Protein AF-A0A4W5P6G2-F1 (afdb_monomer_lite)

Organism: NCBI:txid62062

Radius of gyration: 70.34 Å; chains: 1; bounding box: 152×61×238 Å

InterPro domains:
  IPR056871 E3 ubiquitin-protein ligase TTC3, winged helix turn helix domain [PF24812] (25-99)
  IPR056872 TTC3/DZIP3-like, helical domain [PF24525] (220-409)

Foldseek 3Di:
DDDPDDPVVVPDPDPCPPDPDDVLVVVQVVCVVVPWAAPPDCSNCVCLVVDDPVVVVQQVVLVHDVSSNVVDQQWDDAPRTIHGPVCVVVSVVVVVPPPDDDPDPPDDDDDDDDDPPDDDDDDDPPPPDDDDDDDDPPDPDPDDDDDDDDDDDDDDDDDDDDDDDDDDDDDDDDDCPPPPPPDDPPPDDDDDPPPDPDDPDDDDDDDDDDPPQDAPVVPGPDGCPVVVVVVVVVVVVVVVVVVVVVVVVVVVVVVVVVVVVVVVVVVVVVVVVVVVVVVVVVVVVVVVVVVVVVVVVVVVVVVVVVVVVVVVVVVVVVVVVVVVVVVVVVVVVVVVVVVVVVVVVVVVVVVVVVVVVVVVVVVVVVVVVVVVVVVVVVVVVVVVVVVVVVVVVVVVVVVVVVVVVVVVVD

Secondary structure (DSSP, 8-state):
------GGGGS---S-TTSS--HHHHHHHHHHHH-SEETT-HHHHTTGGGS-HHHHHHHHHTTSHHHHHHTSTTEEEETTEEEEGGGHHHHHHTTS----S--------S-----TT----PPPGGG-------------------------------------------S------------------PPP---------------------S--TTT-SSTTHHHHHHHHHHHHHHHHHHHHHHHHHHHHHHHHHHHHHHHHHHHHHHHHHHHHHHHHHHHHHHHHHHHHHHHHHHHHHHHHHHHHHHHHHHHHHHHHHHHHHHHHHHHHHHHHHHHHHHHHHHHHHHHHHHHHHHHHHHHHHHHHHHHHHHHHHHHHHHHHHHHHHHHHHHHHHHHHHHHHHHHHT-

Sequence (410 aa):
MLIHICPVCMASGSSNLHVCIFPPSYFAQILEEYGPLKAQDPQLVGELDNFPPDAQQKIQEAGGLKPFLLESLRFVMTDNLLGLVKHAVLLQDVNTHRMDDLYFIGDIPNRLSLNPSAMAFLPNPQDFRTRDYDEELIAIIPVRPNTVQFCGYLQAIGTPLDKSYDKHYLDNLEDLDLYISDVDEKGVEAPGKTAAEVQVSTCVTLSEVAVNTETCDPFERNNGDMAKKEKSNAEFEQQIQQIKQDYDTVKQRRLKEISALEGELEKINHSIQISHKELDLFQQKLEEEVKKDQQKKKENQETVKALKTEIKELAESQESISKSICEKNKDYETHLNNVLELSNQSAVEKMNLEDEIKRCRDLCAKATRRSEGAELSILENRRGTDLRCLYRSLSEARAILAKLKEVASR

Structure (mmCIF, N/CA/C/O backbone):
data_AF-A0A4W5P6G2-F1
#
_entry.id   AF-A0A4W5P6G2-F1
#
loop_
_atom_site.group_PDB
_atom_site.id
_atom_site.type_symbol
_atom_site.label_atom_id
_atom_site.label_alt_id
_atom_site.label_comp_id
_atom_site.label_asym_id
_atom_site.label_entity_id
_atom_site.label_seq_id
_atom_site.pdbx_PDB_ins_code
_atom_site.Cartn_x
_atom_site.Cartn_y
_atom_site.Cartn_z
_atom_site.occupancy
_atom_site.B_iso_or_equiv
_atom_site.auth_seq_id
_atom_site.auth_comp_id
_atom_site.auth_asym_id
_atom_site.auth_atom_id
_atom_site.pdbx_PDB_model_num
ATOM 1 N N . MET A 1 1 ? -35.308 1.613 6.329 1.00 31.84 1 MET A N 1
ATOM 2 C CA . MET A 1 1 ? -34.066 2.287 5.909 1.00 31.84 1 MET A CA 1
ATOM 3 C C . MET A 1 1 ? -34.151 3.681 6.501 1.00 31.84 1 MET A C 1
ATOM 5 O O . MET A 1 1 ? -35.011 4.445 6.087 1.00 31.84 1 MET A O 1
ATOM 9 N N . LEU A 1 2 ? -33.472 3.902 7.630 1.00 27.28 2 LEU A N 1
ATOM 10 C CA . LEU A 1 2 ? -33.622 5.124 8.420 1.00 27.28 2 LEU A CA 1
ATOM 11 C C . LEU A 1 2 ? -32.927 6.280 7.703 1.00 27.28 2 LEU A C 1
ATOM 13 O O . LEU A 1 2 ? -31.738 6.198 7.412 1.00 27.28 2 LEU A O 1
ATOM 17 N N . ILE A 1 3 ? -33.678 7.353 7.476 1.00 32.41 3 ILE A N 1
ATOM 18 C CA . ILE A 1 3 ? -33.152 8.657 7.088 1.00 32.41 3 ILE A CA 1
ATOM 19 C C . ILE A 1 3 ? -32.229 9.105 8.227 1.00 32.41 3 ILE A C 1
ATOM 21 O O . ILE A 1 3 ? -32.692 9.452 9.316 1.00 32.41 3 ILE A O 1
ATOM 25 N N . HIS A 1 4 ? -30.916 9.033 8.008 1.00 31.83 4 HIS A N 1
ATOM 26 C CA . HIS A 1 4 ? -29.920 9.542 8.943 1.00 31.83 4 HIS A CA 1
ATOM 27 C C . HIS A 1 4 ? -29.964 11.073 8.907 1.00 31.83 4 HIS A C 1
ATOM 29 O O . HIS A 1 4 ? -29.251 11.734 8.155 1.00 31.83 4 HIS A O 1
ATOM 35 N N . ILE A 1 5 ? -30.848 11.645 9.722 1.00 38.38 5 ILE A N 1
ATOM 36 C CA . ILE A 1 5 ? -30.847 13.073 10.023 1.00 38.38 5 ILE A CA 1
ATOM 37 C C . ILE A 1 5 ? -29.563 13.373 10.807 1.00 38.38 5 ILE A C 1
ATOM 39 O O . ILE A 1 5 ? -29.243 12.708 11.794 1.00 38.38 5 ILE A O 1
ATOM 43 N N . CYS A 1 6 ? -28.810 14.359 10.322 1.00 29.48 6 CYS A N 1
ATOM 44 C CA . CYS A 1 6 ? -27.533 14.804 10.869 1.00 29.48 6 CYS A CA 1
ATOM 45 C C . CYS A 1 6 ? -27.614 15.055 12.398 1.00 29.48 6 CYS A C 1
ATOM 47 O O . CYS A 1 6 ? -28.485 15.816 12.834 1.00 29.48 6 CYS A O 1
ATOM 49 N N . PRO A 1 7 ? -26.699 14.503 13.226 1.00 34.97 7 PRO A N 1
ATOM 50 C CA . PRO A 1 7 ? -26.748 14.634 14.691 1.00 34.97 7 PRO A CA 1
ATOM 51 C C . PRO A 1 7 ? -26.587 16.074 15.200 1.00 34.97 7 PRO A C 1
ATOM 53 O O . PRO A 1 7 ? -26.897 16.369 16.351 1.00 34.97 7 PRO A O 1
ATOM 56 N N . VAL A 1 8 ? -26.115 16.988 14.349 1.00 37.91 8 VAL A N 1
ATOM 57 C CA . VAL A 1 8 ? -25.850 18.388 14.709 1.00 37.91 8 VAL A CA 1
ATOM 58 C C . VAL A 1 8 ? -27.147 19.179 14.939 1.00 37.91 8 VAL A C 1
ATOM 60 O O . VAL A 1 8 ? -27.150 20.142 15.699 1.00 37.91 8 VAL A O 1
ATOM 63 N N . CYS A 1 9 ? -28.278 18.752 14.368 1.00 36.59 9 CYS A N 1
ATOM 64 C CA . CYS A 1 9 ? -29.557 19.458 14.511 1.00 36.59 9 CYS A CA 1
ATOM 65 C C . CYS A 1 9 ? -30.329 19.111 15.798 1.00 36.59 9 CYS A C 1
ATOM 67 O O . CYS A 1 9 ? -31.259 19.827 16.153 1.00 36.59 9 CYS A O 1
ATOM 69 N N . MET A 1 10 ? -29.949 18.045 16.511 1.00 36.91 10 MET A N 1
ATOM 70 C CA . MET A 1 10 ? -30.621 17.619 17.750 1.00 36.91 10 MET A CA 1
ATOM 71 C C . MET A 1 10 ? -30.147 18.390 18.996 1.00 36.91 10 MET A C 1
ATOM 73 O O . MET A 1 10 ? -30.823 18.361 20.020 1.00 36.91 10 MET A O 1
ATOM 77 N N . ALA A 1 11 ? -28.998 19.077 18.939 1.00 34.94 11 ALA A N 1
ATOM 78 C CA . ALA A 1 11 ? -28.348 19.643 20.128 1.00 34.94 11 ALA A CA 1
ATOM 79 C C . ALA A 1 11 ? -28.726 21.102 20.453 1.00 34.94 11 ALA A C 1
ATOM 81 O O . ALA A 1 11 ? -28.437 21.577 21.548 1.00 34.94 11 ALA A O 1
ATOM 82 N N . SER A 1 12 ? -29.380 21.828 19.545 1.00 34.00 12 SER A N 1
ATOM 83 C CA . SER A 1 12 ? -29.770 23.225 19.767 1.00 34.00 12 SER A CA 1
ATOM 84 C C . SER A 1 12 ? -31.288 23.360 19.750 1.00 34.00 12 SER A C 1
ATOM 86 O O . SER A 1 12 ? -31.896 23.478 18.687 1.00 34.00 12 SER A O 1
ATOM 88 N N . GLY A 1 13 ? -31.899 23.353 20.937 1.00 38.44 13 GLY A N 1
ATOM 89 C CA . GLY A 1 13 ? -33.303 23.710 21.155 1.00 38.44 13 GLY A CA 1
ATOM 90 C C . GLY A 1 13 ? -33.554 25.182 20.830 1.00 38.44 13 GLY A C 1
ATOM 91 O O . GLY A 1 13 ? -33.688 26.019 21.716 1.00 38.44 13 GLY A O 1
ATOM 92 N N . SER A 1 14 ? -33.557 25.519 19.545 1.00 30.64 14 SER A N 1
ATOM 93 C CA . SER A 1 14 ? -33.766 26.869 19.039 1.00 30.64 14 SER A CA 1
ATOM 94 C C . SER A 1 14 ? -34.851 26.822 17.974 1.00 30.64 14 SER A C 1
ATOM 96 O O . SER A 1 14 ? -34.726 26.149 16.955 1.00 30.64 14 SER A O 1
ATOM 98 N N . SER A 1 15 ? -35.932 27.546 18.237 1.00 34.38 15 SER A N 1
ATOM 99 C CA . SER A 1 15 ? -37.164 27.687 17.458 1.00 34.38 15 SER A CA 1
ATOM 100 C C . SER A 1 15 ? -36.987 28.428 16.122 1.00 34.38 15 SER A C 1
ATOM 102 O O . SER A 1 15 ? -37.823 29.237 15.738 1.00 34.38 15 SER A O 1
ATOM 104 N N . ASN A 1 16 ? -35.919 28.135 15.382 1.00 31.34 16 ASN A N 1
ATOM 105 C CA . ASN A 1 16 ? -35.693 28.625 14.025 1.00 31.34 16 ASN A CA 1
ATOM 106 C C . ASN A 1 16 ? -35.531 27.437 13.078 1.00 31.34 16 ASN A C 1
ATOM 108 O O . ASN A 1 16 ? -34.446 27.129 12.588 1.00 31.34 16 ASN A O 1
ATOM 112 N N . LEU A 1 17 ? -36.656 26.779 12.802 1.00 37.78 17 LEU A N 1
ATOM 113 C CA . LEU A 1 17 ? -36.778 25.643 11.887 1.00 37.78 17 LEU A CA 1
ATOM 114 C C . LEU A 1 17 ? -36.687 26.050 10.399 1.00 37.78 17 LEU A C 1
ATOM 116 O O . LEU A 1 17 ? -37.284 25.406 9.546 1.00 37.78 17 LEU A O 1
ATOM 120 N N . HIS A 1 18 ? -35.989 27.143 10.075 1.00 37.06 18 HIS A N 1
ATOM 121 C CA . HIS A 1 18 ? -36.029 27.755 8.742 1.00 37.06 18 HIS A CA 1
ATOM 122 C C . HIS A 1 18 ? -34.690 27.710 7.981 1.00 37.06 18 HIS A C 1
ATOM 124 O O . HIS A 1 18 ? -34.564 28.344 6.934 1.00 37.06 18 HIS A O 1
ATOM 130 N N . VAL A 1 19 ? -33.666 26.996 8.479 1.00 40.94 19 VAL A N 1
ATOM 131 C CA . VAL A 1 19 ? -32.300 27.106 7.908 1.00 40.94 19 VAL A CA 1
ATOM 132 C C . VAL A 1 19 ? -31.586 25.779 7.594 1.00 40.94 19 VAL A C 1
ATOM 134 O O . VAL A 1 19 ? -30.575 25.792 6.898 1.00 40.94 19 VAL A O 1
ATOM 137 N N . CYS A 1 20 ? -32.101 24.609 7.967 1.00 37.66 20 CYS A N 1
ATOM 138 C CA . CYS A 1 20 ? -31.388 23.344 7.726 1.00 37.66 20 CYS A CA 1
ATOM 139 C C . CYS A 1 20 ? -32.348 22.362 7.049 1.00 37.66 20 CYS A C 1
ATOM 141 O O . CYS A 1 20 ? -33.146 21.733 7.725 1.00 37.66 20 CYS A O 1
ATOM 143 N N . ILE A 1 21 ? -32.434 22.283 5.723 1.00 45.56 21 ILE A N 1
ATOM 144 C CA . ILE A 1 21 ? -31.502 21.563 4.848 1.00 45.56 21 ILE A CA 1
ATOM 145 C C . ILE A 1 21 ? -31.552 22.257 3.481 1.00 45.56 21 ILE A C 1
ATOM 147 O O . ILE A 1 21 ? -32.576 22.223 2.804 1.00 45.56 21 ILE A O 1
ATOM 151 N N . PHE A 1 22 ? -30.460 22.896 3.056 1.00 54.22 22 PHE A N 1
ATOM 152 C CA . PHE A 1 22 ? -30.323 23.310 1.659 1.00 54.22 22 PHE A CA 1
ATOM 153 C C . PHE A 1 22 ? -30.266 22.036 0.799 1.00 54.22 22 PHE A C 1
ATOM 155 O O . PHE A 1 22 ? -29.280 21.298 0.917 1.00 54.22 22 PHE A O 1
ATOM 162 N N . PRO A 1 23 ? -31.247 21.779 -0.092 1.00 62.44 23 PRO A N 1
ATOM 163 C CA . PRO A 1 23 ? -31.239 20.591 -0.942 1.00 62.44 23 PRO A CA 1
ATOM 164 C C . PRO A 1 23 ? -29.920 20.406 -1.720 1.00 62.44 23 PRO A C 1
ATOM 166 O O . PRO A 1 23 ? -29.410 19.287 -1.740 1.00 62.44 23 PRO A O 1
ATOM 169 N N . PRO A 1 24 ? -29.254 21.460 -2.252 1.00 61.09 24 PRO A N 1
ATOM 170 C CA . PRO A 1 24 ? -28.008 21.261 -2.990 1.00 61.09 24 PRO A CA 1
ATOM 171 C C . PRO A 1 24 ? -26.816 20.810 -2.127 1.00 61.09 24 PRO A C 1
ATOM 173 O O . PRO A 1 24 ? -25.792 20.436 -2.678 1.00 61.09 24 PRO A O 1
ATOM 176 N N . SER A 1 25 ? -26.880 20.835 -0.792 1.00 65.75 25 SER A N 1
ATOM 177 C CA . SER A 1 25 ? -25.803 20.256 0.036 1.00 65.75 25 SER A CA 1
ATOM 178 C C . SER A 1 25 ? -25.955 18.743 0.205 1.00 65.75 25 SER A C 1
ATOM 180 O O . SER A 1 25 ? -24.955 18.036 0.240 1.00 65.75 25 SER A O 1
ATOM 182 N N . TYR A 1 26 ? -27.191 18.245 0.231 1.00 72.81 26 TYR A N 1
ATOM 183 C CA . TYR A 1 26 ? -27.486 16.813 0.280 1.00 72.81 26 TYR A CA 1
ATOM 184 C C . TYR A 1 26 ? -27.050 16.108 -1.017 1.00 72.81 26 TYR A C 1
ATOM 186 O O . TYR A 1 26 ? -26.323 15.119 -0.978 1.00 72.81 26 TYR A O 1
ATOM 194 N N . PHE A 1 27 ? -27.371 16.683 -2.181 1.00 71.56 27 PHE A N 1
ATOM 195 C CA . PHE A 1 27 ? -26.945 16.120 -3.470 1.00 71.56 27 PHE A CA 1
ATOM 196 C C . PHE A 1 27 ? -25.427 16.174 -3.679 1.00 71.56 27 PHE A C 1
ATOM 198 O O . PHE A 1 27 ? -24.863 15.316 -4.354 1.00 71.56 27 PHE A O 1
ATOM 205 N N . ALA A 1 28 ? -24.748 17.153 -3.074 1.00 71.94 28 ALA A N 1
ATOM 206 C CA . ALA A 1 28 ? -23.292 17.209 -3.098 1.00 71.94 28 ALA A CA 1
ATOM 207 C C . ALA A 1 28 ? -22.673 16.022 -2.348 1.00 71.94 28 ALA A C 1
ATOM 209 O O . ALA A 1 28 ? -21.695 15.455 -2.819 1.00 71.94 28 ALA A O 1
ATOM 210 N N . GLN A 1 29 ? -23.274 15.612 -1.231 1.00 70.06 29 GLN A N 1
ATOM 211 C CA . GLN A 1 29 ? -22.798 14.480 -0.442 1.00 70.06 29 GLN A CA 1
ATOM 212 C C . GLN A 1 29 ? -22.949 13.153 -1.198 1.00 70.06 29 GLN A C 1
ATOM 214 O O . GLN A 1 29 ? -22.009 12.365 -1.234 1.00 70.06 29 GLN A O 1
ATOM 219 N N . ILE A 1 30 ? -24.076 12.953 -1.889 1.00 70.25 30 ILE A N 1
ATOM 220 C CA . ILE A 1 30 ? -24.285 11.773 -2.744 1.00 70.25 30 ILE A CA 1
ATOM 221 C C . ILE A 1 30 ? -23.240 11.725 -3.865 1.00 70.25 30 ILE A C 1
ATOM 223 O O . ILE A 1 30 ? -22.600 10.700 -4.079 1.00 70.25 30 ILE A O 1
ATOM 227 N N . LEU A 1 31 ? -23.020 12.838 -4.570 1.00 71.94 31 LEU A N 1
ATOM 228 C CA . LEU A 1 31 ? -22.039 12.874 -5.659 1.00 71.94 31 LEU A CA 1
ATOM 229 C C . LEU A 1 31 ? -20.589 12.769 -5.166 1.00 71.94 31 LEU A C 1
ATOM 231 O O . LEU A 1 31 ? -19.723 12.360 -5.932 1.00 71.94 31 LEU A O 1
ATOM 235 N N . GLU A 1 32 ? -20.298 13.148 -3.922 1.00 76.25 32 GLU A N 1
ATOM 236 C CA . GLU A 1 32 ? -18.986 12.965 -3.291 1.00 76.25 32 GLU A CA 1
ATOM 237 C C . GLU A 1 32 ? -18.713 11.504 -2.917 1.00 76.25 32 GLU A C 1
ATOM 239 O O . GLU A 1 32 ? -17.568 11.069 -2.996 1.00 76.25 32 GLU A O 1
ATOM 244 N N . GLU A 1 33 ? -19.752 10.743 -2.575 1.00 72.62 33 GLU A N 1
ATOM 245 C CA . GLU A 1 33 ? -19.643 9.322 -2.237 1.00 72.62 33 GLU A CA 1
ATOM 246 C C . GLU A 1 33 ? -19.639 8.413 -3.479 1.00 72.62 33 GLU A C 1
ATOM 248 O O . GLU A 1 33 ? -18.841 7.480 -3.558 1.00 72.62 33 GLU A O 1
ATOM 253 N N . TYR A 1 34 ? -20.489 8.701 -4.470 1.00 66.69 34 TYR A N 1
ATOM 254 C CA . TYR A 1 34 ? -20.701 7.834 -5.640 1.00 66.69 34 TYR A CA 1
ATOM 255 C C . TYR A 1 34 ? -20.041 8.339 -6.935 1.00 66.69 34 TYR A C 1
ATOM 257 O O . TYR A 1 34 ? -19.986 7.606 -7.923 1.00 66.69 34 TYR A O 1
ATOM 265 N N . GLY A 1 35 ? -19.510 9.564 -6.952 1.00 68.88 35 GLY A N 1
ATOM 266 C CA . GLY A 1 35 ? -18.957 10.188 -8.157 1.00 68.88 35 GLY A CA 1
ATOM 267 C C . GLY A 1 35 ? -20.037 10.751 -9.099 1.00 68.88 35 GLY A C 1
ATOM 268 O O . GLY A 1 35 ? -21.182 10.943 -8.689 1.00 68.88 35 GLY A O 1
ATOM 269 N N . PRO A 1 36 ? -19.695 11.099 -10.357 1.00 76.06 36 PRO A N 1
ATOM 270 C CA . PRO A 1 36 ? -20.651 11.656 -11.316 1.00 76.06 36 PRO A CA 1
ATOM 271 C C . PRO A 1 36 ? -21.740 10.643 -11.694 1.00 76.06 36 PRO A C 1
ATOM 273 O O . PRO A 1 36 ? -21.441 9.576 -12.228 1.00 76.06 36 PRO A O 1
ATOM 276 N N . LEU A 1 37 ? -23.007 10.990 -11.468 1.00 73.50 37 LEU A N 1
ATOM 277 C CA . LEU A 1 37 ? -24.152 10.098 -11.683 1.00 73.50 37 LEU A CA 1
ATOM 278 C C . LEU A 1 37 ? -25.114 10.658 -12.729 1.00 73.50 37 LEU A C 1
ATOM 280 O O . LEU A 1 37 ? -25.219 11.868 -12.929 1.00 73.50 37 LEU A O 1
ATOM 284 N N . LYS A 1 38 ? -25.861 9.782 -13.408 1.00 71.69 38 LYS A N 1
ATOM 285 C CA . LYS A 1 38 ? -26.885 10.226 -14.364 1.00 71.69 38 LYS A CA 1
ATOM 286 C C . LYS A 1 38 ? -27.981 10.971 -13.618 1.00 71.69 38 LYS A C 1
ATOM 288 O O . LYS A 1 38 ? -28.469 10.531 -12.587 1.00 71.69 38 LYS A O 1
ATOM 293 N N . ALA A 1 39 ? -28.473 12.056 -14.197 1.00 62.00 39 ALA A N 1
ATOM 294 C CA . ALA A 1 39 ? -29.494 12.878 -13.553 1.00 62.00 39 ALA A CA 1
ATOM 295 C C . ALA A 1 39 ? -30.893 12.208 -13.429 1.00 62.00 39 ALA A C 1
ATOM 297 O O . ALA A 1 39 ? -31.843 12.861 -13.006 1.00 62.00 39 ALA A O 1
ATOM 298 N N . GLN A 1 40 ? -31.047 10.952 -13.871 1.00 63.22 40 GLN A N 1
ATOM 299 C CA . GLN A 1 40 ? -32.237 10.083 -13.734 1.00 63.22 40 GLN A CA 1
ATOM 300 C C . GLN A 1 40 ? -31.959 8.886 -12.812 1.00 63.22 40 GLN A C 1
ATOM 302 O O . GLN A 1 40 ? -32.810 8.009 -12.694 1.00 63.22 40 GLN A O 1
ATOM 307 N N . ASP A 1 41 ? -30.757 8.790 -12.243 1.00 69.06 41 ASP A N 1
ATOM 308 C CA . ASP A 1 41 ? -30.356 7.620 -11.476 1.00 69.06 41 ASP A CA 1
ATOM 309 C C . ASP A 1 41 ? -31.313 7.421 -10.285 1.00 69.06 41 ASP A C 1
ATOM 311 O O . ASP A 1 41 ? -31.590 8.392 -9.566 1.00 69.06 41 ASP A O 1
ATOM 315 N N . PRO A 1 42 ? -31.836 6.200 -10.065 1.00 65.50 42 PRO A N 1
ATOM 316 C CA . PRO A 1 42 ? -32.650 5.879 -8.899 1.00 65.50 42 PRO A CA 1
ATOM 317 C C . PRO A 1 42 ? -32.032 6.315 -7.564 1.00 65.50 42 PRO A C 1
ATOM 319 O O . PRO A 1 42 ? -32.778 6.602 -6.636 1.00 65.50 42 PRO A O 1
ATOM 322 N N . GLN A 1 43 ? -30.703 6.431 -7.463 1.00 62.22 43 GLN A N 1
ATOM 323 C CA . GLN A 1 43 ? -30.029 6.932 -6.256 1.00 62.22 43 GLN A CA 1
ATOM 324 C C . GLN A 1 43 ? -30.194 8.444 -6.022 1.00 62.22 43 GLN A C 1
ATOM 326 O O . GLN A 1 43 ? -30.130 8.903 -4.888 1.00 62.22 43 GLN A O 1
ATOM 331 N N . LEU A 1 44 ? -30.420 9.224 -7.082 1.00 64.88 44 LEU A N 1
ATOM 332 C CA . LEU A 1 44 ? -30.625 10.677 -7.020 1.00 64.88 44 LEU A CA 1
ATOM 333 C C . LEU A 1 44 ? -32.109 11.051 -6.953 1.00 64.88 44 LEU A C 1
ATOM 335 O O . LEU A 1 44 ? -32.477 12.031 -6.311 1.00 64.88 44 LEU A O 1
ATOM 339 N N . VAL A 1 45 ? -32.958 10.291 -7.648 1.00 61.28 45 VAL A N 1
ATOM 340 C CA . VAL A 1 45 ? -34.389 10.596 -7.800 1.00 61.28 45 VAL A CA 1
ATOM 341 C C . VAL A 1 45 ? -35.255 9.782 -6.830 1.00 61.28 45 VAL A C 1
ATOM 343 O O . VAL A 1 45 ? -36.333 10.233 -6.462 1.00 61.28 45 VAL A O 1
ATOM 346 N N . GLY A 1 46 ? -34.788 8.618 -6.368 1.00 59.06 46 GLY A N 1
ATOM 347 C CA . GLY A 1 46 ? -35.576 7.691 -5.546 1.00 59.06 46 GLY A CA 1
ATOM 348 C C . GLY A 1 46 ? -35.886 8.179 -4.130 1.00 59.06 46 GLY A C 1
ATOM 349 O O . GLY A 1 46 ? -36.845 7.705 -3.529 1.00 59.06 46 GLY A O 1
ATOM 350 N N . GLU A 1 47 ? -35.126 9.143 -3.601 1.00 65.19 47 GLU A N 1
ATOM 351 C CA . GLU A 1 47 ? -35.416 9.759 -2.297 1.00 65.19 47 GLU A CA 1
ATOM 352 C C . GLU A 1 47 ? -36.179 11.087 -2.408 1.00 65.19 47 GLU A C 1
ATOM 354 O O . GLU A 1 47 ? -36.572 11.642 -1.385 1.00 65.19 47 GLU A O 1
ATOM 359 N N . LEU A 1 48 ? -36.445 11.585 -3.622 1.00 64.19 48 LEU A N 1
ATOM 360 C CA . LEU A 1 48 ? -37.060 12.898 -3.850 1.00 64.19 48 LEU A CA 1
ATOM 361 C C . LEU A 1 48 ? -38.496 12.993 -3.296 1.00 64.19 48 LEU A C 1
ATOM 363 O O . LEU A 1 48 ? -38.905 14.042 -2.789 1.00 64.19 48 LEU A O 1
ATOM 367 N N . ASP A 1 49 ? -39.228 11.878 -3.312 1.00 61.94 49 ASP A N 1
ATOM 368 C CA . ASP A 1 49 ? -40.593 11.777 -2.782 1.00 61.94 49 ASP A CA 1
ATOM 369 C C . ASP A 1 49 ? -40.648 11.875 -1.243 1.00 61.94 49 ASP A C 1
ATOM 371 O O . ASP A 1 49 ? -41.697 12.186 -0.684 1.00 61.94 49 ASP A O 1
ATOM 375 N N . ASN A 1 50 ? -39.513 11.684 -0.554 1.00 63.06 50 ASN A N 1
ATOM 376 C CA . ASN A 1 50 ? -39.401 11.757 0.909 1.00 63.06 50 ASN A CA 1
ATOM 377 C C . ASN A 1 50 ? -39.014 13.156 1.430 1.00 63.06 50 ASN A C 1
ATOM 379 O O . ASN A 1 50 ? -38.858 13.342 2.640 1.00 63.06 50 ASN A O 1
ATOM 383 N N . PHE A 1 51 ? -38.826 14.141 0.545 1.00 68.06 51 PHE A N 1
ATOM 384 C CA . PHE A 1 51 ? -38.464 15.508 0.933 1.00 68.06 51 PHE A CA 1
ATOM 385 C C . PHE A 1 51 ? -39.656 16.289 1.510 1.00 68.06 51 PHE A C 1
ATOM 387 O O . PHE A 1 51 ? -40.800 16.054 1.121 1.00 68.06 51 PHE A O 1
ATOM 394 N N . PRO A 1 52 ? -39.410 17.266 2.406 1.00 72.19 52 PRO A N 1
ATOM 395 C CA . PRO A 1 52 ? -40.461 18.158 2.878 1.00 72.19 52 PRO A CA 1
ATOM 396 C C . PRO A 1 52 ? -41.101 18.924 1.703 1.00 72.19 52 PRO A C 1
ATOM 398 O O . PRO A 1 52 ? -40.400 19.272 0.745 1.00 72.19 52 PRO A O 1
ATOM 401 N N . PRO A 1 53 ? -42.410 19.228 1.779 1.00 66.62 53 PRO A N 1
ATOM 402 C CA . PRO A 1 53 ? -43.177 19.801 0.668 1.00 66.62 53 PRO A CA 1
ATOM 403 C C . PRO A 1 53 ? -42.588 21.122 0.148 1.00 66.62 53 PRO A C 1
ATOM 405 O O . PRO A 1 53 ? -42.541 21.337 -1.061 1.00 66.62 53 PRO A O 1
ATOM 408 N N . ASP A 1 54 ? -42.019 21.946 1.032 1.00 66.25 54 ASP A N 1
ATOM 409 C CA . ASP A 1 54 ? -41.345 23.202 0.676 1.00 66.25 54 ASP A CA 1
ATOM 410 C C . ASP A 1 54 ? -40.139 23.001 -0.264 1.00 66.25 54 ASP A C 1
ATOM 412 O O . ASP A 1 54 ? -39.825 23.860 -1.090 1.00 66.25 54 ASP A O 1
ATOM 416 N N . ALA A 1 55 ? -39.436 21.868 -0.150 1.00 64.88 55 ALA A N 1
ATOM 417 C CA . ALA A 1 55 ? -38.305 21.535 -1.015 1.00 64.88 55 ALA A CA 1
ATOM 418 C C . ALA A 1 55 ? -38.774 20.959 -2.358 1.00 64.88 55 ALA A C 1
ATOM 420 O O . ALA A 1 55 ? -38.205 21.292 -3.397 1.00 64.88 55 ALA A O 1
ATOM 421 N N . GLN A 1 56 ? -39.837 20.151 -2.352 1.00 69.31 56 GLN A N 1
ATOM 422 C CA . GLN A 1 56 ? -40.446 19.627 -3.576 1.00 69.31 56 GLN A CA 1
ATOM 423 C C . GLN A 1 56 ? -41.029 20.755 -4.432 1.00 69.31 56 GLN A C 1
ATOM 425 O O . GLN A 1 56 ? -40.832 20.763 -5.646 1.00 69.31 56 GLN A O 1
ATOM 430 N N . GLN A 1 57 ? -41.659 21.748 -3.798 1.00 72.75 57 GLN A N 1
ATOM 431 C CA . GLN A 1 57 ? -42.186 22.924 -4.479 1.00 72.75 57 GLN A CA 1
ATOM 432 C C . GLN A 1 57 ? -41.075 23.711 -5.191 1.00 72.75 57 GLN A C 1
ATOM 434 O O . GLN A 1 57 ? -41.201 23.996 -6.377 1.00 72.75 57 GLN A O 1
ATOM 439 N N . LYS A 1 58 ? -39.941 23.973 -4.528 1.00 70.06 58 LYS A N 1
ATOM 440 C CA . LYS A 1 58 ? -38.799 24.675 -5.150 1.00 70.06 58 LYS A CA 1
ATOM 441 C C . LYS A 1 58 ? -38.188 23.918 -6.331 1.00 70.06 58 LYS A C 1
ATOM 443 O O . LYS A 1 58 ? -37.738 24.527 -7.296 1.00 70.06 58 LYS A O 1
ATOM 448 N N . ILE A 1 59 ? -38.182 22.589 -6.267 1.00 72.50 59 ILE A N 1
ATOM 449 C CA . ILE A 1 59 ? -37.682 21.736 -7.352 1.00 72.50 59 ILE A CA 1
ATOM 450 C C . ILE A 1 59 ? -38.663 21.724 -8.533 1.00 72.50 59 ILE A C 1
ATOM 452 O O . ILE A 1 59 ? -38.238 21.727 -9.687 1.00 72.50 59 ILE A O 1
ATOM 456 N N . GLN A 1 60 ? -39.971 21.755 -8.267 1.00 73.38 60 GLN A N 1
ATOM 457 C CA . GLN A 1 60 ? -40.999 21.877 -9.304 1.00 73.38 60 GLN A CA 1
ATOM 458 C C . GLN A 1 60 ? -41.001 23.267 -9.957 1.00 73.38 60 GLN A C 1
ATOM 460 O O . GLN A 1 60 ? -41.097 23.356 -11.179 1.00 73.38 60 GLN A O 1
ATOM 465 N N . GLU A 1 61 ? -40.828 24.336 -9.175 1.00 75.44 61 GLU A N 1
ATOM 466 C CA . GLU A 1 61 ? -40.738 25.723 -9.658 1.00 75.44 61 GLU A CA 1
ATOM 467 C C . GLU A 1 61 ? -39.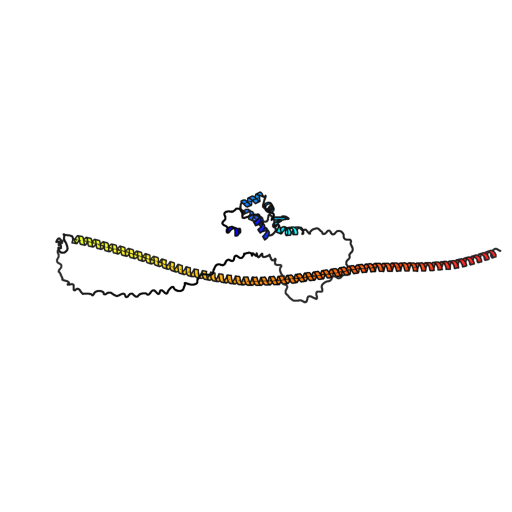533 25.941 -10.586 1.00 75.44 61 GLU A C 1
ATOM 469 O O . GLU A 1 61 ? -39.648 26.640 -11.590 1.00 75.44 61 GLU A O 1
ATOM 474 N N . ALA A 1 62 ? -38.409 25.273 -10.314 1.00 69.25 62 ALA A N 1
ATOM 475 C CA . ALA A 1 62 ? -37.229 25.276 -11.177 1.00 69.25 62 ALA A CA 1
ATOM 476 C C . ALA A 1 62 ? -37.374 24.388 -12.435 1.00 69.25 62 ALA A C 1
ATOM 478 O O . ALA A 1 62 ? -36.457 24.304 -13.247 1.00 69.25 62 ALA A O 1
ATOM 479 N N . GLY A 1 63 ? -38.504 23.699 -12.632 1.00 71.06 63 GLY A N 1
ATOM 480 C CA . GLY A 1 63 ? -38.718 22.818 -13.786 1.00 71.06 63 GLY A CA 1
ATOM 481 C C . GLY A 1 63 ? -38.074 21.431 -13.653 1.00 71.06 63 GLY A C 1
ATOM 482 O O . GLY A 1 63 ? -37.851 20.752 -14.658 1.00 71.06 63 GLY A O 1
ATOM 483 N N . GLY A 1 64 ? -37.775 20.994 -12.426 1.00 73.94 64 GLY A N 1
ATOM 484 C CA . GLY A 1 64 ? -37.292 19.654 -12.092 1.00 73.94 64 GLY A CA 1
ATOM 485 C C . GLY A 1 64 ? -35.992 19.648 -11.284 1.00 73.94 64 GLY A C 1
ATOM 486 O O . GLY A 1 64 ? -35.399 20.680 -10.981 1.00 73.94 64 GLY A O 1
ATOM 487 N N . LEU A 1 65 ? -35.506 18.448 -10.950 1.00 73.00 65 LEU A N 1
ATOM 488 C CA . LEU A 1 65 ? -34.281 18.287 -10.156 1.00 73.00 65 LEU A CA 1
ATOM 489 C C . LEU A 1 65 ? -33.026 18.769 -10.903 1.00 73.00 65 LEU A C 1
ATOM 491 O O . LEU A 1 65 ? -32.122 19.332 -10.292 1.00 73.00 65 LEU A O 1
ATOM 495 N N . LYS A 1 66 ? -32.965 18.585 -12.230 1.00 71.62 66 LYS A N 1
ATOM 496 C CA . LYS A 1 66 ? -31.777 18.972 -13.011 1.00 71.62 66 LYS A CA 1
ATOM 497 C C . LYS A 1 66 ? -31.549 20.481 -13.049 1.00 71.62 66 LYS A C 1
ATOM 499 O O . LYS A 1 66 ? -30.441 20.893 -12.718 1.00 71.62 66 LYS A O 1
ATOM 504 N N . PRO A 1 67 ? -32.535 21.304 -13.456 1.00 71.38 67 PRO A N 1
ATOM 505 C CA . PRO A 1 67 ? -32.312 22.741 -13.542 1.00 71.38 67 PRO A CA 1
ATOM 506 C C . PRO A 1 67 ? -32.074 23.335 -12.152 1.00 71.38 67 PRO A C 1
ATOM 508 O O . PRO A 1 67 ? -31.160 24.132 -11.991 1.00 71.38 67 PRO A O 1
ATOM 511 N N . PHE A 1 68 ? -32.786 22.839 -11.133 1.00 75.69 68 PHE A N 1
ATOM 512 C CA . PHE A 1 68 ? -32.592 23.234 -9.739 1.00 75.69 68 PHE A CA 1
ATOM 513 C C . PHE A 1 68 ? -31.153 23.010 -9.235 1.00 75.69 68 PHE A C 1
ATOM 515 O O . PHE A 1 68 ? -30.587 23.853 -8.542 1.00 75.69 68 PHE A O 1
ATOM 522 N N . LEU A 1 69 ? -30.527 21.876 -9.576 1.00 75.06 69 LEU A N 1
ATOM 523 C CA . LEU A 1 69 ? -29.140 21.612 -9.176 1.00 75.06 69 LEU A CA 1
ATOM 524 C C . LEU A 1 69 ? -28.137 22.454 -9.964 1.00 75.06 69 LEU A C 1
ATOM 526 O O . LEU A 1 69 ? -27.140 22.885 -9.390 1.00 75.06 69 LEU A O 1
ATOM 530 N N . LEU A 1 70 ? -28.424 22.738 -11.235 1.00 70.50 70 LEU A N 1
ATOM 531 C CA . LEU A 1 70 ? -27.585 23.586 -12.086 1.00 70.50 70 LEU A CA 1
ATOM 532 C C . LEU A 1 70 ? -27.696 25.082 -11.764 1.00 70.50 70 LEU A C 1
ATOM 534 O O . LEU A 1 70 ? -26.775 25.829 -12.080 1.00 70.50 70 LEU A O 1
ATOM 538 N N . GLU A 1 71 ? -28.756 25.527 -11.083 1.00 71.81 71 GLU A N 1
ATOM 539 C CA . GLU A 1 71 ? -28.806 26.872 -10.491 1.00 71.81 71 GLU A CA 1
ATOM 540 C C . GLU A 1 71 ? -27.757 27.058 -9.383 1.00 71.81 71 GLU A C 1
ATOM 542 O O . GLU A 1 71 ? -27.328 28.178 -9.094 1.00 71.81 71 GLU A O 1
ATOM 547 N N . SER A 1 72 ? -27.295 25.967 -8.763 1.00 71.94 72 SER A N 1
ATOM 548 C CA . SER A 1 72 ? -26.220 26.017 -7.780 1.00 71.94 72 SER A CA 1
ATOM 549 C C . SER A 1 72 ? -24.860 25.835 -8.456 1.00 71.94 72 SER A C 1
ATOM 551 O O . SER A 1 72 ? -24.551 24.77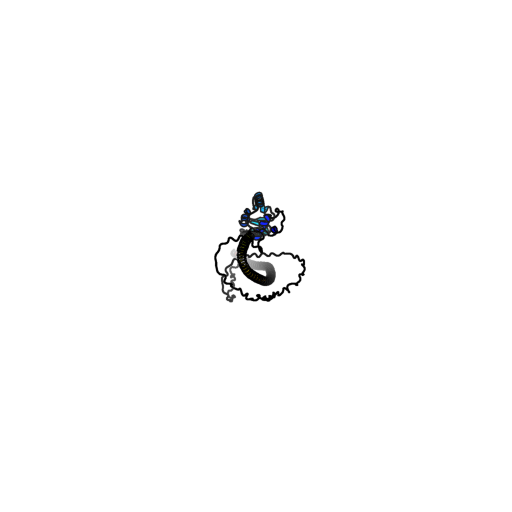4 -8.989 1.00 71.94 72 SER A O 1
ATOM 553 N N . LEU A 1 73 ? -23.978 26.832 -8.303 1.00 63.97 73 LEU A N 1
ATOM 554 C CA . LEU A 1 73 ? -22.589 26.853 -8.810 1.00 63.97 73 LEU A CA 1
ATOM 555 C C . LEU A 1 73 ? -21.699 25.679 -8.350 1.00 63.97 73 LEU A C 1
ATOM 557 O O . LEU A 1 73 ? -20.531 25.606 -8.716 1.00 63.97 73 LEU A O 1
ATOM 561 N N . ARG A 1 74 ? -22.211 24.786 -7.498 1.00 70.12 74 ARG A N 1
ATOM 562 C CA . ARG A 1 74 ? -21.503 23.600 -7.005 1.00 70.12 74 ARG A CA 1
ATOM 563 C C . ARG A 1 74 ? -21.614 22.403 -7.946 1.00 70.12 74 ARG A C 1
ATOM 565 O O . ARG A 1 74 ? -20.798 21.487 -7.825 1.00 70.12 74 ARG A O 1
ATOM 572 N N . PHE A 1 75 ? -22.576 22.413 -8.865 1.00 75.56 75 PHE A N 1
ATOM 573 C CA . PHE A 1 75 ? -22.851 21.303 -9.770 1.00 75.56 75 PHE A CA 1
ATOM 574 C C . PHE A 1 75 ? -22.520 21.671 -11.212 1.00 75.56 75 PHE A C 1
ATOM 576 O O . PHE A 1 75 ? -22.724 22.798 -11.654 1.00 75.56 75 PHE A O 1
ATOM 583 N N . VAL A 1 76 ? -22.014 20.688 -11.947 1.00 74.25 76 VAL A N 1
ATOM 584 C CA . VAL A 1 76 ? -21.728 20.766 -13.377 1.00 74.25 76 VAL A CA 1
ATOM 585 C C . VAL A 1 76 ? -22.325 19.539 -14.054 1.00 74.25 76 VAL A C 1
ATOM 587 O O . VAL A 1 76 ? -22.363 18.452 -13.474 1.00 74.25 76 VAL A O 1
ATOM 590 N N . MET A 1 77 ? -22.817 19.708 -15.275 1.00 72.25 77 MET A N 1
ATOM 591 C CA . MET A 1 77 ? -23.336 18.609 -16.080 1.00 72.25 77 MET A CA 1
ATOM 592 C C . MET A 1 77 ? -22.529 18.510 -17.369 1.00 72.25 77 MET A C 1
ATOM 594 O O . MET A 1 77 ? -22.480 19.467 -18.139 1.00 72.25 77 MET A O 1
ATOM 598 N N . THR A 1 78 ? -21.936 17.342 -17.600 1.00 65.75 78 THR A N 1
ATOM 599 C CA . THR A 1 78 ? -21.179 17.017 -18.815 1.00 65.75 78 THR A CA 1
ATOM 600 C C . THR A 1 78 ? -21.681 15.665 -19.316 1.00 65.75 78 THR A C 1
ATOM 602 O O . THR A 1 78 ? -21.783 14.726 -18.530 1.00 65.75 78 THR A O 1
ATOM 605 N N . ASP A 1 79 ? -22.074 15.572 -20.588 1.00 61.16 79 ASP A N 1
ATOM 606 C CA . ASP A 1 79 ? -22.512 14.326 -21.244 1.00 61.16 79 ASP A CA 1
ATOM 607 C C . ASP A 1 79 ? -23.555 13.498 -20.455 1.00 61.16 79 ASP A C 1
ATOM 609 O O . ASP A 1 79 ? -23.429 12.288 -20.277 1.00 61.16 79 ASP A O 1
ATOM 613 N N . ASN A 1 80 ? -24.626 14.155 -19.9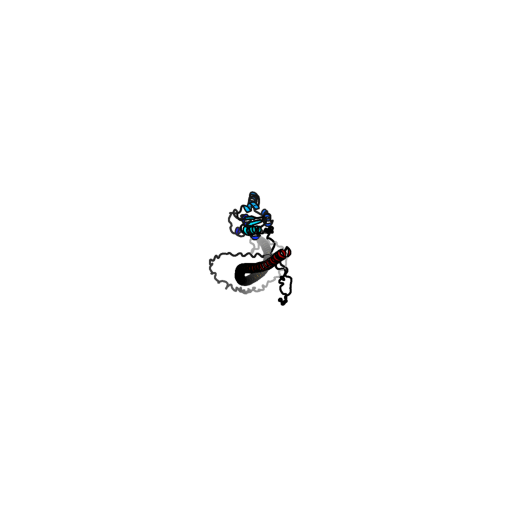82 1.00 68.62 80 ASN A N 1
ATOM 614 C CA . ASN A 1 80 ? -25.718 13.566 -19.178 1.00 68.62 80 ASN A CA 1
ATOM 615 C C . ASN A 1 80 ? -25.328 13.033 -17.782 1.00 68.62 80 ASN A C 1
ATOM 617 O O . ASN A 1 80 ? -26.175 12.442 -17.099 1.00 68.62 80 ASN A O 1
ATOM 621 N N . LEU A 1 81 ? -24.101 13.282 -17.326 1.00 71.31 81 LEU A N 1
ATOM 622 C CA . LEU A 1 81 ? -23.640 12.981 -15.975 1.00 71.31 81 LEU A CA 1
ATOM 623 C C . LEU A 1 81 ? -23.590 14.267 -15.148 1.00 71.31 81 LEU A C 1
ATOM 625 O O . LEU A 1 81 ? -22.988 15.265 -15.544 1.00 71.31 81 LEU A O 1
ATOM 629 N N . LEU A 1 82 ? -24.261 14.241 -14.001 1.00 76.06 82 LEU A N 1
ATOM 630 C CA . LEU A 1 82 ? -24.258 15.305 -13.014 1.00 76.06 82 LEU A CA 1
ATOM 631 C C . LEU A 1 82 ? -23.110 15.052 -12.035 1.00 76.06 82 LEU A C 1
ATOM 633 O O . LEU A 1 82 ? -23.055 14.011 -11.384 1.00 76.06 82 LEU A O 1
ATOM 637 N N . GLY A 1 83 ? -22.193 16.008 -11.934 1.00 73.44 83 GLY A N 1
ATOM 638 C CA . GLY A 1 83 ? -21.041 15.954 -11.043 1.00 73.44 83 GLY A CA 1
ATOM 639 C C . GLY A 1 83 ? -20.896 17.237 -10.233 1.00 73.44 83 GLY A C 1
ATOM 640 O O . GLY A 1 83 ? -21.489 18.270 -10.538 1.00 73.44 83 GLY A O 1
ATOM 641 N N . LEU A 1 84 ? -20.077 17.183 -9.187 1.00 77.94 84 LEU A N 1
ATOM 642 C CA . LEU A 1 84 ? -19.605 18.393 -8.519 1.00 77.94 84 LEU A CA 1
ATOM 643 C C . LEU A 1 84 ? -18.544 19.083 -9.380 1.00 77.94 84 LEU A C 1
ATOM 645 O O . LEU A 1 84 ? -17.837 18.421 -10.134 1.00 77.94 84 LEU A O 1
ATOM 649 N N . VAL A 1 85 ? -18.356 20.393 -9.216 1.00 70.94 85 VAL A N 1
ATOM 650 C CA . VAL A 1 85 ? -17.311 21.147 -9.944 1.00 70.94 85 VAL A CA 1
ATOM 651 C C . VAL A 1 85 ? -15.907 20.557 -9.734 1.00 70.94 85 VAL A C 1
ATOM 653 O O . VAL A 1 85 ? -15.101 20.547 -10.658 1.00 70.94 85 VAL A O 1
ATOM 656 N N . LYS A 1 86 ? -15.621 19.958 -8.569 1.00 69.56 86 LYS A N 1
ATOM 657 C CA . LYS A 1 86 ? -14.359 19.232 -8.320 1.00 69.56 86 LYS A CA 1
ATOM 658 C C . LYS A 1 86 ? -14.173 17.984 -9.204 1.00 69.56 86 LYS A C 1
ATOM 660 O O . LYS A 1 86 ? -13.050 17.553 -9.423 1.00 69.56 86 LYS A O 1
ATOM 665 N N . HIS A 1 87 ? -15.260 17.433 -9.743 1.00 60.88 87 HIS A N 1
ATOM 666 C CA . HIS A 1 87 ? -15.255 16.325 -10.702 1.00 60.88 87 HIS A CA 1
ATOM 667 C C . HIS A 1 87 ? -15.228 16.809 -12.162 1.00 60.88 87 HIS A C 1
ATOM 669 O O . HIS A 1 87 ? -15.170 15.980 -13.065 1.00 60.88 87 HIS A O 1
ATOM 675 N N . ALA A 1 88 ? -15.230 18.126 -12.419 1.00 59.69 88 ALA A N 1
ATOM 676 C CA . ALA A 1 88 ? -15.194 18.676 -13.775 1.00 59.69 88 ALA A CA 1
ATOM 677 C C . ALA A 1 88 ? -13.926 18.270 -14.544 1.00 59.69 88 ALA A C 1
ATOM 679 O O . ALA A 1 88 ? -14.007 18.024 -15.741 1.00 59.69 88 ALA A O 1
ATOM 680 N N . VAL A 1 89 ? -12.781 18.142 -13.860 1.00 55.41 89 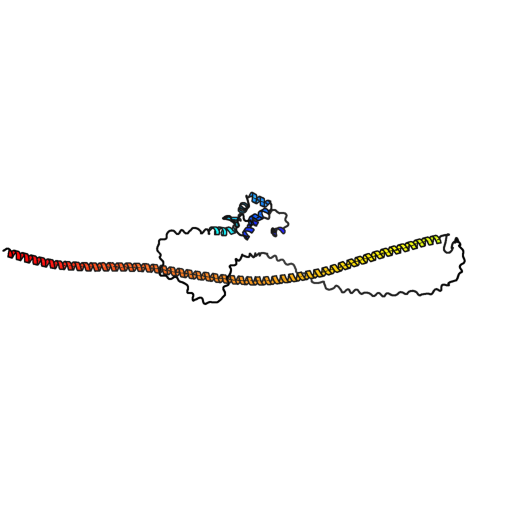VAL A N 1
ATOM 681 C CA . VAL A 1 89 ? -11.512 17.696 -14.468 1.00 55.41 89 VAL A CA 1
ATOM 682 C C . VAL A 1 89 ? -11.589 16.221 -14.886 1.00 55.41 89 VAL A C 1
ATOM 684 O O . VAL A 1 89 ? -11.213 15.884 -16.002 1.00 55.41 89 VAL A O 1
ATOM 687 N N . LEU A 1 90 ? -12.184 15.358 -14.052 1.00 58.97 90 LEU A N 1
ATOM 688 C CA . LEU A 1 90 ? -12.411 13.940 -14.376 1.00 58.97 90 LEU A CA 1
ATOM 689 C C . LEU A 1 90 ? -13.430 13.758 -15.512 1.00 58.97 90 LEU A C 1
ATOM 691 O O . LEU A 1 90 ? -13.307 12.837 -16.310 1.00 58.97 90 LEU A O 1
ATOM 695 N N . LEU A 1 91 ? -14.428 14.641 -15.602 1.00 55.41 91 LEU A N 1
ATOM 696 C CA . LEU A 1 91 ? -15.423 14.645 -16.680 1.00 55.41 91 LEU A CA 1
ATOM 697 C C . LEU A 1 91 ? -14.886 15.254 -17.990 1.00 55.41 91 LEU A C 1
ATOM 699 O O . LEU A 1 91 ? -15.397 14.930 -19.058 1.00 55.41 91 LEU A O 1
ATOM 703 N N . GLN A 1 92 ? -13.859 16.108 -17.931 1.00 53.25 92 GLN A N 1
ATOM 704 C CA . GLN A 1 92 ? -13.131 16.591 -19.111 1.00 53.25 92 GLN A CA 1
ATOM 705 C C . GLN A 1 92 ? -12.185 15.525 -19.680 1.00 53.25 92 GLN A C 1
ATOM 707 O O . GLN A 1 92 ? -12.062 15.440 -20.899 1.00 53.25 92 GLN A O 1
ATOM 712 N N . ASP A 1 93 ? -11.604 14.665 -18.838 1.00 45.75 93 ASP A N 1
ATOM 713 C CA . ASP A 1 93 ? -10.746 13.550 -19.277 1.00 45.75 93 ASP A CA 1
ATOM 714 C C . ASP A 1 93 ? -11.512 12.436 -20.012 1.00 45.75 93 ASP A C 1
ATOM 716 O O . ASP A 1 93 ? -10.957 11.733 -20.855 1.00 45.75 93 ASP A O 1
ATOM 720 N N . VAL A 1 94 ? -12.824 12.305 -19.784 1.00 45.78 94 VAL A N 1
ATOM 721 C CA . VAL A 1 94 ? -13.668 11.431 -20.621 1.00 45.78 94 VAL A CA 1
ATOM 722 C C . VAL A 1 94 ? -13.833 12.017 -22.035 1.00 45.78 94 VAL A C 1
ATOM 724 O O . VAL A 1 94 ? -14.030 11.272 -22.994 1.00 45.78 94 VAL A O 1
ATOM 727 N N . ASN A 1 95 ? -13.661 13.336 -22.201 1.00 43.03 95 ASN A N 1
ATOM 728 C CA . ASN A 1 95 ? -13.703 14.018 -23.498 1.00 43.03 95 ASN A CA 1
ATOM 729 C C . ASN A 1 95 ? -12.357 14.062 -24.247 1.00 43.03 95 ASN A C 1
ATOM 731 O O . ASN A 1 95 ? -12.334 14.473 -25.406 1.00 43.03 95 ASN A O 1
ATOM 735 N N . THR A 1 96 ? -11.256 13.575 -23.671 1.00 43.84 96 THR A N 1
ATOM 736 C CA . THR A 1 96 ? -9.998 13.317 -24.406 1.00 43.84 96 THR A CA 1
ATOM 737 C C . THR A 1 96 ? -9.818 11.850 -24.798 1.00 43.84 96 THR A C 1
ATOM 739 O O . THR A 1 96 ? -8.878 11.524 -25.519 1.00 43.84 96 THR A O 1
ATOM 742 N N . HIS A 1 97 ? -10.764 10.975 -24.439 1.00 39.19 97 HIS A N 1
ATOM 743 C CA . HIS A 1 97 ? -10.757 9.564 -24.829 1.00 39.19 97 HIS A CA 1
ATOM 744 C C . HIS A 1 97 ? -11.832 9.181 -25.860 1.00 39.19 97 HIS A C 1
ATOM 746 O O . HIS A 1 97 ? -12.241 8.026 -25.944 1.00 39.19 97 HIS A O 1
ATOM 752 N N . ARG A 1 98 ? -12.214 10.116 -26.743 1.00 40.75 98 ARG A N 1
ATOM 753 C CA . ARG A 1 98 ? -12.635 9.764 -28.114 1.00 40.75 98 ARG A CA 1
ATOM 754 C C . ARG A 1 98 ? -11.394 9.686 -29.005 1.00 40.75 98 ARG A C 1
ATOM 756 O O . ARG A 1 98 ? -11.157 10.555 -29.832 1.00 40.75 98 ARG A O 1
ATOM 763 N N . MET A 1 99 ? -10.595 8.643 -28.792 1.00 38.22 99 MET A N 1
ATOM 764 C CA . MET A 1 99 ? -9.514 8.222 -29.692 1.00 38.22 9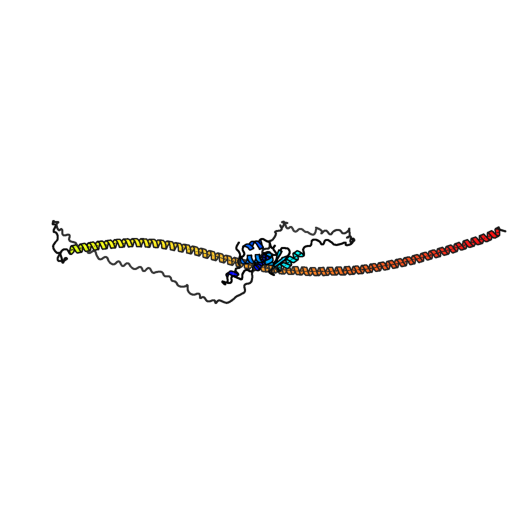9 MET A CA 1
ATOM 765 C C . MET A 1 99 ? -10.017 7.112 -30.625 1.00 38.22 99 MET A C 1
ATOM 767 O O . MET A 1 99 ? -9.376 6.080 -30.776 1.00 38.22 99 MET A O 1
ATOM 771 N N . ASP A 1 100 ? -11.176 7.340 -31.238 1.00 42.84 100 ASP A N 1
ATOM 772 C CA . ASP A 1 100 ? -11.579 6.653 -32.461 1.00 42.84 100 ASP A CA 1
ATOM 773 C C . ASP A 1 100 ? -11.534 7.722 -33.567 1.00 42.84 100 ASP A C 1
ATOM 775 O O . ASP A 1 100 ? -12.128 8.787 -33.405 1.00 42.84 100 ASP A O 1
ATOM 779 N N . ASP A 1 101 ? -10.804 7.442 -34.652 1.00 42.25 101 ASP A N 1
ATOM 780 C CA . ASP A 1 101 ? -10.684 8.226 -35.902 1.00 42.25 101 ASP A CA 1
ATOM 781 C C . ASP A 1 101 ? -9.535 9.239 -36.081 1.00 42.25 101 ASP A C 1
ATOM 783 O O . ASP A 1 101 ? -9.737 10.319 -36.628 1.00 42.25 101 ASP A O 1
ATOM 787 N N . LEU A 1 102 ? -8.283 8.846 -35.812 1.00 42.41 102 LEU A N 1
ATOM 788 C CA . LEU A 1 102 ? -7.138 9.367 -36.588 1.00 42.41 102 LEU A CA 1
ATOM 789 C C . LEU A 1 102 ? -6.147 8.257 -36.979 1.00 42.41 102 LEU A C 1
ATOM 791 O O . LEU A 1 102 ? -4.950 8.327 -36.716 1.00 42.41 102 LEU A O 1
ATOM 795 N N . TYR A 1 103 ? -6.648 7.248 -37.698 1.00 40.84 103 TYR A N 1
ATOM 796 C CA . TYR A 1 103 ? -5.841 6.476 -38.650 1.00 40.84 103 TYR A CA 1
ATOM 797 C C . TYR A 1 103 ? -6.007 7.094 -40.049 1.00 40.84 103 TYR A C 1
ATOM 799 O O . TYR A 1 103 ? -6.594 6.512 -40.955 1.00 40.84 103 TYR A O 1
ATOM 807 N N . PHE A 1 104 ? -5.518 8.323 -40.217 1.00 46.16 104 PHE A N 1
ATOM 808 C CA . PHE A 1 104 ? -5.301 8.919 -41.536 1.00 46.16 104 PHE A CA 1
ATOM 809 C C . PHE A 1 104 ? -3.923 9.578 -41.553 1.00 46.16 104 PHE A C 1
ATOM 811 O O . PHE A 1 104 ? -3.776 10.798 -41.554 1.00 46.16 104 PHE A O 1
ATOM 818 N N . ILE A 1 105 ? -2.887 8.738 -41.526 1.00 37.62 105 ILE A N 1
ATOM 819 C CA . ILE A 1 105 ? -1.573 9.145 -42.014 1.00 37.62 105 ILE A CA 1
ATOM 820 C C . ILE A 1 105 ? -1.676 9.097 -43.535 1.00 37.62 105 ILE A C 1
ATOM 822 O O . ILE A 1 105 ? -1.666 8.026 -44.140 1.00 37.62 105 ILE A O 1
ATOM 826 N N . GLY A 1 106 ? -1.843 10.278 -44.127 1.00 37.50 106 GLY A N 1
ATOM 827 C CA . GLY A 1 106 ? -1.655 10.476 -45.553 1.00 37.50 106 GLY A CA 1
ATOM 828 C C . GLY A 1 106 ? -0.253 10.038 -45.979 1.00 37.50 106 GLY A C 1
ATOM 829 O O . GLY A 1 106 ? 0.728 10.288 -45.280 1.00 37.50 106 GLY A O 1
ATOM 830 N N . ASP A 1 107 ? -0.215 9.351 -47.117 1.00 44.38 107 ASP A N 1
ATOM 831 C CA . ASP A 1 107 ? 0.904 9.125 -48.031 1.00 44.38 107 ASP A CA 1
ATOM 832 C C . ASP A 1 107 ? 2.297 9.567 -47.546 1.00 44.38 107 ASP A C 1
ATOM 834 O O . ASP A 1 107 ? 2.749 10.687 -47.797 1.00 44.38 107 ASP A O 1
ATOM 838 N N . ILE A 1 108 ? 3.039 8.629 -46.949 1.00 39.91 108 ILE A N 1
ATOM 839 C CA . ILE A 1 108 ? 4.504 8.683 -46.925 1.00 39.91 108 ILE A CA 1
ATOM 840 C C . ILE A 1 108 ? 5.007 7.798 -48.076 1.00 39.91 108 ILE A C 1
ATOM 842 O O . ILE A 1 108 ? 4.654 6.617 -48.139 1.00 39.91 108 ILE A O 1
ATOM 846 N N . PRO A 1 109 ? 5.817 8.330 -49.009 1.00 40.66 109 PRO A N 1
ATOM 847 C CA . PRO A 1 109 ? 6.240 7.595 -50.188 1.00 40.66 109 PRO A CA 1
ATOM 848 C C . PRO A 1 109 ? 7.100 6.384 -49.814 1.00 40.66 109 PRO A C 1
ATOM 850 O O . PRO A 1 109 ? 8.113 6.488 -49.124 1.00 40.66 109 PRO A O 1
ATOM 853 N N . ASN A 1 110 ? 6.688 5.234 -50.345 1.00 49.53 110 ASN A N 1
ATOM 854 C CA . ASN A 1 110 ? 7.456 4.003 -50.499 1.00 49.53 110 ASN A CA 1
ATOM 855 C C . ASN A 1 110 ? 8.966 4.246 -50.684 1.00 49.53 110 ASN A C 1
ATOM 857 O O . ASN A 1 110 ? 9.391 4.603 -51.782 1.00 49.53 110 ASN A O 1
ATOM 861 N N . ARG A 1 111 ? 9.770 3.958 -49.649 1.00 45.25 111 ARG A N 1
ATOM 862 C CA . ARG A 1 111 ? 11.018 3.160 -49.710 1.00 45.25 111 ARG A CA 1
ATOM 863 C C . ARG A 1 111 ? 11.826 3.285 -48.414 1.00 45.25 111 ARG A C 1
ATOM 865 O O . ARG A 1 111 ? 12.795 4.028 -48.349 1.00 45.25 111 ARG A O 1
ATOM 872 N N . LEU A 1 112 ? 11.518 2.449 -47.430 1.00 42.66 112 LEU A N 1
ATOM 873 C CA . LEU A 1 112 ? 12.525 1.957 -46.487 1.00 42.66 112 LEU A CA 1
ATOM 874 C C . LEU A 1 112 ? 12.284 0.456 -46.311 1.00 42.66 112 LEU A C 1
ATOM 876 O O . LEU A 1 112 ? 11.619 0.024 -45.376 1.00 42.66 112 LEU A O 1
ATOM 880 N N . SER A 1 113 ? 12.759 -0.350 -47.267 1.00 45.66 113 SER A N 1
ATOM 881 C CA . SER A 1 113 ? 12.764 -1.802 -47.082 1.00 45.66 113 SER A CA 1
ATOM 882 C C . SER A 1 113 ? 13.774 -2.133 -45.986 1.00 45.66 113 SER A C 1
ATOM 884 O O . SER A 1 113 ? 14.978 -1.943 -46.177 1.00 45.66 113 SER A O 1
ATOM 886 N N . LEU A 1 114 ? 13.288 -2.616 -44.846 1.00 53.97 114 LEU A N 1
ATOM 887 C CA . LEU A 1 114 ? 14.135 -3.242 -43.838 1.00 53.97 114 LEU A CA 1
ATOM 888 C C . LEU A 1 114 ? 14.852 -4.454 -44.459 1.00 53.97 114 LEU A C 1
ATOM 890 O O . LEU A 1 114 ? 14.318 -5.127 -45.340 1.00 53.97 114 LEU A O 1
ATOM 894 N N . ASN A 1 115 ? 16.093 -4.682 -44.029 1.00 54.34 115 ASN A N 1
ATOM 895 C CA . ASN A 1 115 ? 16.983 -5.719 -44.545 1.00 54.34 115 ASN A CA 1
ATOM 896 C C . ASN A 1 115 ? 16.326 -7.119 -44.450 1.00 54.34 115 ASN A C 1
ATOM 898 O O . ASN A 1 115 ? 16.070 -7.574 -43.335 1.00 54.34 115 ASN A O 1
ATOM 902 N N . PRO A 1 116 ? 16.096 -7.831 -45.571 1.00 59.84 116 PRO A N 1
ATOM 903 C CA . PRO A 1 116 ? 15.445 -9.145 -45.573 1.00 59.84 116 PRO A CA 1
ATOM 904 C C . PRO A 1 116 ? 16.314 -10.276 -44.995 1.00 59.84 116 PRO A C 1
ATOM 906 O O . PRO A 1 116 ? 15.832 -11.395 -44.851 1.00 59.84 116 PRO A O 1
ATOM 909 N N . SER A 1 117 ? 17.576 -10.002 -44.649 1.00 54.38 117 SER A N 1
ATOM 910 C CA . SER A 1 117 ? 18.509 -10.982 -44.077 1.00 54.38 117 SER A CA 1
ATOM 911 C C . SER A 1 117 ? 18.651 -10.897 -42.549 1.00 54.38 117 SER A C 1
ATOM 913 O O . SER A 1 117 ? 19.491 -11.593 -41.981 1.00 54.38 117 SER A O 1
ATOM 915 N N . ALA A 1 118 ? 17.881 -10.045 -41.863 1.00 53.22 118 ALA A N 1
ATOM 916 C CA . ALA A 1 118 ? 17.923 -9.956 -40.404 1.00 53.22 118 ALA A CA 1
ATOM 917 C C . ALA A 1 118 ? 17.112 -11.101 -39.766 1.00 53.22 118 ALA A C 1
ATOM 919 O O . ALA A 1 118 ? 15.886 -11.129 -39.851 1.00 53.22 118 ALA A O 1
ATOM 920 N N . MET A 1 119 ? 17.796 -12.045 -39.113 1.00 55.12 119 MET A N 1
ATOM 921 C CA . MET A 1 119 ? 17.148 -13.052 -38.266 1.00 55.12 119 MET A CA 1
ATOM 922 C C . MET A 1 119 ? 16.550 -12.363 -37.035 1.00 55.12 119 MET A C 1
ATOM 924 O O . MET A 1 119 ? 17.240 -11.607 -36.349 1.00 55.12 119 MET A O 1
ATOM 928 N N . ALA A 1 120 ? 15.268 -12.614 -36.764 1.00 50.94 120 ALA A N 1
ATOM 929 C CA . ALA A 1 120 ? 14.601 -12.137 -35.561 1.00 50.94 120 ALA A CA 1
ATOM 930 C C . ALA A 1 120 ? 15.339 -12.660 -34.319 1.00 50.94 120 ALA A C 1
ATOM 932 O O . ALA A 1 120 ? 15.593 -13.860 -34.200 1.00 50.94 120 ALA A O 1
ATOM 933 N N . PHE A 1 121 ? 15.691 -11.763 -33.398 1.00 46.84 121 PHE A N 1
ATOM 934 C CA . PHE A 1 121 ? 16.235 -12.148 -32.101 1.00 46.84 121 PHE A CA 1
ATOM 935 C C . PHE A 1 121 ? 15.147 -12.881 -31.310 1.00 46.84 121 PHE A C 1
ATOM 937 O O . PHE A 1 121 ? 14.216 -12.263 -30.798 1.00 46.84 121 PHE A O 1
ATOM 944 N N . LEU A 1 122 ? 15.266 -14.204 -31.224 1.00 53.97 122 LEU A N 1
ATOM 945 C CA . LEU A 1 122 ? 14.531 -15.013 -30.260 1.00 53.97 122 LEU A CA 1
ATOM 946 C C . LEU A 1 122 ? 15.396 -15.158 -28.998 1.00 53.97 122 LEU A C 1
ATOM 948 O O . LEU A 1 122 ? 16.577 -15.497 -29.124 1.00 53.97 122 LEU A O 1
ATOM 952 N N . PRO A 1 123 ? 14.857 -14.910 -27.790 1.00 42.78 123 PRO A N 1
ATOM 953 C CA . PRO A 1 123 ? 15.585 -15.159 -26.551 1.00 42.78 123 PRO A CA 1
ATOM 954 C C . PRO A 1 123 ? 15.933 -16.650 -26.438 1.00 42.78 123 PRO A C 1
ATOM 956 O O . PRO A 1 123 ? 15.086 -17.511 -26.678 1.00 42.78 123 PRO A O 1
ATOM 959 N N . ASN A 1 124 ? 17.181 -16.960 -26.086 1.00 45.88 124 ASN A N 1
ATOM 960 C CA . ASN A 1 124 ? 17.655 -18.333 -25.922 1.00 45.88 124 ASN A CA 1
ATOM 961 C C . ASN A 1 124 ? 17.011 -18.972 -24.664 1.00 45.88 124 ASN A C 1
ATOM 963 O O . ASN A 1 124 ? 17.181 -18.419 -23.578 1.00 45.88 124 ASN A O 1
ATOM 967 N N . PRO A 1 125 ? 16.314 -20.125 -24.745 1.00 51.16 125 PRO A N 1
ATOM 968 C CA . PRO A 1 125 ? 15.602 -20.713 -23.600 1.00 51.16 125 PRO A CA 1
ATOM 969 C C . PRO A 1 125 ? 16.497 -21.326 -22.509 1.00 51.16 125 PRO A C 1
ATOM 971 O O . PRO A 1 125 ? 15.983 -21.865 -21.534 1.00 51.16 125 PRO A O 1
ATOM 974 N N . GLN A 1 126 ? 17.825 -21.307 -22.663 1.00 43.09 126 GLN A N 1
ATOM 975 C CA . GLN A 1 126 ? 18.737 -22.033 -21.769 1.00 43.09 126 GLN A CA 1
ATOM 976 C C . GLN A 1 126 ? 19.113 -21.302 -20.468 1.00 43.09 126 GLN A C 1
ATOM 978 O O . GLN A 1 126 ? 19.730 -21.928 -19.609 1.00 43.09 126 GLN A O 1
ATOM 983 N N . ASP A 1 127 ? 18.692 -20.048 -20.266 1.00 42.19 127 ASP A N 1
ATOM 984 C CA . ASP A 1 127 ? 18.996 -19.304 -19.027 1.00 42.19 127 ASP A CA 1
ATOM 985 C C . ASP A 1 127 ? 17.924 -19.413 -17.929 1.00 42.19 127 ASP A C 1
ATOM 987 O O . ASP A 1 127 ? 18.122 -18.930 -16.814 1.00 42.19 127 ASP A O 1
ATOM 991 N N . PHE A 1 128 ? 16.827 -20.138 -18.165 1.00 40.97 128 PHE A N 1
ATOM 992 C CA . PHE A 1 128 ? 15.871 -20.468 -17.107 1.00 40.97 128 PHE A CA 1
ATOM 993 C C . PHE A 1 128 ? 16.243 -21.802 -16.456 1.00 40.97 128 PHE A C 1
ATOM 995 O O . PHE A 1 128 ? 15.669 -22.854 -16.733 1.00 40.97 128 PHE A O 1
ATOM 1002 N N . ARG A 1 129 ? 17.229 -21.766 -15.552 1.00 36.97 129 ARG A N 1
ATOM 1003 C CA . ARG A 1 129 ? 17.359 -22.809 -14.529 1.00 36.97 129 ARG A CA 1
ATOM 1004 C C . ARG A 1 129 ? 16.119 -22.746 -13.633 1.00 36.97 129 ARG A C 1
ATOM 1006 O O . ARG A 1 129 ? 15.968 -21.836 -12.825 1.00 36.97 129 ARG A O 1
ATOM 1013 N N . THR A 1 130 ? 15.262 -23.740 -13.814 1.00 45.44 130 THR A N 1
ATOM 1014 C CA . THR A 1 130 ? 14.186 -24.198 -12.930 1.00 45.44 130 THR A CA 1
ATOM 1015 C C . THR A 1 130 ? 14.487 -23.973 -11.444 1.00 45.44 130 THR A C 1
ATOM 1017 O O . THR A 1 130 ? 15.365 -24.625 -10.873 1.00 45.44 130 THR A O 1
ATOM 1020 N N . ARG A 1 131 ? 13.713 -23.091 -10.807 1.00 35.06 131 ARG A N 1
ATOM 1021 C CA . ARG A 1 131 ? 13.314 -23.252 -9.406 1.00 35.06 131 ARG A CA 1
ATOM 1022 C C . ARG A 1 131 ? 11.847 -23.658 -9.431 1.00 35.06 131 ARG A C 1
ATOM 1024 O O . ARG A 1 131 ? 11.019 -22.857 -9.852 1.00 35.06 131 ARG A O 1
ATOM 1031 N N . ASP A 1 132 ? 11.581 -24.895 -9.029 1.00 44.72 132 ASP A N 1
ATOM 1032 C CA . ASP A 1 132 ? 10.238 -25.406 -8.766 1.00 44.72 132 ASP A CA 1
ATOM 1033 C C . ASP A 1 132 ? 9.523 -24.490 -7.771 1.00 44.72 132 ASP A C 1
ATOM 1035 O O . ASP A 1 132 ? 9.968 -24.353 -6.631 1.00 44.72 132 ASP A O 1
ATOM 1039 N N . TYR A 1 133 ? 8.423 -23.887 -8.207 1.00 37.22 133 TYR A N 1
ATOM 1040 C CA . TYR A 1 133 ? 7.291 -23.548 -7.355 1.00 37.22 133 TYR A CA 1
ATOM 1041 C C . TYR A 1 133 ? 6.031 -23.817 -8.171 1.00 37.22 133 TYR A C 1
ATOM 1043 O O . TYR A 1 133 ? 5.926 -23.380 -9.317 1.00 37.22 133 TYR A O 1
ATOM 1051 N N . ASP A 1 134 ? 5.132 -24.595 -7.581 1.00 37.12 134 ASP A N 1
ATOM 1052 C CA . ASP A 1 134 ? 3.884 -25.061 -8.168 1.00 37.12 134 ASP A CA 1
ATOM 1053 C C . ASP A 1 134 ? 3.037 -23.905 -8.732 1.00 37.12 134 ASP A C 1
ATOM 1055 O O . ASP A 1 134 ? 2.760 -22.915 -8.051 1.00 37.12 134 ASP A O 1
ATOM 1059 N N . GLU A 1 135 ? 2.603 -24.045 -9.987 1.00 41.50 135 GLU A N 1
ATOM 1060 C CA . GLU A 1 135 ? 1.566 -23.207 -10.589 1.00 41.50 135 GLU A CA 1
ATOM 1061 C C . GLU A 1 135 ? 0.195 -23.600 -10.018 1.00 41.50 135 GLU A C 1
ATOM 1063 O O . GLU A 1 135 ? -0.470 -24.507 -10.519 1.00 41.50 135 GLU A O 1
ATOM 1068 N N . GLU A 1 136 ? -0.277 -22.872 -9.007 1.00 40.34 136 GLU A N 1
ATOM 1069 C CA . GLU A 1 136 ? -1.715 -22.650 -8.861 1.00 40.34 136 GLU A CA 1
ATOM 1070 C C . GLU A 1 136 ? -2.106 -21.404 -9.662 1.00 40.34 136 GLU A C 1
ATOM 1072 O O . GLU A 1 136 ? -1.593 -20.302 -9.457 1.00 40.34 136 GLU A O 1
ATOM 1077 N N . LEU A 1 137 ? -3.033 -21.597 -10.604 1.00 41.22 137 LEU A N 1
ATOM 1078 C CA . LEU A 1 137 ? -3.716 -20.545 -11.350 1.00 41.22 137 LEU A CA 1
ATOM 1079 C C . LEU A 1 137 ? -4.310 -19.518 -10.375 1.00 41.22 137 LEU A C 1
ATOM 1081 O O . LEU A 1 137 ? -5.358 -19.753 -9.772 1.00 41.22 137 LEU A O 1
ATOM 1085 N N . ILE A 1 138 ? -3.665 -18.357 -10.253 1.00 34.88 138 ILE A N 1
ATOM 1086 C CA . ILE A 1 138 ? -4.226 -17.208 -9.542 1.00 34.88 138 ILE A CA 1
ATOM 1087 C C . ILE A 1 138 ? -5.431 -16.720 -10.347 1.00 34.88 138 ILE A C 1
ATOM 1089 O O . ILE A 1 138 ? -5.309 -16.013 -11.349 1.00 34.88 138 ILE A O 1
ATOM 1093 N N . ALA A 1 139 ? -6.618 -17.123 -9.902 1.00 36.91 139 ALA A N 1
ATOM 1094 C CA . ALA A 1 139 ? -7.863 -16.506 -10.308 1.00 36.91 139 ALA A CA 1
ATOM 1095 C C . ALA A 1 139 ? -7.793 -15.006 -9.990 1.00 36.91 139 ALA A C 1
ATOM 1097 O O . ALA A 1 139 ? -7.505 -14.602 -8.862 1.00 36.91 139 ALA A O 1
ATOM 1098 N N . ILE A 1 140 ? -8.069 -14.178 -10.994 1.00 39.62 140 ILE A N 1
ATOM 1099 C CA . ILE A 1 140 ? -8.243 -12.736 -10.832 1.00 39.62 140 ILE A CA 1
ATOM 1100 C C . ILE A 1 140 ? -9.475 -12.529 -9.942 1.00 39.62 140 ILE A C 1
ATOM 1102 O O . ILE A 1 140 ? -10.611 -12.634 -10.402 1.00 39.62 140 ILE A O 1
ATOM 1106 N N . ILE A 1 141 ? -9.253 -12.264 -8.654 1.00 36.62 141 ILE A N 1
ATOM 1107 C CA . ILE A 1 141 ? -10.299 -11.814 -7.735 1.00 36.62 141 ILE A CA 1
ATOM 1108 C C . ILE A 1 141 ? -10.480 -10.307 -7.963 1.00 36.62 141 ILE A C 1
ATOM 1110 O O . ILE A 1 141 ? -9.522 -9.551 -7.779 1.00 36.62 141 ILE A O 1
ATOM 1114 N N . PRO A 1 142 ? -11.679 -9.827 -8.333 1.00 35.38 142 PRO A N 1
ATOM 1115 C CA . PRO A 1 142 ? -11.941 -8.399 -8.393 1.00 35.38 142 PRO A CA 1
ATOM 1116 C C . PRO A 1 142 ? -12.029 -7.860 -6.960 1.00 35.38 142 PRO A C 1
ATOM 1118 O O . PRO A 1 142 ? -13.029 -8.042 -6.265 1.00 35.38 142 PRO A O 1
ATOM 1121 N N . VAL A 1 143 ? -10.961 -7.207 -6.499 1.00 34.00 143 VAL A N 1
ATOM 1122 C CA . VAL A 1 143 ? -10.949 -6.500 -5.215 1.00 34.00 143 VAL A CA 1
ATOM 1123 C C . VAL A 1 143 ? -11.759 -5.214 -5.364 1.00 34.00 143 VAL A C 1
ATOM 1125 O O . VAL A 1 143 ? -11.411 -4.314 -6.126 1.00 34.00 143 VAL A O 1
ATOM 1128 N N . ARG A 1 144 ? -12.867 -5.139 -4.628 1.00 39.25 144 ARG A N 1
ATOM 1129 C CA . ARG A 1 144 ? -13.689 -3.936 -4.472 1.00 39.25 144 ARG A CA 1
ATOM 1130 C C . ARG A 1 144 ? -13.007 -2.998 -3.458 1.00 39.25 144 ARG A C 1
ATOM 1132 O O . ARG A 1 144 ? -12.519 -3.505 -2.446 1.00 39.25 144 ARG A O 1
ATOM 1139 N N . PRO A 1 145 ? -12.967 -1.668 -3.664 1.00 36.06 145 PRO A N 1
ATOM 1140 C CA . PRO A 1 145 ? -12.340 -0.760 -2.707 1.00 36.06 145 PRO A CA 1
ATOM 1141 C C . PRO A 1 145 ? -13.144 -0.733 -1.404 1.00 36.06 145 PRO A C 1
ATOM 1143 O O . PRO A 1 145 ? -14.358 -0.537 -1.427 1.00 36.06 145 PRO A O 1
ATOM 1146 N N . ASN A 1 146 ? -12.466 -0.940 -0.276 1.00 35.81 146 ASN A N 1
ATOM 1147 C CA . ASN A 1 146 ? -13.042 -0.814 1.057 1.00 35.81 146 ASN A CA 1
ATOM 1148 C C . ASN A 1 146 ? -12.769 0.609 1.566 1.00 35.81 146 ASN A C 1
ATOM 1150 O O . ASN A 1 146 ? -11.614 0.986 1.772 1.00 35.81 146 ASN A O 1
ATOM 1154 N N . THR A 1 147 ? -13.814 1.418 1.717 1.00 35.72 147 THR A N 1
ATOM 1155 C CA . THR A 1 147 ? -13.701 2.823 2.122 1.00 35.72 147 THR A CA 1
ATOM 1156 C C . THR A 1 147 ? -13.643 2.905 3.647 1.00 35.72 147 THR A C 1
ATOM 1158 O O . THR A 1 147 ? -14.665 2.814 4.323 1.00 35.72 147 THR A O 1
ATOM 1161 N N . VAL A 1 148 ? -12.445 3.068 4.214 1.00 35.62 148 VAL A N 1
ATOM 1162 C CA . VAL A 1 148 ? -12.283 3.353 5.648 1.00 35.62 148 VAL A CA 1
ATOM 1163 C C . VAL A 1 148 ? -12.287 4.868 5.839 1.00 35.62 148 VAL A C 1
ATOM 1165 O O . VAL A 1 148 ? -11.376 5.574 5.413 1.00 35.62 148 VAL A O 1
ATOM 1168 N N . GLN A 1 149 ? -13.351 5.368 6.461 1.00 35.59 149 GLN A N 1
ATOM 1169 C CA . GLN A 1 149 ? -13.586 6.784 6.710 1.00 35.59 149 GLN A CA 1
ATOM 1170 C C . GLN A 1 149 ? -12.723 7.258 7.892 1.00 35.59 149 GLN A C 1
ATOM 1172 O O . GLN A 1 149 ? -12.966 6.918 9.049 1.00 35.59 149 GLN A O 1
ATOM 1177 N N . PHE A 1 150 ? -11.684 8.037 7.594 1.00 30.06 150 PHE A N 1
ATOM 1178 C CA . PHE A 1 150 ? -10.843 8.704 8.584 1.00 30.06 150 PHE A CA 1
ATOM 1179 C C . PHE A 1 150 ? -11.559 9.976 9.068 1.00 30.06 150 PHE A C 1
ATOM 1181 O O . PHE A 1 150 ? -11.657 10.954 8.331 1.00 30.06 150 PHE A O 1
ATOM 1188 N N . CYS A 1 151 ? -12.078 9.974 10.298 1.00 31.72 151 CYS A N 1
ATOM 1189 C CA . CYS A 1 151 ? -12.622 11.170 10.943 1.00 31.72 151 CYS A CA 1
ATOM 1190 C C . CYS A 1 151 ? -11.694 11.576 12.090 1.00 31.72 151 CYS A C 1
ATOM 1192 O O . CYS A 1 151 ? -11.598 10.883 13.101 1.00 31.72 151 CYS A O 1
ATOM 1194 N N . GLY A 1 152 ? -10.990 12.693 11.929 1.00 29.36 152 GLY A N 1
ATOM 1195 C CA . GLY A 1 152 ? -10.122 13.228 12.966 1.00 29.36 152 GLY A CA 1
ATOM 1196 C C . GLY A 1 152 ? -10.115 14.741 12.939 1.00 29.36 152 GLY A C 1
ATOM 1197 O O . GLY A 1 152 ? -9.305 15.302 12.225 1.00 29.36 152 GLY A O 1
ATOM 1198 N N . TYR A 1 153 ? -10.974 15.365 13.746 1.00 33.72 153 TYR A N 1
ATOM 1199 C CA . TYR A 1 153 ? -10.702 16.636 14.422 1.00 33.72 153 TYR A CA 1
ATOM 1200 C C . TYR A 1 153 ? -11.607 16.730 15.655 1.00 33.72 153 TYR A C 1
ATOM 1202 O O . TYR A 1 153 ? -12.794 17.016 15.538 1.00 33.72 153 TYR A O 1
ATOM 1210 N N . LEU A 1 154 ? -11.041 16.520 16.846 1.00 33.28 154 LEU A N 1
ATOM 1211 C CA . LEU A 1 154 ? -11.565 17.137 18.059 1.00 33.28 154 LEU A CA 1
ATOM 1212 C C . LEU A 1 154 ? -10.429 17.852 18.779 1.00 33.28 154 LEU A C 1
ATOM 1214 O O . LEU A 1 154 ? -9.395 17.287 19.133 1.00 33.28 154 LEU A O 1
ATOM 1218 N N . GLN A 1 155 ? -10.661 19.148 18.888 1.00 33.91 155 GLN A N 1
ATOM 1219 C CA . GLN A 1 155 ? -9.823 20.179 19.447 1.00 33.91 155 GLN A CA 1
ATOM 1220 C C . GLN A 1 155 ? -9.812 20.050 20.971 1.00 33.91 155 GLN A C 1
ATOM 1222 O O . GLN A 1 155 ? -10.841 19.817 21.604 1.00 33.91 155 GLN A O 1
ATOM 1227 N N . ALA A 1 156 ? -8.622 20.189 21.546 1.00 33.97 156 ALA A N 1
ATOM 1228 C CA . ALA A 1 156 ? -8.404 20.201 22.979 1.00 33.97 156 ALA A CA 1
ATOM 1229 C C . ALA A 1 156 ? -9.177 21.352 23.643 1.00 33.97 156 ALA A C 1
ATOM 1231 O O . ALA A 1 156 ? -8.951 22.519 23.326 1.00 33.97 156 ALA A O 1
ATOM 1232 N N . ILE A 1 157 ? -10.032 21.018 24.610 1.00 32.09 157 ILE A N 1
ATOM 1233 C CA . ILE A 1 157 ? -10.467 21.938 25.662 1.00 32.09 157 ILE A CA 1
ATOM 1234 C C . ILE A 1 157 ? -10.059 21.283 26.977 1.00 32.09 157 ILE A C 1
ATOM 1236 O O . ILE A 1 157 ? -10.731 20.394 27.490 1.00 32.09 157 ILE A O 1
ATOM 1240 N N . GLY A 1 158 ? -8.889 21.678 27.468 1.00 30.20 158 GLY A N 1
ATOM 1241 C CA . GLY A 1 158 ? -8.460 21.387 28.823 1.00 30.20 158 GLY A CA 1
ATOM 1242 C C . GLY A 1 158 ? -8.859 22.546 29.722 1.00 30.20 158 GLY A C 1
ATOM 1243 O O . GLY A 1 158 ? -8.352 23.651 29.555 1.00 30.20 158 GLY A O 1
ATOM 1244 N N . THR A 1 159 ? -9.716 22.279 30.700 1.00 32.97 159 THR A N 1
ATOM 1245 C CA . THR A 1 159 ? -9.690 22.994 31.976 1.00 32.97 159 THR A CA 1
ATOM 1246 C C . THR A 1 159 ? -9.727 21.978 33.118 1.00 32.97 159 THR A C 1
ATOM 1248 O O . THR A 1 159 ? -10.314 20.903 32.969 1.00 32.97 159 THR A O 1
ATOM 1251 N N . PRO A 1 160 ? -9.026 22.253 34.230 1.00 37.47 160 PRO A N 1
ATOM 1252 C CA . PRO A 1 160 ? -8.726 21.262 35.249 1.00 37.47 160 PRO A CA 1
ATOM 1253 C C . PRO A 1 160 ? -9.818 21.273 36.316 1.00 37.47 160 PRO A C 1
ATOM 1255 O O . PRO A 1 160 ? -9.984 22.277 37.006 1.00 37.47 160 PRO A O 1
ATOM 1258 N N . LEU A 1 161 ? -10.534 20.158 36.480 1.00 32.34 161 LEU A N 1
ATOM 1259 C CA . LEU A 1 161 ? -11.335 19.950 37.682 1.00 32.34 161 LEU A CA 1
ATOM 1260 C C . LEU A 1 161 ? -10.504 19.188 38.718 1.00 32.34 161 LEU A C 1
ATOM 1262 O O . LEU A 1 161 ? -10.213 18.000 38.586 1.00 32.34 161 LEU A O 1
ATOM 1266 N N . ASP A 1 162 ? -10.050 19.990 39.670 1.00 29.73 162 ASP A N 1
ATOM 1267 C CA . ASP A 1 162 ? -9.759 19.731 41.073 1.00 29.73 162 ASP A CA 1
ATOM 1268 C C . ASP A 1 162 ? -9.933 18.284 41.578 1.00 29.73 162 ASP A C 1
ATOM 1270 O O . ASP A 1 162 ? -11.016 17.696 41.556 1.00 29.73 162 ASP A O 1
ATOM 1274 N N . LYS A 1 163 ? -8.828 17.725 42.079 1.00 38.97 163 LYS A N 1
ATOM 1275 C CA . LYS A 1 163 ? -8.786 16.463 42.816 1.00 38.97 163 LYS A CA 1
ATOM 1276 C C . LYS A 1 163 ? -8.930 16.781 44.297 1.00 38.97 163 LYS A C 1
ATOM 1278 O O . LYS A 1 163 ? -7.935 17.049 44.962 1.00 38.97 163 LYS A O 1
ATOM 1283 N N . SER A 1 164 ? -10.141 16.677 44.819 1.00 38.19 164 SER A N 1
ATOM 1284 C CA . SER A 1 164 ? -10.356 16.576 46.258 1.00 38.19 164 SER A CA 1
ATOM 1285 C C . SER A 1 164 ? -11.717 15.952 46.522 1.00 38.19 164 SER A C 1
ATOM 1287 O O . SER A 1 164 ? -12.718 16.652 46.511 1.00 38.19 164 SER A O 1
ATOM 1289 N N . TYR A 1 165 ? -11.755 14.636 46.733 1.00 35.41 165 TYR A N 1
ATOM 1290 C CA . TYR A 1 165 ? -12.739 14.039 47.631 1.00 35.41 165 TYR A CA 1
ATOM 1291 C C . TYR A 1 165 ? -12.076 12.908 48.411 1.00 35.41 165 TYR A C 1
ATOM 1293 O O . TYR A 1 165 ? -11.798 11.814 47.922 1.00 35.41 165 TYR A O 1
ATOM 1301 N N . ASP A 1 166 ? -11.718 13.342 49.608 1.00 33.12 166 ASP A N 1
ATOM 1302 C CA . ASP A 1 166 ? -11.555 12.673 50.881 1.00 33.12 166 ASP A CA 1
ATOM 1303 C C . ASP A 1 166 ? -12.021 11.211 50.979 1.00 33.12 166 ASP A C 1
ATOM 1305 O O . ASP A 1 166 ? -13.143 10.845 50.627 1.00 33.12 166 ASP A O 1
ATOM 1309 N N . LYS A 1 167 ? -11.122 10.388 51.519 1.00 37.31 167 LYS A N 1
ATOM 1310 C CA . LYS A 1 167 ? -11.284 8.961 51.785 1.00 37.31 167 LYS A CA 1
ATOM 1311 C C . LYS A 1 167 ? -11.323 8.777 53.299 1.00 37.31 167 LYS A C 1
ATOM 1313 O O . LYS A 1 167 ? -10.366 8.284 53.883 1.00 37.31 167 LYS A O 1
ATOM 1318 N N . HIS A 1 168 ? -12.425 9.173 53.922 1.00 42.75 168 HIS A N 1
ATOM 1319 C CA . HIS A 1 168 ? -12.730 8.862 55.316 1.00 42.75 168 HIS A CA 1
ATOM 1320 C C . HIS A 1 168 ? -14.231 8.576 55.448 1.00 42.75 168 HIS A C 1
ATOM 1322 O O . HIS A 1 168 ? -15.032 9.232 54.791 1.00 42.75 168 HIS A O 1
ATOM 1328 N N . TYR A 1 169 ? -14.573 7.605 56.301 1.00 40.50 169 TYR A N 1
ATOM 1329 C CA . TYR A 1 169 ? -15.898 7.015 56.568 1.00 40.50 169 TYR A CA 1
ATOM 1330 C C . TYR A 1 169 ? -16.307 5.812 55.712 1.00 40.50 169 TYR A C 1
ATOM 1332 O O . TYR A 1 169 ? -17.168 5.905 54.844 1.00 40.50 169 TYR A O 1
ATOM 1340 N N . LEU A 1 170 ? -15.728 4.654 56.040 1.00 39.50 170 LEU A N 1
ATOM 1341 C CA . LEU A 1 170 ? -16.474 3.394 56.190 1.00 39.50 170 LEU A CA 1
ATOM 1342 C C . LEU A 1 170 ? -15.619 2.375 56.964 1.00 39.50 170 LEU A C 1
ATOM 1344 O O . LEU A 1 170 ? -15.400 1.256 56.529 1.00 39.50 170 LEU A O 1
ATOM 1348 N N . ASP A 1 171 ? -15.122 2.813 58.120 1.00 38.72 171 ASP A N 1
ATOM 1349 C CA . ASP A 1 171 ? -14.767 1.936 59.233 1.00 38.72 171 ASP A CA 1
ATOM 1350 C C . ASP A 1 171 ? -15.644 2.402 60.401 1.00 38.72 171 ASP A C 1
ATOM 1352 O O . ASP A 1 171 ? -15.697 3.604 60.674 1.00 38.72 171 ASP A O 1
ATOM 1356 N N . ASN A 1 172 ? -16.320 1.454 61.055 1.00 40.44 172 ASN A N 1
ATOM 1357 C CA . ASN A 1 172 ? -17.269 1.593 62.175 1.00 40.44 172 ASN A CA 1
ATOM 1358 C C . ASN A 1 172 ? -18.757 1.687 61.792 1.00 40.44 172 ASN A C 1
ATOM 1360 O O . ASN A 1 172 ? -19.349 2.761 61.755 1.00 40.44 172 ASN A O 1
ATOM 1364 N N . LEU A 1 173 ? -19.352 0.513 61.586 1.00 43.53 173 LEU A N 1
ATOM 1365 C CA . LEU A 1 173 ? -20.634 0.117 62.183 1.00 43.53 173 LEU A CA 1
ATOM 1366 C C . LEU A 1 173 ? -20.446 -1.376 62.534 1.00 43.53 173 LEU A C 1
ATOM 1368 O O . LEU A 1 173 ? -20.462 -2.220 61.643 1.00 43.53 173 LEU A O 1
ATOM 1372 N N . GLU A 1 174 ? -19.860 -1.682 63.699 1.00 39.69 174 GLU A N 1
ATOM 1373 C CA . GLU A 1 174 ? -20.611 -2.142 64.888 1.00 39.69 174 GLU A CA 1
ATOM 1374 C C . GLU A 1 174 ? -21.575 -3.269 64.481 1.00 39.69 174 GLU A C 1
ATOM 1376 O O . GLU A 1 174 ? -22.626 -3.030 63.898 1.00 39.69 174 GLU A O 1
ATOM 1381 N N . ASP A 1 175 ? -21.206 -4.542 64.629 1.00 44.72 175 ASP A N 1
ATOM 1382 C CA . ASP A 1 175 ? -20.984 -5.193 65.930 1.00 44.72 175 ASP A CA 1
ATOM 1383 C C . ASP A 1 175 ? -22.009 -4.697 66.958 1.00 44.72 175 ASP A C 1
ATOM 1385 O O . ASP A 1 175 ? -21.708 -4.002 67.924 1.00 44.72 175 ASP A O 1
ATOM 1389 N N . LEU A 1 176 ? -23.273 -5.000 66.660 1.00 40.00 176 LEU A N 1
ATOM 1390 C CA . LEU A 1 176 ? -24.382 -4.889 67.590 1.00 40.00 176 LEU A CA 1
ATOM 1391 C C . LEU A 1 176 ? -24.951 -6.292 67.806 1.00 40.00 176 LEU A C 1
ATOM 1393 O O . LEU A 1 176 ? -26.062 -6.614 67.385 1.00 40.00 176 LEU A O 1
ATOM 1397 N N . ASP A 1 177 ? -24.144 -7.133 68.457 1.00 35.09 177 ASP A N 1
ATOM 1398 C CA . ASP A 1 177 ? -24.628 -8.307 69.175 1.00 35.09 177 ASP A CA 1
ATOM 1399 C C . ASP A 1 177 ? -25.612 -7.810 70.237 1.00 35.09 177 ASP A C 1
ATOM 1401 O O . ASP A 1 177 ? -25.246 -7.279 71.292 1.00 35.09 177 ASP A O 1
ATOM 1405 N N . LEU A 1 178 ? -26.901 -7.917 69.917 1.00 37.38 178 LEU A N 1
ATOM 1406 C CA . LEU A 1 178 ? -27.965 -7.603 70.849 1.00 37.38 178 LEU A CA 1
ATOM 1407 C C . LEU A 1 178 ? -27.961 -8.684 71.932 1.00 37.38 178 LEU A C 1
ATOM 1409 O O . LEU A 1 178 ? -28.481 -9.784 71.759 1.00 37.38 178 LEU A O 1
ATOM 1413 N N . TYR A 1 179 ? -27.332 -8.329 73.046 1.00 35.81 179 TYR A N 1
ATOM 1414 C CA . TYR A 1 179 ? -27.406 -8.976 74.344 1.00 35.81 179 TYR A CA 1
ATOM 1415 C C . TYR A 1 179 ? -28.859 -9.387 74.638 1.00 35.81 179 TYR A C 1
ATOM 1417 O O . TYR A 1 179 ? -29.701 -8.559 74.998 1.00 35.81 179 TYR A O 1
ATOM 1425 N N . ILE A 1 180 ? -29.164 -10.675 74.461 1.00 37.44 180 ILE A N 1
ATOM 1426 C CA . ILE A 1 180 ? -30.359 -11.284 75.037 1.00 37.44 180 ILE A CA 1
ATOM 1427 C C . ILE A 1 180 ? -30.099 -11.301 76.540 1.00 37.44 180 ILE A C 1
ATOM 1429 O O . ILE A 1 180 ? -29.405 -12.165 77.066 1.00 37.44 180 ILE A O 1
ATOM 1433 N N . SER A 1 181 ? -30.604 -10.277 77.221 1.00 35.84 181 SER A N 1
ATOM 1434 C CA . SER A 1 181 ? -30.784 -10.320 78.662 1.00 35.84 181 SER A CA 1
ATOM 1435 C C . SER A 1 181 ? -31.764 -11.451 78.956 1.00 35.84 181 SER A C 1
ATOM 1437 O O . SER A 1 181 ? -32.969 -11.285 78.761 1.00 35.84 181 SER A O 1
ATOM 1439 N N . ASP A 1 182 ? -31.246 -12.586 79.420 1.00 36.97 182 ASP A N 1
ATOM 1440 C CA . ASP A 1 182 ? -32.014 -13.549 80.200 1.00 36.97 182 ASP A CA 1
ATOM 1441 C C . ASP A 1 182 ? -32.547 -12.805 81.428 1.00 36.97 182 ASP A C 1
ATOM 1443 O O . ASP A 1 182 ? -31.856 -12.596 82.427 1.00 36.97 182 ASP A O 1
ATOM 1447 N N . VAL A 1 183 ? -33.776 -12.306 81.317 1.00 34.88 183 VAL A N 1
ATOM 1448 C CA . VAL A 1 183 ? -34.518 -11.830 82.474 1.00 34.88 183 VAL A CA 1
ATOM 1449 C C . VAL A 1 183 ? -35.067 -13.074 83.143 1.00 34.88 183 VAL A C 1
ATOM 1451 O O . VAL A 1 183 ? -36.005 -13.693 82.646 1.00 34.88 183 VAL A O 1
ATOM 1454 N N . ASP A 1 184 ? -34.437 -13.415 84.265 1.00 35.00 184 ASP A N 1
ATOM 1455 C CA . ASP A 1 184 ? -34.940 -14.327 85.281 1.00 35.00 184 ASP A CA 1
ATOM 1456 C C . ASP A 1 184 ? -36.463 -14.209 85.405 1.00 35.00 184 ASP A C 1
ATOM 1458 O O . ASP A 1 184 ? -37.002 -13.223 85.925 1.00 35.00 184 ASP A O 1
ATOM 1462 N N . GLU A 1 185 ? -37.164 -15.256 84.980 1.00 37.34 185 GLU A N 1
ATOM 1463 C CA . GLU A 1 185 ? -38.533 -15.504 85.392 1.00 37.34 185 GLU A CA 1
ATOM 1464 C C . GLU A 1 185 ? -38.470 -15.889 86.877 1.00 37.34 185 GLU A C 1
ATOM 1466 O O . GLU A 1 185 ? -38.404 -17.055 87.270 1.00 37.34 185 GLU A O 1
ATOM 1471 N N . LYS A 1 186 ? -38.413 -14.867 87.739 1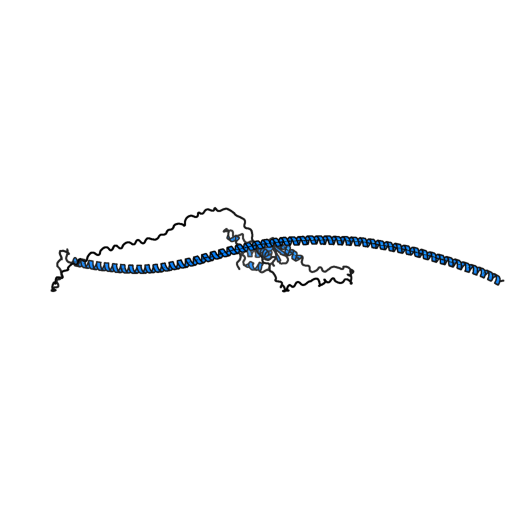.00 34.12 186 LYS A N 1
ATOM 1472 C CA . LYS A 1 186 ? -38.697 -15.020 89.160 1.00 34.12 186 LYS A CA 1
ATOM 1473 C C . LYS A 1 186 ? -40.113 -15.563 89.278 1.00 34.12 186 LYS A C 1
ATOM 1475 O O . LYS A 1 186 ? -41.085 -14.813 89.223 1.00 34.12 186 LYS A O 1
ATOM 1480 N N . GLY A 1 187 ? -40.202 -16.875 89.478 1.00 35.25 187 GLY A N 1
ATOM 1481 C CA . GLY A 1 187 ? -41.367 -17.534 90.036 1.00 35.25 187 GLY A CA 1
ATOM 1482 C C . GLY A 1 187 ? -41.723 -16.862 91.357 1.00 35.25 187 GLY A C 1
ATOM 1483 O O . GLY A 1 187 ? -41.094 -17.101 92.386 1.00 35.25 187 GLY A O 1
ATOM 1484 N N . VAL A 1 188 ? -42.717 -15.980 91.306 1.00 33.50 188 VAL A N 1
ATOM 1485 C CA . VAL A 1 188 ? -43.393 -15.466 92.488 1.00 33.50 188 VAL A CA 1
ATOM 1486 C C . VAL A 1 188 ? -44.386 -16.535 92.923 1.00 33.50 188 VAL A C 1
ATOM 1488 O O . VAL A 1 188 ? -45.349 -16.843 92.225 1.00 33.50 188 VAL A O 1
ATOM 1491 N N . GLU A 1 189 ? -44.046 -17.132 94.061 1.00 30.20 189 GLU A N 1
ATOM 1492 C CA . GLU A 1 189 ? -44.878 -17.854 95.019 1.00 30.20 189 GLU A CA 1
ATOM 1493 C C . GLU A 1 189 ? -46.377 -17.929 94.694 1.00 30.20 189 GLU A C 1
ATOM 1495 O O . GLU A 1 189 ? -47.131 -16.964 94.823 1.00 30.20 189 GLU A O 1
ATOM 1500 N N . ALA A 1 190 ? -46.836 -19.150 94.410 1.00 33.47 190 ALA A N 1
ATOM 1501 C CA . ALA A 1 190 ? -48.198 -19.534 94.738 1.00 33.47 190 ALA A CA 1
ATOM 1502 C C . ALA A 1 190 ? -48.363 -19.478 96.273 1.00 33.47 190 ALA A C 1
ATOM 1504 O O . ALA A 1 190 ? -47.592 -20.133 96.983 1.00 33.47 190 ALA A O 1
ATOM 1505 N N . PRO A 1 191 ? -49.349 -18.741 96.812 1.00 36.66 191 PRO A N 1
ATOM 1506 C CA . PRO A 1 191 ? -49.619 -18.749 98.238 1.00 36.66 191 PRO A CA 1
ATOM 1507 C C . PRO A 1 191 ? -50.168 -20.118 98.653 1.00 36.66 191 PRO A C 1
ATOM 1509 O O . PRO A 1 191 ? -50.886 -20.790 97.909 1.00 36.66 191 PRO A O 1
ATOM 1512 N N . GLY A 1 192 ? -49.762 -20.533 99.852 1.00 34.09 192 GLY A N 1
ATOM 1513 C CA . GLY A 1 192 ? -49.978 -21.856 100.411 1.00 34.09 192 GLY A CA 1
ATOM 1514 C C . GLY A 1 192 ? -51.413 -22.370 100.315 1.00 34.09 192 GLY A C 1
ATOM 1515 O O . GLY A 1 192 ? -52.392 -21.655 100.511 1.00 34.09 192 GLY A O 1
ATOM 1516 N N . LYS A 1 193 ? -51.515 -23.681 100.088 1.00 40.56 193 LYS A N 1
ATOM 1517 C CA . LYS A 1 193 ? -52.708 -24.463 100.397 1.00 40.56 193 LYS A CA 1
ATOM 1518 C C . LYS A 1 193 ? -52.917 -24.444 101.915 1.00 40.56 193 LYS A C 1
ATOM 1520 O O . LYS A 1 193 ? -52.426 -25.321 102.618 1.00 40.56 193 LYS A O 1
ATOM 1525 N N . THR A 1 194 ? -53.645 -23.462 102.429 1.00 36.38 194 THR A N 1
ATOM 1526 C CA . THR A 1 194 ? -54.360 -23.611 103.696 1.00 36.38 194 THR A CA 1
ATOM 1527 C C . THR A 1 194 ? -55.575 -24.485 103.422 1.00 36.38 194 THR A C 1
ATOM 1529 O O . THR A 1 194 ? -56.521 -24.085 102.747 1.00 36.38 194 THR A O 1
ATOM 1532 N N . ALA A 1 195 ? -55.525 -25.719 103.917 1.00 35.78 195 ALA A N 1
ATOM 1533 C CA . ALA A 1 195 ? -56.705 -26.548 104.068 1.00 35.78 195 ALA A CA 1
ATOM 1534 C C . ALA A 1 195 ? -57.667 -25.824 105.022 1.00 35.78 195 ALA A C 1
ATOM 1536 O O . ALA A 1 195 ? -57.445 -25.788 106.229 1.00 35.78 195 ALA A O 1
ATOM 1537 N N . ALA A 1 196 ? -58.700 -25.193 104.467 1.00 32.94 196 ALA A N 1
ATOM 1538 C CA . ALA A 1 196 ? -59.864 -24.786 105.230 1.00 32.94 196 ALA A CA 1
ATOM 1539 C C . ALA A 1 196 ? -60.749 -26.024 105.391 1.00 32.94 196 ALA A C 1
ATOM 1541 O O . ALA A 1 196 ? -61.330 -26.533 104.432 1.00 32.94 196 ALA A O 1
ATOM 1542 N N . GLU A 1 197 ? -60.785 -26.531 106.615 1.00 36.19 197 GLU A N 1
ATOM 1543 C CA . GLU A 1 197 ? -61.701 -27.558 107.083 1.00 36.19 197 GLU A CA 1
ATOM 1544 C C . GLU A 1 197 ? -63.129 -26.991 107.012 1.00 36.19 197 GLU A C 1
ATOM 1546 O O . GLU A 1 197 ? -63.581 -26.256 107.888 1.00 36.19 197 GLU A O 1
ATOM 1551 N N . VAL A 1 198 ? -63.827 -27.262 105.908 1.00 35.38 198 VAL A N 1
ATOM 1552 C CA . VAL A 1 198 ? -65.252 -26.951 105.774 1.00 35.38 198 VAL A CA 1
ATOM 1553 C C . VAL A 1 198 ? -66.027 -28.080 106.439 1.00 35.38 198 VAL A C 1
ATOM 1555 O O . VAL A 1 198 ? -66.108 -29.197 105.927 1.00 35.38 198 VAL A O 1
ATOM 1558 N N . GLN A 1 199 ? -66.587 -27.766 107.604 1.00 39.44 199 GLN A N 1
ATOM 1559 C CA . GLN A 1 199 ? -67.599 -28.568 108.274 1.00 39.44 199 GLN A CA 1
ATOM 1560 C C . GLN A 1 199 ? -68.774 -28.815 107.320 1.00 39.44 199 GLN A C 1
ATOM 1562 O O . GLN A 1 199 ? -69.551 -27.909 107.022 1.00 39.44 199 GLN A O 1
ATOM 1567 N N . VAL A 1 200 ? -68.942 -30.060 106.874 1.00 34.03 200 VAL A N 1
ATOM 1568 C CA . VAL A 1 200 ? -70.221 -30.525 106.334 1.00 34.03 200 VAL A CA 1
ATOM 1569 C C . VAL A 1 200 ? -71.104 -30.850 107.534 1.00 34.03 200 VAL A C 1
ATOM 1571 O O . VAL A 1 200 ? -71.067 -31.948 108.084 1.00 34.03 200 VAL A O 1
ATOM 1574 N N . SER A 1 201 ? -71.864 -29.850 107.981 1.00 43.09 201 SER A N 1
ATOM 1575 C CA . SER A 1 201 ? -73.014 -30.073 108.851 1.00 43.09 201 SER A CA 1
ATOM 1576 C C . SER A 1 201 ? -74.117 -30.706 108.010 1.00 43.09 201 SER A C 1
ATOM 1578 O O . SER A 1 201 ? -74.676 -30.076 107.111 1.00 43.09 201 SER A O 1
ATOM 1580 N N . THR A 1 202 ? -74.404 -31.975 108.279 1.00 38.53 202 THR A N 1
ATOM 1581 C CA . THR A 1 202 ? -75.591 -32.666 107.780 1.00 38.53 202 THR A CA 1
ATOM 1582 C C . THR A 1 202 ? -76.827 -31.975 108.355 1.00 38.53 202 THR A C 1
ATOM 1584 O O . THR A 1 202 ? -77.235 -32.268 109.476 1.00 38.53 202 THR A O 1
ATOM 1587 N N . CYS A 1 203 ? -77.429 -31.057 107.597 1.00 39.66 203 CYS A N 1
ATOM 1588 C CA . CYS A 1 203 ? -78.775 -30.573 107.877 1.00 39.66 203 CYS A CA 1
ATOM 1589 C C . CYS A 1 203 ? -79.761 -31.283 106.949 1.00 39.66 203 CYS A C 1
ATOM 1591 O O . CYS A 1 203 ? -79.623 -31.294 105.727 1.00 39.66 203 CYS A O 1
ATOM 1593 N N . VAL A 1 204 ? -80.714 -31.941 107.591 1.00 39.09 204 VAL A N 1
ATOM 1594 C CA . VAL A 1 204 ? -81.754 -32.790 107.026 1.00 39.09 204 VAL A CA 1
ATOM 1595 C C . VAL A 1 204 ? -82.650 -31.976 106.093 1.00 39.09 204 VAL A C 1
ATOM 1597 O O . VAL A 1 204 ? -83.116 -30.895 106.441 1.00 39.09 204 VAL A O 1
ATOM 1600 N N . THR A 1 205 ? -82.931 -32.524 104.914 1.00 43.19 205 THR A N 1
ATOM 1601 C CA . THR A 1 205 ? -83.959 -32.030 104.001 1.00 43.19 205 THR A CA 1
ATOM 1602 C C . THR A 1 205 ? -85.346 -32.223 104.612 1.00 43.19 205 THR A C 1
ATOM 1604 O O . THR A 1 205 ? -85.896 -33.322 104.595 1.00 43.19 205 THR A O 1
ATOM 1607 N N . LEU A 1 206 ? -85.947 -31.137 105.099 1.00 41.69 206 LEU A N 1
ATOM 1608 C CA . LEU A 1 206 ? -87.396 -31.017 105.224 1.00 41.69 206 LEU A CA 1
ATOM 1609 C C . LEU A 1 206 ? -87.852 -29.734 104.524 1.00 41.69 206 LEU A C 1
ATOM 1611 O O . LEU A 1 206 ? -87.547 -28.627 104.945 1.00 41.69 206 LEU A O 1
ATOM 1615 N N . SER A 1 207 ? -88.521 -29.962 103.393 1.00 41.91 207 SER A N 1
ATOM 1616 C CA . SER A 1 207 ? -89.656 -29.216 102.846 1.00 41.91 207 SER A CA 1
ATOM 1617 C C . SER A 1 207 ? -90.104 -27.979 103.632 1.00 41.91 207 SER A C 1
ATOM 1619 O O . SER A 1 207 ? -90.611 -28.133 104.734 1.00 41.91 207 SER A O 1
ATOM 1621 N N . GLU A 1 208 ? -90.096 -26.809 102.991 1.00 37.88 208 GLU A N 1
ATOM 1622 C CA . GLU A 1 208 ? -91.328 -26.060 102.706 1.00 37.88 208 GLU A CA 1
ATOM 1623 C C . GLU A 1 208 ? -91.042 -24.845 101.816 1.00 37.88 208 GLU A C 1
ATOM 1625 O O . GLU A 1 208 ? -90.072 -24.110 101.989 1.00 37.88 208 GLU A O 1
ATOM 1630 N N . VAL A 1 209 ? -91.907 -24.665 100.819 1.00 52.50 209 VAL A N 1
ATOM 1631 C CA . VAL A 1 209 ? -91.943 -23.519 99.913 1.00 52.50 209 VAL A CA 1
ATOM 1632 C C . VAL A 1 209 ? -92.462 -22.319 100.704 1.00 52.50 209 VAL A C 1
ATOM 1634 O O . VAL A 1 209 ? -93.665 -22.078 100.761 1.00 52.50 209 VAL A O 1
ATOM 1637 N N . ALA A 1 210 ? -91.558 -21.573 101.330 1.00 43.47 210 ALA A N 1
ATOM 1638 C CA . ALA A 1 210 ? -91.846 -20.241 101.837 1.00 43.47 210 ALA A CA 1
ATOM 1639 C C . ALA A 1 210 ? -91.397 -19.223 100.782 1.00 43.47 210 ALA A C 1
ATOM 1641 O O . ALA A 1 210 ? -90.215 -19.118 100.454 1.00 43.47 210 ALA A O 1
ATOM 1642 N N . VAL A 1 211 ? -92.356 -18.491 100.212 1.00 52.19 211 VAL A N 1
ATOM 1643 C CA . VAL A 1 211 ? -92.073 -17.281 99.432 1.00 52.19 211 VAL A CA 1
ATOM 1644 C C . VAL A 1 211 ? -91.413 -16.290 100.384 1.00 52.19 211 VAL A C 1
ATOM 1646 O O . VAL A 1 211 ? -92.058 -15.748 101.275 1.00 52.19 211 VAL A O 1
ATOM 1649 N N . ASN A 1 212 ? -90.103 -16.140 100.223 1.00 51.12 212 ASN A N 1
ATOM 1650 C CA . ASN A 1 212 ? -89.233 -15.318 101.049 1.00 51.12 212 ASN A CA 1
ATOM 1651 C C . ASN A 1 212 ? -89.624 -13.836 100.886 1.00 51.12 212 ASN A C 1
ATOM 1653 O O . ASN A 1 212 ? -89.191 -13.177 99.945 1.00 51.12 212 ASN A O 1
ATOM 1657 N N . THR A 1 213 ? -90.528 -13.340 101.735 1.00 52.22 213 THR A N 1
ATOM 1658 C CA . THR A 1 213 ? -90.999 -11.939 101.741 1.00 52.22 213 THR A CA 1
ATOM 1659 C C . THR A 1 213 ? -90.498 -11.146 102.947 1.00 52.22 213 THR A C 1
ATOM 1661 O O . THR A 1 213 ? -91.021 -10.064 103.224 1.00 52.22 213 THR A O 1
ATOM 1664 N N . GLU A 1 214 ? -89.521 -11.677 103.679 1.00 55.78 214 GLU A N 1
ATOM 1665 C CA . GLU A 1 214 ? -88.899 -11.006 104.818 1.00 55.78 214 GLU A CA 1
ATOM 1666 C C . GLU A 1 214 ? -87.629 -10.282 104.362 1.00 55.78 214 GLU A C 1
ATOM 1668 O O . GLU A 1 214 ? -86.742 -10.880 103.752 1.00 55.78 214 GLU A O 1
ATOM 1673 N N . THR A 1 215 ? -87.561 -8.979 104.642 1.00 54.47 215 THR A N 1
ATOM 1674 C CA . THR A 1 215 ? -86.421 -8.124 104.300 1.00 54.47 215 THR A CA 1
ATOM 1675 C C . THR A 1 215 ? -85.166 -8.661 104.984 1.00 54.47 215 THR A C 1
ATOM 1677 O O . THR A 1 215 ? -85.125 -8.781 106.209 1.00 54.47 215 THR A O 1
ATOM 1680 N N . CYS A 1 216 ? -84.126 -8.991 104.218 1.00 57.44 216 CYS A N 1
ATOM 1681 C CA . CYS A 1 216 ? -82.886 -9.502 104.795 1.00 57.44 216 CYS A CA 1
ATOM 1682 C C . CYS A 1 216 ? -82.071 -8.328 105.378 1.00 57.44 216 CYS A C 1
ATOM 1684 O O . CYS A 1 216 ? -81.217 -7.764 104.695 1.00 57.44 216 CYS A O 1
ATOM 1686 N N . ASP A 1 217 ? -82.356 -7.936 106.626 1.00 58.62 217 ASP A N 1
ATOM 1687 C CA . ASP A 1 217 ? -81.887 -6.694 107.281 1.00 58.62 217 ASP A CA 1
ATOM 1688 C C . ASP A 1 217 ? -80.363 -6.400 107.254 1.00 58.62 217 ASP A C 1
ATOM 1690 O O . ASP A 1 217 ? -79.991 -5.225 107.329 1.00 58.62 217 ASP A O 1
ATOM 1694 N N . PRO A 1 218 ? -79.437 -7.376 107.105 1.00 65.19 218 PRO A N 1
ATOM 1695 C CA . PRO A 1 218 ? -78.020 -7.059 106.886 1.00 65.19 218 PRO A CA 1
ATOM 1696 C C . PRO A 1 218 ? -77.672 -6.647 105.440 1.00 65.19 218 PRO A C 1
ATOM 1698 O O . PRO A 1 218 ? -76.601 -6.083 105.215 1.00 65.19 218 PRO A O 1
ATOM 1701 N N . PHE A 1 219 ? -78.531 -6.942 104.455 1.00 62.56 219 PHE A N 1
ATOM 1702 C CA . PHE A 1 219 ? -78.216 -6.864 103.018 1.00 62.56 219 PHE A CA 1
ATOM 1703 C C . PHE A 1 219 ? -79.248 -6.112 102.159 1.00 62.56 219 PHE A C 1
ATOM 1705 O O . PHE A 1 219 ? -78.907 -5.698 101.048 1.00 62.56 219 PHE A O 1
ATOM 1712 N N . GLU A 1 220 ? -80.473 -5.904 102.645 1.00 63.78 220 GLU A N 1
ATOM 1713 C CA . GLU A 1 220 ? -81.555 -5.219 101.929 1.00 63.78 220 GLU A CA 1
ATOM 1714 C C . GLU A 1 220 ? -82.107 -4.040 102.733 1.00 63.78 220 GLU A C 1
ATOM 1716 O O . GLU A 1 220 ? -82.337 -4.140 103.934 1.00 63.78 220 GLU A O 1
ATOM 1721 N N . ARG A 1 221 ? -82.332 -2.905 102.059 1.00 70.06 221 ARG A N 1
ATOM 1722 C CA . ARG A 1 221 ? -82.896 -1.690 102.671 1.00 70.06 221 ARG A CA 1
ATOM 1723 C C . ARG A 1 221 ? -84.389 -1.542 102.354 1.00 70.06 221 ARG A C 1
ATOM 1725 O O . ARG A 1 221 ? -85.098 -0.913 103.131 1.00 70.06 221 ARG A O 1
ATOM 1732 N N . ASN A 1 222 ? -84.845 -2.125 101.238 1.00 71.25 222 ASN A N 1
ATOM 1733 C CA . ASN A 1 222 ? -86.242 -2.300 100.834 1.00 71.25 222 ASN A CA 1
ATOM 1734 C C . ASN A 1 222 ? -86.468 -3.718 100.258 1.00 71.25 222 ASN A C 1
ATOM 1736 O O . ASN A 1 222 ? -85.559 -4.307 99.674 1.00 71.25 222 ASN A O 1
ATOM 1740 N N . ASN A 1 223 ? -87.699 -4.241 100.352 1.00 66.38 223 ASN A N 1
ATOM 1741 C CA . ASN A 1 223 ? -88.065 -5.559 99.809 1.00 66.38 223 ASN A CA 1
ATOM 1742 C C . ASN A 1 223 ? -87.811 -5.638 98.282 1.00 66.38 223 ASN A C 1
ATOM 1744 O O . ASN A 1 223 ? -88.323 -4.808 97.522 1.00 66.38 223 ASN A O 1
ATOM 1748 N N . GLY A 1 224 ? -87.048 -6.642 97.827 1.00 74.38 224 GLY A N 1
ATOM 1749 C CA . GLY A 1 224 ? -86.743 -6.888 96.407 1.00 74.38 224 GLY A CA 1
ATOM 1750 C C . GLY A 1 224 ? -85.470 -6.212 95.872 1.00 74.38 224 GLY A C 1
ATOM 1751 O O . GLY A 1 224 ? -85.215 -6.264 94.664 1.00 74.38 224 GLY A O 1
ATOM 1752 N N . ASP A 1 225 ? -84.665 -5.587 96.735 1.00 78.56 225 ASP A N 1
ATOM 1753 C CA . ASP A 1 225 ? -83.354 -5.036 96.372 1.00 78.56 225 ASP A CA 1
ATOM 1754 C C . ASP A 1 225 ? -82.365 -6.144 95.959 1.00 78.56 225 ASP A C 1
ATOM 1756 O O . ASP A 1 225 ? -81.594 -5.959 95.013 1.00 78.56 225 ASP A O 1
ATOM 1760 N N . MET A 1 226 ? -82.436 -7.322 96.587 1.00 80.50 226 MET A N 1
ATOM 1761 C CA . MET A 1 226 ? -81.637 -8.502 96.249 1.00 80.50 226 MET A CA 1
ATOM 1762 C C . MET A 1 226 ? -81.975 -9.028 94.853 1.00 80.50 226 MET A C 1
ATOM 1764 O O . MET A 1 226 ? -81.070 -9.197 94.045 1.00 80.50 226 MET A O 1
ATOM 1768 N N . ALA A 1 227 ? -83.259 -9.168 94.509 1.00 82.00 227 ALA A N 1
ATOM 1769 C CA . ALA A 1 227 ? -83.684 -9.614 93.178 1.00 82.00 227 ALA A CA 1
ATOM 1770 C C . ALA A 1 227 ? -83.292 -8.618 92.065 1.00 82.00 227 ALA A C 1
ATOM 1772 O O . ALA A 1 227 ? -82.902 -9.013 90.964 1.00 82.00 227 ALA A O 1
ATOM 1773 N N . LYS A 1 228 ? -83.343 -7.305 92.343 1.00 85.44 228 LYS A N 1
ATOM 1774 C CA . LYS A 1 228 ? -82.822 -6.279 91.420 1.00 85.44 228 LYS A CA 1
ATOM 1775 C C . LYS A 1 228 ? -81.308 -6.399 91.247 1.00 85.44 228 LYS A C 1
ATOM 1777 O O . LYS A 1 228 ? -80.817 -6.261 90.128 1.00 85.44 228 LYS A O 1
ATOM 1782 N N . LYS A 1 229 ? -80.578 -6.665 92.333 1.00 85.69 229 LYS A N 1
ATOM 1783 C CA . LYS A 1 229 ? -79.125 -6.863 92.319 1.00 85.69 229 LYS A CA 1
ATOM 1784 C C . LYS A 1 229 ? -78.730 -8.151 91.595 1.00 85.69 229 LYS A C 1
ATOM 1786 O O . LYS A 1 229 ? -77.770 -8.128 90.840 1.00 85.69 229 LYS A O 1
ATOM 1791 N N . GLU A 1 230 ? -79.493 -9.229 91.743 1.00 85.69 230 GLU A N 1
ATOM 1792 C CA . GLU A 1 230 ? -79.318 -10.476 90.988 1.00 85.69 230 GLU A CA 1
ATOM 1793 C C . GLU A 1 230 ? -79.569 -10.280 89.495 1.00 85.69 230 GLU A C 1
ATOM 1795 O O . GLU A 1 230 ? -78.753 -10.705 88.684 1.00 85.69 230 GLU A O 1
ATOM 1800 N N . LYS A 1 231 ? -80.641 -9.573 89.113 1.00 88.94 231 LYS A N 1
ATOM 1801 C CA . LYS A 1 231 ? -80.889 -9.234 87.706 1.00 88.94 231 LYS A CA 1
ATOM 1802 C C . LYS A 1 231 ? -79.762 -8.373 87.131 1.00 88.94 231 LYS A C 1
ATOM 1804 O O . LYS A 1 231 ? -79.285 -8.644 86.035 1.00 88.94 231 LYS A O 1
ATOM 1809 N N . SER A 1 232 ? -79.307 -7.376 87.891 1.00 89.75 232 SER A N 1
ATOM 1810 C CA . SER A 1 232 ? -78.170 -6.533 87.515 1.00 89.75 232 SER A CA 1
ATOM 1811 C C . SER A 1 232 ? -76.878 -7.348 87.371 1.00 89.75 232 SER A C 1
ATOM 1813 O O . SER A 1 232 ? -76.153 -7.173 86.398 1.00 89.75 232 SER A O 1
ATOM 1815 N N . ASN A 1 233 ? -76.618 -8.293 88.279 1.00 89.31 233 ASN A N 1
ATOM 1816 C CA . ASN A 1 233 ? -75.488 -9.217 88.181 1.00 89.31 233 ASN A CA 1
ATOM 1817 C C . ASN A 1 233 ? -75.594 -10.138 86.961 1.00 89.31 233 ASN A C 1
ATOM 1819 O O . ASN A 1 233 ? -74.598 -10.316 86.270 1.00 89.31 233 ASN A O 1
ATOM 1823 N N . ALA A 1 234 ? -76.777 -10.671 86.651 1.00 91.38 234 ALA A N 1
ATOM 1824 C CA . ALA A 1 234 ? -76.992 -11.496 85.463 1.00 91.38 234 ALA A CA 1
ATOM 1825 C C . ALA A 1 234 ? -76.774 -10.698 84.162 1.00 91.38 234 ALA A C 1
ATOM 1827 O O . ALA A 1 234 ? -76.191 -11.203 83.203 1.00 91.38 234 ALA A O 1
ATOM 1828 N N . GLU A 1 235 ? -77.190 -9.427 84.136 1.00 93.62 235 GLU A N 1
ATOM 1829 C CA . GLU A 1 235 ? -76.897 -8.498 83.039 1.00 93.62 235 GLU A CA 1
ATOM 1830 C C . GLU A 1 235 ? -75.385 -8.222 82.924 1.00 93.62 235 GLU A C 1
ATOM 1832 O O . GLU A 1 235 ? -74.845 -8.231 81.815 1.00 93.62 235 GLU A O 1
ATOM 1837 N N . PHE A 1 236 ? -74.672 -8.037 84.044 1.00 94.50 236 PHE A N 1
ATOM 1838 C CA . PHE A 1 236 ? -73.211 -7.898 84.045 1.00 94.50 236 PHE A CA 1
ATOM 1839 C C . PHE A 1 236 ? -72.500 -9.174 83.583 1.00 94.50 236 PHE A C 1
ATOM 1841 O O . PHE A 1 236 ? -71.545 -9.086 82.814 1.00 94.50 236 PHE A O 1
ATOM 1848 N N . GLU A 1 237 ? -72.960 -10.355 83.991 1.00 93.44 237 GLU A N 1
ATOM 1849 C CA . GLU A 1 237 ? -72.414 -11.636 83.534 1.00 93.44 237 GLU A CA 1
ATOM 1850 C C . GLU A 1 237 ? -72.584 -11.812 82.023 1.00 93.44 237 GLU A C 1
ATOM 1852 O O . GLU A 1 237 ? -71.618 -12.164 81.340 1.00 93.44 237 GLU A O 1
ATOM 1857 N N . GLN A 1 238 ? -73.760 -11.480 81.475 1.00 94.81 238 GLN A N 1
ATOM 1858 C CA . GLN A 1 238 ? -73.975 -11.469 80.025 1.00 94.81 238 GLN A CA 1
ATOM 1859 C C . GLN A 1 238 ? -73.049 -10.481 79.313 1.00 94.81 238 GLN A C 1
ATOM 1861 O O . GLN A 1 238 ? -72.443 -10.844 78.305 1.00 94.81 238 GLN A O 1
ATOM 1866 N N . GLN A 1 239 ? -72.888 -9.260 79.833 1.00 95.94 239 GLN A N 1
ATOM 1867 C CA . GLN A 1 239 ? -71.966 -8.278 79.252 1.00 95.94 239 GLN A CA 1
ATOM 1868 C C . GLN A 1 239 ? -70.517 -8.771 79.283 1.00 95.94 239 GLN A C 1
ATOM 1870 O O . GLN A 1 239 ? -69.818 -8.678 78.278 1.00 95.94 239 GLN A O 1
ATOM 1875 N N . ILE A 1 240 ? -70.067 -9.349 80.400 1.00 94.94 240 ILE A N 1
ATOM 1876 C CA . ILE A 1 240 ? -68.727 -9.935 80.524 1.00 94.94 240 ILE A CA 1
ATOM 1877 C C . ILE A 1 240 ? -68.544 -11.057 79.499 1.00 94.94 240 ILE A C 1
ATOM 1879 O O . ILE A 1 240 ? -67.484 -11.161 78.880 1.00 94.94 240 ILE A O 1
ATOM 1883 N N . GLN A 1 241 ? -69.557 -11.898 79.301 1.00 95.44 241 GLN A N 1
ATOM 1884 C CA . GLN A 1 241 ? -69.486 -13.003 78.353 1.00 95.44 241 GLN A CA 1
ATOM 1885 C C . GLN A 1 241 ? -69.479 -12.525 76.897 1.00 95.44 241 GLN A C 1
ATOM 1887 O O . GLN A 1 241 ? -68.697 -13.047 76.102 1.00 95.44 241 GLN A O 1
ATOM 1892 N N . GLN A 1 242 ? -70.259 -11.493 76.570 1.00 96.31 242 GLN A N 1
ATOM 1893 C CA . GLN A 1 242 ? -70.224 -10.845 75.259 1.00 96.31 242 GLN A CA 1
ATOM 1894 C C . GLN A 1 242 ? -68.853 -10.213 74.990 1.00 96.31 242 GLN A C 1
ATOM 1896 O O . GLN A 1 242 ? -68.242 -10.495 73.963 1.00 96.31 242 GLN A O 1
ATOM 1901 N N . ILE A 1 243 ? -68.316 -9.443 75.944 1.00 95.56 243 ILE A N 1
ATOM 1902 C CA . ILE A 1 243 ? -66.985 -8.827 75.836 1.00 95.56 243 ILE A CA 1
ATOM 1903 C C . ILE A 1 243 ? -65.906 -9.897 75.623 1.00 95.56 243 ILE A C 1
ATOM 1905 O O . ILE A 1 243 ? -65.001 -9.700 74.813 1.00 95.56 243 ILE A O 1
ATOM 1909 N N . LYS A 1 244 ? -66.002 -11.045 76.308 1.00 96.00 244 LYS A N 1
ATOM 1910 C CA . LYS A 1 244 ? -65.084 -12.178 76.105 1.00 96.00 244 LYS A CA 1
ATOM 1911 C C . LYS A 1 244 ? -65.165 -12.736 74.682 1.00 96.00 244 LYS A C 1
ATOM 1913 O O . LYS A 1 244 ? -64.127 -12.914 74.052 1.00 96.00 244 LYS A O 1
ATOM 1918 N N . GLN A 1 245 ? -66.369 -12.974 74.163 1.00 96.06 245 GLN A N 1
ATOM 1919 C CA . GLN A 1 245 ? -66.554 -13.475 72.797 1.00 96.06 245 GLN A CA 1
ATOM 1920 C C . GLN A 1 245 ? -66.046 -12.478 71.748 1.00 96.06 245 GLN A C 1
ATOM 1922 O O . GLN A 1 245 ? -65.338 -12.871 70.819 1.00 96.06 245 GLN A O 1
ATOM 1927 N N . ASP A 1 246 ? -66.345 -11.189 71.911 1.00 95.81 246 ASP A N 1
ATOM 1928 C CA . ASP A 1 246 ? -65.865 -10.134 71.016 1.00 95.81 246 ASP A CA 1
ATOM 1929 C C . ASP A 1 246 ? -64.333 -10.048 71.044 1.00 95.81 246 ASP A C 1
ATOM 1931 O O . ASP A 1 246 ? -63.690 -9.990 69.991 1.00 95.81 246 ASP A O 1
ATOM 1935 N N . TYR A 1 247 ? -63.736 -10.121 72.239 1.00 95.94 247 TYR A N 1
ATOM 1936 C CA . TYR A 1 247 ? -62.287 -10.169 72.420 1.00 95.94 247 TYR A CA 1
ATOM 1937 C C . TYR A 1 247 ? -61.661 -11.367 71.699 1.00 95.94 247 TYR A C 1
ATOM 1939 O O . TYR A 1 247 ? -60.717 -11.184 70.927 1.00 95.94 247 TYR A O 1
ATOM 1947 N N . ASP A 1 248 ? -62.197 -12.573 71.888 1.00 95.81 248 ASP A N 1
ATOM 1948 C CA . ASP A 1 248 ? -61.688 -13.780 71.233 1.00 95.81 248 ASP A CA 1
ATOM 1949 C C . ASP A 1 248 ? -61.822 -13.692 69.708 1.00 95.81 248 ASP A C 1
ATOM 1951 O O . ASP A 1 248 ? -60.897 -14.047 68.974 1.00 95.81 248 ASP A O 1
ATOM 1955 N N . THR A 1 249 ? -62.931 -13.140 69.212 1.00 96.12 249 THR A N 1
ATOM 1956 C CA . THR A 1 249 ? -63.165 -12.945 67.774 1.00 96.12 249 THR A CA 1
ATOM 1957 C C . THR A 1 249 ? -62.151 -11.968 67.173 1.00 96.12 249 THR A C 1
ATOM 1959 O O . THR A 1 249 ? -61.570 -12.235 66.116 1.00 96.12 249 THR A O 1
ATOM 1962 N N . VAL A 1 250 ? -61.891 -10.847 67.855 1.00 96.06 250 VAL A N 1
ATOM 1963 C CA . VAL A 1 250 ? -60.875 -9.864 67.448 1.00 96.06 250 VAL A CA 1
ATOM 1964 C C . VAL A 1 250 ? -59.472 -10.467 67.518 1.00 96.06 250 VAL A C 1
ATOM 1966 O O . VAL A 1 250 ? -58.689 -10.285 66.586 1.00 96.06 250 VAL A O 1
ATOM 1969 N N . LYS A 1 251 ? -59.151 -11.221 68.574 1.00 96.44 251 LYS A N 1
ATOM 1970 C CA . LYS A 1 251 ? -57.864 -11.912 68.730 1.00 96.44 251 LYS A CA 1
ATOM 1971 C C . LYS A 1 251 ? -57.614 -12.892 67.582 1.00 96.44 251 LYS A C 1
ATOM 1973 O O . LYS A 1 251 ? -56.540 -12.868 66.988 1.00 96.44 251 LYS A O 1
ATOM 1978 N N . GLN A 1 252 ? -58.610 -13.703 67.228 1.00 96.50 252 GLN A N 1
ATOM 1979 C CA . GLN A 1 252 ? -58.526 -14.639 66.103 1.00 96.50 252 GLN A CA 1
ATOM 1980 C C . GLN A 1 252 ? -58.362 -13.922 64.759 1.00 96.50 252 GLN A C 1
ATOM 1982 O O . GLN A 1 252 ? -57.593 -14.375 63.913 1.00 96.50 252 GLN A O 1
ATOM 1987 N N . ARG A 1 253 ? -59.044 -12.786 64.555 1.00 96.50 253 ARG A N 1
ATOM 1988 C CA . ARG A 1 253 ? -58.863 -11.960 63.352 1.00 96.50 253 ARG A CA 1
ATOM 1989 C C . ARG A 1 253 ? -57.429 -11.438 63.245 1.00 96.50 253 ARG A C 1
ATOM 1991 O O . ARG A 1 253 ? -56.800 -11.637 62.212 1.00 96.50 253 ARG A O 1
ATOM 1998 N N . ARG A 1 254 ? -56.897 -10.860 64.327 1.00 96.56 254 ARG A N 1
ATOM 1999 C CA . ARG A 1 254 ? -55.520 -10.341 64.372 1.00 96.56 254 ARG A CA 1
ATOM 2000 C C . ARG A 1 254 ? -54.482 -11.431 64.121 1.00 96.56 254 ARG A C 1
ATOM 2002 O O . ARG A 1 254 ? -53.547 -11.198 63.373 1.00 96.56 254 ARG A O 1
ATOM 2009 N N . LEU A 1 255 ? -54.659 -12.626 64.690 1.00 97.12 255 LEU A N 1
ATOM 2010 C CA . LEU A 1 255 ? -53.760 -13.761 64.439 1.00 97.12 255 LEU A CA 1
ATOM 2011 C C . LEU A 1 255 ? -53.721 -14.154 62.955 1.00 97.12 255 LEU A C 1
ATOM 2013 O O . LEU A 1 255 ? -52.648 -14.415 62.419 1.00 97.12 255 LEU A O 1
ATOM 2017 N N . LYS A 1 256 ? -54.876 -14.161 62.276 1.00 96.81 256 LYS A N 1
ATOM 2018 C CA . LYS A 1 256 ? -54.943 -14.436 60.832 1.00 96.81 256 LYS A CA 1
ATOM 2019 C C . LYS A 1 256 ? -54.282 -13.336 60.001 1.00 96.81 256 LYS A C 1
ATOM 2021 O O . LYS A 1 256 ? -53.582 -13.656 59.048 1.00 96.81 256 LYS A O 1
ATOM 2026 N N . GLU A 1 257 ? -54.492 -12.069 60.355 1.00 97.25 257 GLU A N 1
ATOM 2027 C CA . GLU A 1 257 ? -53.850 -10.924 59.691 1.00 97.25 257 GLU A CA 1
ATOM 2028 C C . GLU A 1 257 ? -52.325 -10.952 59.863 1.00 97.25 257 GLU A C 1
ATOM 2030 O O . GLU A 1 257 ? -51.609 -10.800 58.880 1.00 97.25 257 GLU A O 1
ATOM 2035 N N . ILE A 1 258 ? -51.827 -11.222 61.076 1.00 96.81 258 ILE A N 1
ATOM 2036 C CA . ILE A 1 258 ? -50.388 -11.371 61.351 1.00 96.81 258 ILE A CA 1
ATOM 2037 C C . ILE A 1 258 ? -49.803 -12.507 60.510 1.00 96.81 258 ILE A C 1
ATOM 2039 O O . ILE A 1 258 ? -48.835 -12.285 59.795 1.00 96.81 258 ILE A O 1
ATOM 2043 N N . SER A 1 259 ? -50.437 -13.684 60.507 1.00 97.31 259 SER A N 1
ATOM 2044 C CA . SER A 1 259 ? -49.965 -14.823 59.709 1.00 97.31 259 SER A CA 1
ATOM 2045 C C . SER A 1 259 ? -49.972 -14.536 58.199 1.00 97.31 259 SER A C 1
ATOM 2047 O O . SER A 1 259 ? -49.077 -14.979 57.478 1.00 97.31 259 SER A O 1
ATOM 2049 N N . ALA A 1 260 ? -50.948 -13.768 57.702 1.00 97.38 260 ALA A N 1
ATOM 2050 C CA . ALA A 1 260 ? -50.974 -13.335 56.306 1.00 97.38 260 ALA A CA 1
ATOM 2051 C C . ALA A 1 260 ? -49.823 -12.364 55.985 1.00 97.38 260 ALA A C 1
ATOM 2053 O O . ALA A 1 260 ? -49.133 -12.559 54.984 1.00 97.38 260 ALA A O 1
ATOM 2054 N N . LEU A 1 261 ? -49.587 -11.367 56.847 1.00 97.69 261 LEU A N 1
ATOM 2055 C CA . LEU A 1 261 ? -48.493 -10.400 56.703 1.00 97.69 261 LEU A CA 1
ATOM 2056 C C . LEU A 1 261 ? -47.116 -11.067 56.790 1.00 97.69 261 LEU A C 1
ATOM 2058 O O . LEU A 1 261 ? -46.242 -10.749 55.992 1.00 97.69 261 LEU A O 1
ATOM 2062 N N . GLU A 1 262 ? -46.928 -12.023 57.701 1.00 97.00 262 GLU A N 1
ATOM 2063 C CA . GLU A 1 262 ? -45.708 -12.837 57.791 1.00 97.00 262 GLU A CA 1
ATOM 2064 C C . GLU A 1 262 ? -45.452 -13.602 56.483 1.00 97.00 262 GLU A C 1
ATOM 2066 O O . GLU A 1 262 ? -44.332 -13.621 55.974 1.00 97.00 262 GLU A O 1
ATOM 2071 N N . GLY A 1 263 ? -46.502 -14.172 55.881 1.00 97.00 263 GLY A N 1
ATOM 2072 C CA . GLY A 1 263 ? -46.403 -14.845 54.586 1.00 97.00 263 GLY A CA 1
ATOM 2073 C C . GLY A 1 263 ? -46.057 -13.908 53.422 1.00 97.00 263 GLY A C 1
ATOM 2074 O O . GLY A 1 263 ? -45.345 -14.313 52.501 1.00 97.00 263 GLY A O 1
ATOM 2075 N N . GLU A 1 264 ? -46.549 -12.666 53.425 1.00 97.88 264 GLU A N 1
ATOM 2076 C CA . GLU A 1 264 ? -46.157 -11.650 52.436 1.00 97.88 264 GLU A CA 1
ATOM 2077 C C . GLU A 1 264 ? -44.718 -11.173 52.643 1.00 97.88 264 GLU A C 1
ATOM 2079 O O . GLU A 1 264 ? -43.970 -11.065 51.668 1.00 97.88 264 GLU A O 1
ATOM 2084 N N . LEU A 1 265 ? -44.307 -10.962 53.896 1.00 97.50 265 LEU A N 1
ATOM 2085 C CA . LEU A 1 265 ? -42.945 -10.583 54.261 1.00 97.50 265 LEU A CA 1
ATOM 2086 C C . LEU A 1 265 ? -41.931 -11.614 53.747 1.00 97.50 265 LEU A C 1
ATOM 2088 O O . LEU A 1 265 ? -40.941 -11.240 53.118 1.00 97.50 265 LEU A O 1
ATOM 2092 N N . GLU A 1 266 ? -42.208 -12.905 53.939 1.00 97.69 266 GLU A N 1
ATOM 2093 C CA . GLU A 1 266 ? -41.320 -13.985 53.497 1.00 97.69 266 GLU A CA 1
ATOM 2094 C C . GLU A 1 266 ? -41.187 -14.031 51.966 1.00 97.69 266 GLU A C 1
ATOM 2096 O O . GLU A 1 266 ? -40.088 -14.183 51.428 1.00 97.69 266 GLU A O 1
ATOM 2101 N N . LYS A 1 267 ? -42.290 -13.811 51.233 1.00 98.19 267 LYS A N 1
ATOM 2102 C CA . LYS A 1 267 ? -42.265 -13.715 49.761 1.00 98.19 267 LYS A CA 1
ATOM 2103 C C . LYS A 1 267 ? -41.447 -12.520 49.281 1.00 98.19 267 LYS A C 1
ATOM 2105 O O . LYS A 1 267 ? -40.664 -12.664 48.343 1.00 98.19 267 LYS A O 1
ATOM 2110 N N . ILE A 1 268 ? -41.624 -11.354 49.907 1.00 97.69 268 ILE A N 1
ATOM 2111 C CA . ILE A 1 268 ? -40.858 -10.143 49.585 1.00 97.69 268 ILE A CA 1
ATOM 2112 C C . ILE A 1 268 ? -39.372 -10.391 49.846 1.00 97.69 268 ILE A C 1
ATOM 2114 O O . ILE A 1 268 ? -38.548 -10.097 48.982 1.00 97.69 268 ILE A O 1
ATOM 2118 N N . ASN A 1 269 ? -39.026 -10.995 50.983 1.00 98.06 269 ASN A N 1
ATOM 2119 C CA . ASN A 1 269 ? -37.645 -11.311 51.330 1.00 98.06 269 ASN A CA 1
ATOM 2120 C C . ASN A 1 269 ? -37.008 -12.272 50.313 1.00 98.06 269 ASN A C 1
ATOM 2122 O O . ASN A 1 269 ? -35.907 -12.022 49.820 1.00 98.06 269 ASN A O 1
ATOM 2126 N N . HIS A 1 270 ? -37.728 -13.325 49.913 1.00 98.25 270 HIS A N 1
ATOM 2127 C CA . HIS A 1 270 ? -37.261 -14.239 48.871 1.00 98.25 270 HIS A CA 1
ATOM 2128 C C . HIS A 1 270 ? -37.077 -13.531 47.519 1.00 98.25 270 HIS A C 1
ATOM 2130 O O . HIS A 1 270 ? -36.066 -13.735 46.846 1.00 98.25 270 HIS A O 1
ATOM 2136 N N . SER A 1 271 ? -38.005 -12.643 47.142 1.00 98.12 271 SER A N 1
ATOM 2137 C CA . SER A 1 271 ? -37.879 -11.826 45.931 1.00 98.12 271 SER A CA 1
ATOM 2138 C C . SER A 1 271 ? -36.654 -10.911 45.981 1.00 98.12 271 SER A C 1
ATOM 2140 O O . SER A 1 271 ? -35.937 -10.819 44.990 1.00 98.12 271 SER A O 1
ATOM 2142 N N . ILE A 1 272 ? -36.380 -10.264 47.118 1.00 98.06 272 ILE A N 1
ATOM 2143 C CA . ILE A 1 272 ? -35.197 -9.411 47.309 1.00 98.06 272 ILE A CA 1
ATOM 2144 C C . ILE A 1 272 ? -33.911 -10.234 47.162 1.00 98.06 272 ILE A C 1
ATOM 2146 O O . ILE A 1 272 ? -32.969 -9.790 46.508 1.00 98.06 272 ILE A O 1
ATOM 2150 N N . GLN A 1 273 ? -33.864 -11.444 47.727 1.00 98.38 273 GLN A N 1
ATOM 2151 C CA . GLN A 1 273 ? -32.707 -12.335 47.594 1.00 98.38 273 GLN A CA 1
ATOM 2152 C C . GLN A 1 273 ? -32.453 -12.758 46.142 1.00 98.38 273 GLN A C 1
ATOM 2154 O O . GLN A 1 273 ? -31.297 -12.825 45.723 1.00 98.38 273 GLN A O 1
ATOM 2159 N N . ILE A 1 274 ? -33.509 -13.046 45.374 1.00 98.19 274 ILE A N 1
ATOM 2160 C CA . ILE A 1 274 ? -33.391 -13.361 43.943 1.00 98.19 274 ILE A CA 1
ATOM 2161 C C . ILE A 1 274 ? -32.864 -12.140 43.184 1.00 98.19 274 ILE A C 1
ATOM 2163 O O . ILE A 1 274 ? -31.859 -12.261 42.488 1.00 98.19 274 ILE A O 1
ATOM 2167 N N . SER A 1 275 ? -33.467 -10.965 43.383 1.00 97.06 275 SER A N 1
ATOM 2168 C CA . SER A 1 275 ? -33.041 -9.728 42.719 1.00 97.06 275 SER A CA 1
ATOM 2169 C C . SER A 1 275 ? -31.587 -9.363 43.026 1.00 97.06 275 SER A C 1
ATOM 2171 O O . SER A 1 275 ? -30.872 -8.932 42.127 1.00 97.06 275 SER A O 1
ATOM 2173 N N . HIS A 1 276 ? -31.113 -9.569 44.262 1.00 98.00 276 HIS A N 1
ATOM 2174 C CA . HIS A 1 276 ? -29.699 -9.371 44.600 1.00 98.00 276 HIS A CA 1
ATOM 2175 C C . HIS A 1 276 ? -28.780 -10.316 43.816 1.00 98.00 276 HIS A C 1
ATOM 2177 O O . HIS A 1 276 ? -27.813 -9.859 43.217 1.00 98.00 276 HIS A O 1
ATOM 2183 N N . LYS A 1 277 ? -29.109 -11.613 43.737 1.00 98.38 277 LYS A N 1
ATOM 2184 C CA . LYS A 1 277 ? -28.317 -12.579 42.953 1.00 98.38 277 LYS A CA 1
ATOM 2185 C C . LYS A 1 277 ? -28.301 -12.244 41.461 1.00 98.38 277 LYS A C 1
ATOM 2187 O O . LYS A 1 277 ? -27.278 -12.413 40.801 1.00 98.38 277 LYS A O 1
ATOM 2192 N N . GLU A 1 278 ? -29.432 -11.799 40.920 1.00 98.25 278 GLU A N 1
ATOM 2193 C CA . GLU A 1 278 ? -29.518 -11.349 39.529 1.00 98.25 278 GLU A CA 1
ATOM 2194 C C . GLU A 1 278 ? -28.653 -10.107 39.297 1.00 98.25 278 GLU A C 1
ATOM 2196 O O . GLU A 1 278 ? -27.904 -10.059 38.320 1.00 98.25 278 GLU A O 1
ATOM 2201 N N . LEU A 1 279 ? -28.697 -9.139 40.215 1.00 98.50 279 LEU A N 1
ATOM 2202 C CA . LEU A 1 279 ? -27.869 -7.938 40.165 1.00 98.50 279 LEU A CA 1
ATOM 2203 C C . LEU A 1 279 ? -26.373 -8.273 40.198 1.00 98.50 279 LEU A C 1
ATOM 2205 O O . LEU A 1 279 ? -25.625 -7.756 39.369 1.00 98.50 279 LEU A O 1
ATOM 2209 N N . ASP A 1 280 ? -25.950 -9.177 41.081 1.00 98.31 280 ASP A N 1
ATOM 2210 C CA . ASP A 1 280 ? -24.558 -9.629 41.166 1.00 98.31 280 ASP A CA 1
ATOM 2211 C C . ASP A 1 280 ? -24.094 -10.273 39.851 1.00 98.31 280 ASP A C 1
ATOM 2213 O O . ASP A 1 280 ? -23.002 -9.988 39.352 1.00 98.31 280 ASP A O 1
ATOM 2217 N N . LEU A 1 281 ? -24.952 -11.090 39.228 1.00 98.19 281 LEU A N 1
ATOM 2218 C CA . LEU A 1 281 ? -24.662 -11.701 37.932 1.00 98.19 281 LEU A CA 1
ATOM 2219 C C . LEU A 1 281 ? -24.533 -10.649 36.818 1.00 98.19 281 LEU A C 1
ATOM 2221 O O . LEU A 1 281 ? -23.664 -10.774 35.949 1.00 98.19 281 LEU A O 1
ATOM 2225 N N . PHE A 1 282 ? -25.386 -9.620 36.814 1.00 98.44 282 PHE A N 1
ATOM 2226 C CA . PHE A 1 282 ? -25.282 -8.518 35.855 1.00 98.44 282 PHE A CA 1
ATOM 2227 C C . PHE A 1 282 ? -24.009 -7.701 36.067 1.00 98.44 282 PHE A C 1
ATOM 2229 O O . PHE A 1 282 ? -23.329 -7.383 35.090 1.00 98.44 282 PHE A O 1
ATOM 2236 N N . GLN A 1 283 ? -23.654 -7.423 37.321 1.00 98.44 283 GLN A N 1
ATOM 2237 C CA . GLN A 1 283 ? -22.433 -6.709 37.674 1.00 98.44 283 GLN A CA 1
ATOM 2238 C C . GLN A 1 283 ? -21.191 -7.468 37.192 1.00 98.44 283 GLN A C 1
ATOM 2240 O O . GLN A 1 283 ? -20.327 -6.879 36.539 1.00 98.44 283 GLN A O 1
ATOM 2245 N N . GLN A 1 284 ? -21.133 -8.783 37.426 1.00 98.31 284 GLN A N 1
ATOM 2246 C CA . GLN A 1 284 ? -20.027 -9.620 36.962 1.00 98.31 284 GLN A CA 1
ATOM 2247 C C . GLN A 1 284 ? -19.917 -9.626 35.430 1.00 98.31 284 GLN A C 1
ATOM 2249 O O . GLN A 1 284 ? -18.830 -9.425 34.886 1.00 98.31 284 GLN A O 1
ATOM 2254 N N . LYS A 1 285 ? -21.036 -9.820 34.717 1.00 98.44 285 LYS A N 1
ATOM 2255 C CA . LYS A 1 285 ? -21.045 -9.818 33.243 1.00 98.44 285 LYS A CA 1
ATOM 2256 C C . LYS A 1 285 ? -20.575 -8.486 32.669 1.00 98.44 285 LYS A C 1
ATOM 2258 O O . LYS A 1 285 ? -19.821 -8.477 31.699 1.00 98.44 285 LYS A O 1
ATOM 2263 N N . LEU A 1 286 ? -21.008 -7.374 33.262 1.00 98.06 286 LEU A N 1
ATOM 2264 C CA . LEU A 1 286 ? -20.579 -6.046 32.842 1.00 98.06 286 LEU A CA 1
ATOM 2265 C C . LEU A 1 286 ? -19.071 -5.863 33.049 1.00 98.06 286 LEU A C 1
ATOM 2267 O O . LEU A 1 286 ? -18.388 -5.368 32.156 1.00 98.06 286 LEU A O 1
ATOM 2271 N N . GLU A 1 287 ? -18.534 -6.298 34.189 1.00 98.19 287 GLU A N 1
ATOM 2272 C CA . GLU A 1 287 ? -17.100 -6.204 34.472 1.00 98.19 287 GLU A CA 1
ATOM 2273 C C . GLU A 1 287 ? -16.256 -7.055 33.506 1.00 98.19 287 GLU A C 1
ATOM 2275 O O . GLU A 1 287 ? -15.209 -6.608 33.031 1.00 98.19 287 GLU A O 1
ATOM 2280 N N . GLU A 1 288 ? -16.712 -8.264 33.171 1.00 98.19 288 GLU A N 1
ATOM 2281 C CA . GLU A 1 288 ? -16.067 -9.120 32.170 1.00 98.19 288 GLU A CA 1
ATOM 2282 C C . GLU A 1 288 ? -16.071 -8.483 30.777 1.00 98.19 288 GLU A C 1
ATOM 2284 O O . GLU A 1 288 ? -15.048 -8.510 30.088 1.00 98.19 288 GLU A O 1
ATOM 2289 N N . GLU A 1 289 ? -17.189 -7.886 30.364 1.00 98.25 289 GLU A N 1
ATOM 2290 C CA . GLU A 1 289 ? -17.290 -7.237 29.057 1.00 98.25 289 GLU A CA 1
ATOM 2291 C C . GLU A 1 289 ? -16.407 -5.984 28.986 1.00 98.25 289 GLU A C 1
ATOM 2293 O O . GLU A 1 289 ? -15.647 -5.824 28.032 1.00 98.25 289 GLU A O 1
ATOM 2298 N N . VAL A 1 290 ? -16.369 -5.173 30.050 1.00 98.38 290 VAL A N 1
ATOM 2299 C CA . VAL A 1 290 ? -15.446 -4.029 30.162 1.00 98.38 290 VAL A CA 1
ATOM 2300 C C . VAL A 1 290 ? -13.984 -4.481 30.075 1.00 98.38 290 VAL A C 1
ATOM 2302 O O . VAL A 1 290 ? -13.180 -3.846 29.388 1.00 98.38 290 VAL A O 1
ATOM 2305 N N . LYS A 1 291 ? -13.613 -5.594 30.724 1.00 98.31 291 LYS A N 1
ATOM 2306 C CA . LYS A 1 291 ? -12.255 -6.160 30.628 1.00 98.31 291 LYS A CA 1
ATOM 2307 C C . LYS A 1 291 ? -11.929 -6.611 29.204 1.00 98.31 291 LYS A C 1
ATOM 2309 O O . LYS A 1 291 ? -10.837 -6.311 28.715 1.00 98.31 291 LYS A O 1
ATOM 2314 N N . LYS A 1 292 ? -12.858 -7.291 28.521 1.00 98.38 292 LYS A N 1
ATOM 2315 C CA . LYS A 1 292 ? -12.683 -7.701 27.116 1.00 98.38 292 LYS A CA 1
ATOM 2316 C C . LYS A 1 292 ? -12.527 -6.497 26.196 1.00 98.38 292 LYS A C 1
ATOM 2318 O O . LYS A 1 292 ? -11.638 -6.503 25.349 1.00 98.38 292 LYS A O 1
ATOM 2323 N N . ASP A 1 293 ? -13.345 -5.467 26.368 1.00 97.88 293 ASP A N 1
ATOM 2324 C CA . ASP A 1 293 ? -13.282 -4.258 25.549 1.00 97.88 293 ASP A CA 1
ATOM 2325 C C . ASP A 1 293 ? -11.971 -3.502 25.760 1.00 97.88 293 ASP A C 1
ATOM 2327 O O . ASP A 1 293 ? -11.332 -3.072 24.796 1.00 97.88 293 ASP A O 1
ATOM 2331 N N . GLN A 1 294 ? -11.504 -3.412 27.006 1.00 98.12 294 GLN A N 1
ATOM 2332 C CA . GLN A 1 294 ? -10.215 -2.807 27.319 1.00 98.12 294 GLN A CA 1
ATOM 2333 C C . GLN A 1 294 ? -9.049 -3.593 26.697 1.00 98.12 294 GLN A C 1
ATOM 2335 O O . GLN A 1 294 ? -8.109 -2.989 26.172 1.00 98.12 294 GLN A O 1
ATOM 2340 N N . GLN A 1 295 ? -9.119 -4.926 26.712 1.00 98.00 295 GLN A N 1
ATOM 2341 C CA . GLN A 1 295 ? -8.121 -5.789 26.084 1.00 98.00 295 GLN A CA 1
ATOM 2342 C C . GLN A 1 295 ? -8.119 -5.630 24.556 1.00 98.00 295 GLN A C 1
ATOM 2344 O O . GLN A 1 295 ? -7.072 -5.333 23.980 1.00 98.00 295 GLN A O 1
ATOM 2349 N N . LYS A 1 296 ? -9.286 -5.714 23.902 1.00 97.62 296 LYS A N 1
ATOM 2350 C CA . LYS A 1 296 ? -9.425 -5.495 22.449 1.00 97.62 296 LYS A CA 1
ATOM 2351 C C . LYS A 1 296 ? -8.932 -4.112 22.033 1.00 97.62 296 LYS A C 1
ATOM 2353 O O . LYS A 1 296 ? -8.283 -3.964 21.003 1.00 97.62 296 LYS A O 1
ATOM 2358 N N . LYS A 1 297 ? -9.204 -3.080 22.837 1.00 98.31 297 LYS A N 1
ATOM 2359 C CA . LYS A 1 297 ? -8.699 -1.722 22.600 1.00 98.31 297 LYS A CA 1
ATOM 2360 C C . LYS A 1 297 ? -7.170 -1.677 22.607 1.00 98.31 297 LYS A C 1
ATOM 2362 O O . LYS A 1 297 ? -6.592 -0.995 21.762 1.00 98.31 297 LYS A O 1
ATOM 2367 N N . LYS A 1 298 ? -6.520 -2.387 23.534 1.00 98.06 298 LYS A N 1
ATOM 2368 C CA . LYS A 1 298 ? -5.056 -2.475 23.605 1.00 98.06 298 LYS A CA 1
ATOM 2369 C C . LYS A 1 298 ? -4.481 -3.213 22.393 1.00 98.06 298 LYS A C 1
ATOM 2371 O O . LYS A 1 298 ? -3.572 -2.689 21.758 1.00 98.06 298 LYS A O 1
ATOM 2376 N N . GLU A 1 299 ? -5.047 -4.363 22.039 1.00 97.69 299 GLU A N 1
ATOM 2377 C CA . GLU A 1 299 ? -4.633 -5.144 20.863 1.00 97.69 299 GLU A CA 1
ATOM 2378 C C . GLU A 1 299 ? -4.780 -4.328 19.575 1.00 97.69 299 GLU A C 1
ATOM 2380 O O . GLU A 1 299 ? -3.822 -4.185 18.821 1.00 97.69 299 GLU A O 1
ATOM 2385 N N . ASN A 1 300 ? -5.931 -3.680 19.371 1.00 98.06 300 ASN A N 1
ATOM 2386 C CA . ASN A 1 300 ? -6.156 -2.800 18.223 1.00 98.06 300 ASN A CA 1
ATOM 2387 C C . ASN A 1 300 ? -5.187 -1.609 18.197 1.00 98.06 300 ASN A C 1
ATOM 2389 O O . ASN A 1 300 ? -4.764 -1.159 17.135 1.00 98.06 300 ASN A O 1
ATOM 2393 N N . GLN A 1 301 ? -4.812 -1.071 19.358 1.00 98.31 301 GLN A N 1
ATOM 2394 C CA . GLN A 1 301 ? -3.819 -0.004 19.421 1.00 98.31 301 GLN A CA 1
ATOM 2395 C C . GLN A 1 301 ? -2.423 -0.498 19.008 1.00 98.31 301 GLN A C 1
ATOM 2397 O O . GLN A 1 301 ? -1.673 0.248 18.377 1.00 98.31 301 GLN A O 1
ATOM 2402 N N . GLU A 1 302 ? -2.055 -1.724 19.372 1.00 97.69 302 GLU A N 1
ATOM 2403 C CA . GLU A 1 302 ? -0.787 -2.346 18.982 1.00 97.69 302 GLU A CA 1
ATOM 2404 C C . GLU A 1 302 ? -0.762 -2.682 17.485 1.00 97.69 302 GLU A C 1
ATOM 2406 O O . GLU A 1 302 ? 0.211 -2.336 16.812 1.00 97.69 302 GLU A O 1
ATOM 2411 N N . THR A 1 303 ? -1.849 -3.227 16.928 1.00 98.06 303 THR A N 1
ATOM 2412 C CA . THR A 1 303 ? -1.952 -3.495 15.483 1.00 98.06 303 THR A CA 1
ATOM 2413 C C . THR A 1 303 ? -1.892 -2.210 14.662 1.00 98.06 303 THR A C 1
ATOM 2415 O O . THR A 1 303 ? -1.146 -2.144 13.689 1.00 98.06 303 THR A O 1
ATOM 2418 N N . VAL A 1 304 ? -2.577 -1.140 15.081 1.00 98.31 304 VAL A N 1
ATOM 2419 C CA . VAL A 1 304 ? -2.502 0.168 14.406 1.00 98.31 304 VAL A CA 1
ATOM 2420 C C . VAL A 1 304 ? -1.085 0.747 14.448 1.00 98.31 304 VAL A C 1
ATOM 2422 O O . VAL A 1 304 ? -0.641 1.353 13.473 1.00 98.31 304 VAL A O 1
ATOM 2425 N N . LYS A 1 305 ? -0.341 0.561 15.547 1.00 98.44 305 LYS A N 1
ATOM 2426 C CA . LYS A 1 305 ? 1.069 0.982 15.619 1.00 98.44 305 LYS A CA 1
ATOM 2427 C C . LYS A 1 305 ? 1.942 0.193 14.643 1.00 98.44 305 LYS A C 1
ATOM 2429 O O . LYS A 1 305 ? 2.745 0.821 13.959 1.00 98.44 305 LYS A O 1
ATOM 2434 N N . ALA A 1 306 ? 1.756 -1.125 14.558 1.00 98.44 306 ALA A N 1
ATOM 2435 C CA . ALA A 1 306 ? 2.493 -1.987 13.634 1.00 98.44 306 ALA A CA 1
ATOM 2436 C C . ALA A 1 306 ? 2.195 -1.652 12.160 1.00 98.44 306 ALA A C 1
ATOM 2438 O O . ALA A 1 306 ? 3.113 -1.467 11.365 1.00 98.44 306 ALA A O 1
ATOM 2439 N N . LEU A 1 307 ? 0.922 -1.455 11.807 1.00 98.50 307 LEU A N 1
ATOM 2440 C CA . LEU A 1 307 ? 0.538 -1.036 10.455 1.00 98.50 307 LEU A CA 1
ATOM 2441 C C . LEU A 1 307 ? 1.106 0.345 10.108 1.00 98.50 307 LEU A C 1
ATOM 2443 O O . LEU A 1 307 ? 1.551 0.578 8.990 1.00 98.50 307 LEU A O 1
ATOM 2447 N N . LYS A 1 308 ? 1.144 1.276 11.069 1.00 98.56 308 LYS A N 1
ATOM 2448 C CA . LYS A 1 308 ? 1.745 2.598 10.854 1.00 98.56 308 LYS A CA 1
ATOM 2449 C C . LYS A 1 308 ? 3.248 2.511 10.573 1.00 98.56 308 LYS A C 1
ATOM 2451 O O . LYS A 1 308 ? 3.745 3.295 9.766 1.00 98.56 308 LYS A O 1
ATOM 2456 N N . THR A 1 309 ? 3.971 1.610 11.242 1.00 98.00 309 THR A N 1
ATOM 2457 C CA . THR A 1 309 ? 5.396 1.385 10.956 1.00 98.00 309 THR A CA 1
ATOM 2458 C C . THR A 1 309 ? 5.595 0.753 9.583 1.00 98.00 309 THR A C 1
ATOM 2460 O O . THR A 1 309 ? 6.413 1.255 8.821 1.00 98.00 309 THR A O 1
ATOM 2463 N N . GLU A 1 310 ? 4.779 -0.234 9.211 1.00 98.50 310 GLU A N 1
ATOM 2464 C CA . GLU A 1 310 ? 4.846 -0.887 7.896 1.00 98.50 310 GLU A CA 1
ATOM 2465 C C . GLU A 1 310 ? 4.543 0.087 6.745 1.00 98.50 310 GLU A C 1
ATOM 2467 O O . GLU A 1 310 ? 5.285 0.149 5.768 1.00 98.50 310 GLU A O 1
ATOM 2472 N N . ILE A 1 311 ? 3.515 0.935 6.882 1.00 98.50 311 ILE A N 1
ATOM 2473 C CA . ILE A 1 311 ? 3.206 1.992 5.901 1.00 98.50 311 ILE A CA 1
ATOM 2474 C C . ILE A 1 311 ? 4.401 2.935 5.716 1.00 98.50 311 ILE A C 1
ATOM 2476 O O . ILE A 1 311 ? 4.683 3.365 4.597 1.00 98.50 311 ILE A O 1
ATOM 2480 N N . LYS A 1 312 ? 5.107 3.270 6.802 1.00 98.50 312 LYS A N 1
ATOM 2481 C CA . LYS A 1 312 ? 6.283 4.141 6.741 1.00 98.50 312 LYS A CA 1
ATOM 2482 C C . LYS A 1 312 ? 7.436 3.467 5.990 1.00 98.50 312 LYS A C 1
ATOM 2484 O O . LYS A 1 312 ? 8.024 4.097 5.119 1.00 98.50 312 LYS A O 1
ATOM 2489 N N . GLU A 1 313 ? 7.723 2.203 6.290 1.00 98.44 313 GLU A N 1
ATOM 2490 C CA . GLU A 1 313 ? 8.764 1.423 5.606 1.00 98.44 313 GLU A CA 1
ATOM 2491 C C . GLU A 1 313 ? 8.452 1.246 4.112 1.00 98.44 313 GLU A C 1
ATOM 2493 O O . GLU A 1 313 ? 9.320 1.452 3.261 1.00 98.44 313 GLU A O 1
ATOM 2498 N N . LEU A 1 314 ? 7.192 0.952 3.772 1.00 98.44 314 LEU A N 1
ATOM 2499 C CA . LEU A 1 314 ? 6.738 0.879 2.385 1.00 98.44 314 LEU A CA 1
ATOM 2500 C C . LEU A 1 314 ? 6.911 2.219 1.663 1.00 98.44 314 LEU A C 1
ATOM 2502 O O . LEU A 1 314 ? 7.429 2.233 0.547 1.00 98.44 314 LEU A O 1
ATOM 2506 N N . ALA A 1 315 ? 6.554 3.340 2.295 1.00 98.44 315 ALA A N 1
ATOM 2507 C CA . ALA A 1 315 ? 6.744 4.669 1.716 1.00 98.44 315 ALA A CA 1
ATOM 2508 C C . ALA A 1 315 ? 8.231 4.990 1.466 1.00 98.44 315 ALA A C 1
ATOM 2510 O O . ALA A 1 315 ? 8.580 5.481 0.393 1.00 98.44 315 ALA A O 1
ATOM 2511 N N . GLU A 1 316 ? 9.117 4.655 2.411 1.00 98.44 316 GLU A N 1
ATOM 2512 C CA . GLU A 1 316 ? 10.571 4.816 2.254 1.00 98.44 316 GLU A CA 1
ATOM 2513 C C . GLU A 1 316 ? 11.113 3.948 1.099 1.00 98.44 316 GLU A C 1
ATOM 2515 O O . GLU A 1 316 ? 11.922 4.408 0.286 1.00 98.44 316 GLU A O 1
ATOM 2520 N N . SER A 1 317 ? 10.622 2.711 0.964 1.00 98.00 317 SER A N 1
ATOM 2521 C CA . SER A 1 317 ? 10.992 1.822 -0.144 1.00 98.00 317 SER A CA 1
ATOM 2522 C C . SER A 1 317 ? 10.507 2.342 -1.505 1.00 98.00 317 SER A C 1
ATOM 2524 O O . SER A 1 317 ? 11.272 2.351 -2.473 1.00 98.00 317 SER A O 1
ATOM 2526 N N . GLN A 1 318 ? 9.273 2.854 -1.573 1.00 98.38 318 GLN A N 1
ATOM 2527 C CA . GLN A 1 318 ? 8.692 3.450 -2.775 1.00 98.38 318 GLN A CA 1
ATOM 2528 C C . GLN A 1 318 ? 9.494 4.679 -3.213 1.00 98.38 318 GLN A C 1
ATOM 2530 O O . GLN A 1 318 ? 9.767 4.846 -4.405 1.00 98.38 318 GLN A O 1
ATOM 2535 N N . GLU A 1 319 ? 9.893 5.531 -2.267 1.00 98.50 319 GLU A N 1
ATOM 2536 C CA . GLU A 1 319 ? 10.721 6.703 -2.543 1.00 98.50 319 GLU A CA 1
ATOM 2537 C C . GLU A 1 319 ? 12.087 6.294 -3.115 1.00 98.50 319 GLU A C 1
ATOM 2539 O O . GLU A 1 319 ? 12.533 6.858 -4.116 1.00 98.50 319 GLU A O 1
ATOM 2544 N N . SER A 1 320 ? 12.731 5.281 -2.526 1.00 98.44 320 SER A N 1
ATOM 2545 C CA . SER A 1 320 ? 14.011 4.741 -3.002 1.00 98.44 320 SER A CA 1
ATOM 2546 C C . SER A 1 320 ? 13.920 4.190 -4.432 1.00 98.44 320 SER A C 1
ATOM 2548 O O . SER A 1 320 ? 14.725 4.548 -5.296 1.00 98.44 320 SER A O 1
ATOM 2550 N N . ILE A 1 321 ? 12.889 3.388 -4.720 1.00 98.38 321 ILE A N 1
ATOM 2551 C CA . ILE A 1 321 ? 12.642 2.842 -6.063 1.00 98.38 321 ILE A CA 1
ATOM 2552 C C . ILE A 1 321 ? 12.389 3.975 -7.063 1.00 98.38 321 ILE A C 1
ATOM 2554 O O . ILE A 1 321 ? 12.983 3.994 -8.141 1.00 98.38 321 ILE A O 1
ATOM 2558 N N . SER A 1 322 ? 11.562 4.954 -6.693 1.00 98.44 322 SER A N 1
ATOM 2559 C CA . SER A 1 322 ? 11.246 6.101 -7.554 1.00 98.44 322 SER A CA 1
ATOM 2560 C C . SER A 1 322 ? 12.496 6.924 -7.887 1.00 98.44 322 SER A C 1
ATOM 2562 O O . SER A 1 322 ? 12.684 7.323 -9.038 1.00 98.44 322 SER A O 1
ATOM 2564 N N . LYS A 1 323 ? 13.390 7.129 -6.910 1.00 98.50 323 LYS A N 1
ATOM 2565 C CA . LYS A 1 323 ? 14.693 7.781 -7.118 1.00 98.50 323 LYS A CA 1
ATOM 2566 C C . LYS A 1 323 ? 15.574 6.993 -8.086 1.00 98.50 323 LYS A C 1
ATOM 2568 O O . LYS A 1 323 ? 16.110 7.586 -9.018 1.00 98.50 323 LYS A O 1
ATOM 2573 N N . SER A 1 324 ? 15.671 5.674 -7.913 1.00 98.56 324 SER A N 1
ATOM 2574 C CA . SER A 1 324 ? 16.466 4.812 -8.796 1.00 98.56 324 SER A CA 1
ATOM 2575 C C . SER A 1 324 ? 15.956 4.823 -10.241 1.00 98.56 324 SER A C 1
ATOM 2577 O O . SER A 1 324 ? 16.753 4.931 -11.171 1.00 98.56 324 SER A O 1
ATOM 2579 N N . ILE A 1 325 ? 14.634 4.781 -10.445 1.00 98.50 325 ILE A N 1
ATOM 2580 C CA . ILE A 1 325 ? 14.022 4.885 -11.779 1.00 98.50 325 ILE A CA 1
ATOM 2581 C C . ILE A 1 325 ? 14.356 6.235 -12.423 1.00 98.50 325 ILE A C 1
ATOM 2583 O O . ILE A 1 325 ? 14.746 6.282 -13.588 1.00 98.50 325 ILE A O 1
ATOM 2587 N N . CYS A 1 326 ? 14.234 7.331 -11.670 1.00 98.38 326 CYS A N 1
ATOM 2588 C CA . CYS A 1 326 ? 14.558 8.671 -12.158 1.00 98.38 326 CYS A CA 1
ATOM 2589 C C . CYS A 1 326 ? 16.030 8.783 -12.593 1.00 98.38 326 CYS A C 1
ATOM 2591 O O . CYS A 1 326 ? 16.321 9.281 -13.680 1.00 98.38 326 CYS A O 1
ATOM 2593 N N . GLU A 1 327 ? 16.951 8.261 -11.780 1.00 98.56 327 GLU A N 1
ATOM 2594 C CA . GLU A 1 327 ? 18.383 8.243 -12.086 1.00 98.56 327 GLU A CA 1
ATOM 2595 C C . GLU A 1 327 ? 18.684 7.418 -13.344 1.00 98.56 327 GLU A C 1
ATOM 2597 O O . GLU A 1 327 ? 19.331 7.913 -14.265 1.00 98.56 327 GLU A O 1
ATOM 2602 N N . LYS A 1 328 ? 18.112 6.213 -13.457 1.00 98.56 328 LYS A N 1
ATOM 2603 C CA . LYS A 1 328 ? 18.260 5.373 -14.654 1.00 98.56 328 LYS A CA 1
ATOM 2604 C C . LYS A 1 328 ? 17.701 6.025 -15.912 1.00 98.56 328 LYS A C 1
ATOM 2606 O O . LYS A 1 328 ? 18.329 5.944 -16.962 1.00 98.56 328 LYS A O 1
ATOM 2611 N N . ASN A 1 329 ? 16.556 6.695 -15.822 1.00 98.56 329 ASN A N 1
ATOM 2612 C CA . ASN A 1 329 ? 15.991 7.421 -16.959 1.00 98.56 329 ASN A CA 1
ATOM 2613 C C . ASN A 1 329 ? 16.912 8.555 -17.417 1.00 98.56 329 ASN A C 1
ATOM 2615 O O . ASN A 1 329 ? 17.127 8.712 -18.617 1.00 98.56 329 ASN A O 1
ATOM 2619 N N . LYS A 1 330 ? 17.514 9.289 -16.474 1.00 98.62 330 LYS A N 1
ATOM 2620 C CA . LYS A 1 330 ? 18.500 10.328 -16.783 1.00 98.62 330 LYS A CA 1
ATOM 2621 C C . LYS A 1 330 ? 19.752 9.751 -17.455 1.00 98.62 330 LYS A C 1
ATOM 2623 O O . LYS A 1 330 ? 20.263 10.346 -18.408 1.00 98.62 330 LYS A O 1
ATOM 2628 N N . ASP A 1 331 ? 20.225 8.591 -17.001 1.00 98.31 331 ASP A N 1
ATOM 2629 C CA . ASP A 1 331 ? 21.337 7.881 -17.642 1.00 98.31 331 ASP A CA 1
ATOM 2630 C C . ASP A 1 331 ? 20.976 7.479 -19.079 1.00 98.31 331 ASP A C 1
ATOM 2632 O O . ASP A 1 331 ? 21.740 7.743 -20.010 1.00 98.31 331 ASP A O 1
ATOM 2636 N N . TYR A 1 332 ? 19.796 6.884 -19.287 1.00 98.50 332 TYR A N 1
ATOM 2637 C CA . TYR A 1 332 ? 19.330 6.474 -20.614 1.00 98.50 332 TYR A CA 1
ATOM 2638 C C . TYR A 1 332 ? 19.175 7.653 -21.570 1.00 98.50 332 TYR A C 1
ATOM 2640 O O . TYR A 1 332 ? 19.592 7.555 -22.722 1.00 98.50 332 TYR A O 1
ATOM 2648 N N . GLU A 1 333 ? 18.631 8.772 -21.101 1.00 98.56 333 GLU A N 1
ATOM 2649 C CA . GLU A 1 333 ? 18.508 9.994 -21.893 1.00 98.56 333 GLU A CA 1
ATOM 2650 C C . GLU A 1 333 ? 19.886 10.542 -22.289 1.00 98.56 333 GLU A C 1
ATOM 2652 O O . GLU A 1 333 ? 20.118 10.879 -23.451 1.00 98.56 333 GLU A O 1
ATOM 2657 N N . THR A 1 334 ? 20.843 10.540 -21.357 1.00 98.50 334 THR A N 1
ATOM 2658 C CA . THR A 1 334 ? 22.230 10.943 -21.631 1.00 98.50 334 THR A CA 1
ATOM 2659 C C . THR A 1 334 ? 22.874 10.031 -22.679 1.00 98.50 334 THR A C 1
ATOM 2661 O O . THR A 1 334 ? 23.480 10.510 -23.638 1.00 98.50 334 THR A O 1
ATOM 2664 N N . HIS A 1 335 ? 22.714 8.712 -22.546 1.00 98.44 335 HIS A N 1
ATOM 2665 C CA . HIS A 1 335 ? 23.227 7.750 -23.519 1.00 98.44 335 HIS A CA 1
ATOM 2666 C C . HIS A 1 335 ? 22.584 7.906 -24.898 1.00 98.44 335 HIS A C 1
ATOM 2668 O O . HIS A 1 335 ? 23.293 7.857 -25.903 1.00 98.44 335 HIS A O 1
ATOM 2674 N N . LEU A 1 336 ? 21.269 8.121 -24.954 1.00 98.38 336 LEU A N 1
ATOM 2675 C CA . LEU A 1 336 ? 20.549 8.348 -26.203 1.00 98.38 336 LEU A CA 1
ATOM 2676 C C . LEU A 1 336 ? 21.073 9.597 -26.916 1.00 98.38 336 LEU A C 1
ATOM 2678 O O . LEU A 1 336 ? 21.397 9.530 -28.101 1.00 98.38 336 LEU A O 1
ATOM 2682 N N . ASN A 1 337 ? 21.220 10.705 -26.190 1.00 98.25 337 ASN A N 1
ATOM 2683 C CA . ASN A 1 337 ? 21.746 11.950 -26.741 1.00 98.25 337 ASN A CA 1
ATOM 2684 C C . ASN A 1 337 ? 23.166 11.774 -27.293 1.00 98.25 337 ASN A C 1
ATOM 2686 O O . ASN A 1 337 ? 23.434 12.190 -28.418 1.00 98.25 337 ASN A O 1
ATOM 2690 N N . ASN A 1 338 ? 24.040 11.069 -26.568 1.00 98.50 338 ASN A N 1
ATOM 2691 C CA . ASN A 1 338 ? 25.396 10.770 -27.037 1.00 98.50 338 ASN A CA 1
ATOM 2692 C C . ASN A 1 338 ? 25.394 9.942 -28.334 1.00 98.50 338 ASN A C 1
ATOM 2694 O O . ASN A 1 338 ? 26.165 10.213 -29.252 1.00 98.50 338 ASN A O 1
ATOM 2698 N N . VAL A 1 339 ? 24.526 8.928 -28.436 1.00 98.38 339 VAL A N 1
ATOM 2699 C CA . VAL A 1 339 ? 24.413 8.103 -29.653 1.00 98.38 339 VAL A CA 1
ATOM 2700 C C . VAL A 1 339 ? 23.901 8.927 -30.833 1.00 98.38 339 VAL A C 1
ATOM 2702 O O . VAL A 1 339 ? 24.412 8.781 -31.944 1.00 98.38 339 VAL A O 1
ATOM 2705 N N . LEU A 1 340 ? 22.924 9.808 -30.609 1.00 98.44 340 LEU A N 1
ATOM 2706 C CA . LEU A 1 340 ? 22.415 10.710 -31.643 1.00 98.44 340 LEU A CA 1
ATOM 2707 C C . LEU A 1 340 ? 23.491 11.696 -32.111 1.00 98.44 340 LEU A C 1
ATOM 2709 O O . LEU A 1 340 ? 23.641 11.902 -33.314 1.00 98.44 340 LEU A O 1
ATOM 2713 N N . GLU A 1 341 ? 24.275 12.260 -31.193 1.00 98.38 341 GLU A N 1
ATOM 2714 C CA . GLU A 1 341 ? 25.390 13.150 -31.524 1.00 98.38 341 GLU A CA 1
ATOM 2715 C C . GLU A 1 341 ? 26.452 12.432 -32.369 1.00 98.38 341 GLU A C 1
ATOM 2717 O O . GLU A 1 341 ? 26.816 12.919 -33.442 1.00 98.38 341 GLU A O 1
ATOM 2722 N N . LEU A 1 342 ? 26.869 11.227 -31.962 1.00 98.31 342 LEU A N 1
ATOM 2723 C CA . LEU A 1 342 ? 27.805 10.400 -32.731 1.00 98.31 342 LEU A CA 1
ATOM 2724 C C . LEU A 1 342 ? 27.248 10.015 -34.106 1.00 98.31 342 LEU A C 1
ATOM 2726 O O . LEU A 1 342 ? 27.979 10.019 -35.096 1.00 98.31 342 LEU A O 1
ATOM 2730 N N . SER A 1 343 ? 25.955 9.694 -34.193 1.00 98.44 343 SER A N 1
ATOM 2731 C CA . SER A 1 343 ? 25.302 9.377 -35.465 1.00 98.44 343 SER A CA 1
ATOM 2732 C C . SER A 1 343 ? 25.291 10.582 -36.404 1.00 98.44 343 SER A C 1
ATOM 2734 O O . SER A 1 343 ? 25.616 10.434 -37.583 1.00 98.44 343 SER A O 1
ATOM 2736 N N . ASN A 1 344 ? 24.984 11.771 -35.883 1.00 98.12 344 ASN A N 1
ATOM 2737 C CA . ASN A 1 344 ? 25.024 13.017 -36.641 1.00 98.12 344 ASN A CA 1
ATOM 2738 C C . ASN A 1 344 ? 26.448 13.337 -37.110 1.00 98.12 344 ASN A C 1
ATOM 2740 O O . ASN A 1 344 ? 26.648 13.648 -38.285 1.00 98.12 344 ASN A O 1
ATOM 2744 N N . GLN A 1 345 ? 27.445 13.195 -36.233 1.00 98.44 345 GLN A N 1
ATOM 2745 C CA . GLN A 1 345 ? 28.850 13.377 -36.593 1.00 98.44 345 GLN A CA 1
ATOM 2746 C C . GLN A 1 345 ? 29.273 12.402 -37.702 1.00 98.44 345 GLN A C 1
ATOM 2748 O O . GLN A 1 345 ? 29.840 12.818 -38.713 1.00 98.44 345 GLN A O 1
ATOM 2753 N N . SER A 1 346 ? 28.926 11.120 -37.567 1.00 98.19 346 SER A N 1
ATOM 2754 C CA . SER A 1 346 ? 29.217 10.101 -38.577 1.00 98.19 346 SER A CA 1
ATOM 2755 C C . SER A 1 346 ? 28.541 10.400 -39.920 1.00 98.19 346 SER A C 1
ATOM 2757 O O . SER A 1 346 ? 29.148 10.205 -40.972 1.00 98.19 346 SER A O 1
ATOM 2759 N N . ALA A 1 347 ? 27.310 10.922 -39.915 1.00 98.31 347 ALA A N 1
ATOM 2760 C CA . ALA A 1 347 ? 26.615 11.326 -41.136 1.00 98.31 347 ALA A CA 1
ATOM 2761 C C . ALA A 1 347 ? 27.325 12.490 -41.851 1.00 98.31 347 ALA A C 1
ATOM 2763 O O . ALA A 1 347 ? 27.460 12.465 -43.076 1.00 98.31 347 ALA A O 1
ATOM 2764 N N . VAL A 1 348 ? 27.826 13.474 -41.096 1.00 98.25 348 VAL A N 1
ATOM 2765 C CA . VAL A 1 348 ? 28.624 14.586 -41.639 1.00 98.25 348 VAL A CA 1
ATOM 2766 C C . VAL A 1 348 ? 29.941 14.076 -42.225 1.00 98.25 348 VAL A C 1
ATOM 2768 O O . VAL A 1 348 ? 30.293 14.422 -43.352 1.00 98.25 348 VAL A O 1
ATOM 2771 N N . GLU A 1 349 ? 30.657 13.216 -41.499 1.00 98.38 349 GLU A N 1
ATOM 2772 C CA . GLU A 1 349 ? 31.901 12.606 -41.980 1.00 98.38 349 GLU A CA 1
ATOM 2773 C C . GLU A 1 349 ? 31.672 11.779 -43.249 1.00 98.38 349 GLU A C 1
ATOM 2775 O O . GLU A 1 349 ? 32.430 11.900 -44.213 1.00 98.38 349 GLU A O 1
ATOM 2780 N N . LYS A 1 350 ? 30.587 10.999 -43.297 1.00 98.31 350 LYS A N 1
ATOM 2781 C CA . LYS A 1 350 ? 30.186 10.242 -44.484 1.00 98.31 350 LYS A CA 1
ATOM 2782 C C . LYS A 1 350 ? 29.967 11.160 -45.688 1.00 98.31 350 LYS A C 1
ATOM 2784 O O . LYS A 1 350 ? 30.504 10.868 -46.753 1.00 98.31 350 LYS A O 1
ATOM 2789 N N . MET A 1 351 ? 29.229 12.259 -45.525 1.00 98.00 351 MET A N 1
ATOM 2790 C CA . MET A 1 351 ? 28.994 13.228 -46.602 1.00 98.00 351 MET A CA 1
ATOM 2791 C C . MET A 1 351 ? 30.316 13.820 -47.119 1.00 98.00 351 MET A C 1
ATOM 2793 O O . MET A 1 351 ? 30.553 13.844 -48.325 1.00 98.00 351 MET A O 1
ATOM 2797 N N . ASN A 1 352 ? 31.222 14.203 -46.213 1.00 98.25 352 ASN A N 1
ATOM 2798 C CA . ASN A 1 352 ? 32.541 14.728 -46.577 1.00 98.25 352 ASN A CA 1
ATOM 2799 C C . ASN A 1 352 ? 33.379 13.705 -47.365 1.00 98.25 352 ASN A C 1
ATOM 2801 O O . ASN A 1 352 ? 34.038 14.055 -48.345 1.00 98.25 352 ASN A O 1
ATOM 2805 N N . LEU A 1 353 ? 33.353 12.432 -46.956 1.00 98.56 353 LEU A N 1
ATOM 2806 C CA . LEU A 1 353 ? 34.048 11.356 -47.664 1.00 98.56 353 LEU A CA 1
ATOM 2807 C C . LEU A 1 353 ? 33.421 11.071 -49.035 1.00 98.56 353 LEU A C 1
ATOM 2809 O O . LEU A 1 353 ? 34.150 10.827 -49.996 1.00 98.56 353 LEU A O 1
ATOM 2813 N N . GLU A 1 354 ? 32.094 11.116 -49.157 1.00 98.50 354 GLU A N 1
ATOM 2814 C CA . GLU A 1 354 ? 31.398 10.960 -50.439 1.00 98.50 354 GLU A CA 1
ATOM 2815 C C . GLU A 1 354 ? 31.770 12.075 -51.430 1.00 98.50 354 GLU A C 1
ATOM 2817 O O . GLU A 1 354 ? 32.062 11.785 -52.598 1.00 98.50 354 GLU A O 1
ATOM 2822 N N . ASP A 1 355 ? 31.848 13.323 -50.962 1.00 98.38 355 ASP A N 1
ATOM 2823 C CA . ASP A 1 355 ? 32.297 14.469 -51.759 1.00 98.38 355 ASP A CA 1
ATOM 2824 C C . ASP A 1 355 ? 33.766 14.338 -52.186 1.00 98.38 355 ASP A C 1
ATOM 2826 O O . ASP A 1 355 ? 34.109 14.580 -53.350 1.00 98.38 355 ASP A O 1
ATOM 2830 N N . GLU A 1 356 ? 34.639 13.885 -51.286 1.00 98.44 356 GLU A N 1
ATOM 2831 C CA . GLU A 1 356 ? 36.053 13.651 -51.580 1.00 98.44 356 GLU A CA 1
ATOM 2832 C C . GLU A 1 356 ? 36.248 12.514 -52.599 1.00 98.44 356 GLU A C 1
ATOM 2834 O O . GLU A 1 356 ? 37.004 12.650 -53.567 1.00 98.44 356 GLU A O 1
ATOM 2839 N N . ILE A 1 357 ? 35.499 11.417 -52.459 1.00 98.38 357 ILE A N 1
ATOM 2840 C CA . ILE A 1 357 ? 35.481 10.323 -53.434 1.00 98.38 357 ILE A CA 1
ATOM 2841 C C . ILE A 1 357 ? 35.010 10.834 -54.800 1.00 98.38 357 ILE A C 1
ATOM 2843 O O . ILE A 1 357 ? 35.617 10.506 -55.825 1.00 98.38 357 ILE A O 1
ATOM 2847 N N . LYS A 1 358 ? 33.944 11.643 -54.843 1.00 98.50 358 LYS A N 1
ATOM 2848 C CA . LYS A 1 358 ? 33.438 12.240 -56.087 1.00 98.50 358 LYS A CA 1
ATOM 2849 C C . LYS A 1 358 ? 34.505 13.116 -56.747 1.00 98.50 358 LYS A C 1
ATOM 2851 O O . LYS A 1 358 ? 34.785 12.936 -57.933 1.00 98.50 358 LYS A O 1
ATOM 2856 N N . ARG A 1 359 ? 35.172 13.979 -55.974 1.00 98.62 359 ARG A N 1
ATOM 2857 C CA . ARG A 1 359 ? 36.289 14.817 -56.438 1.00 98.62 359 ARG A CA 1
ATOM 2858 C C . ARG A 1 359 ? 37.425 13.980 -57.029 1.00 98.62 359 ARG A C 1
ATOM 2860 O O . ARG A 1 359 ? 37.919 14.299 -58.113 1.00 98.62 359 ARG A O 1
ATOM 2867 N N . CYS A 1 360 ? 37.823 12.900 -56.357 1.00 98.25 360 CYS A N 1
ATOM 2868 C CA . CYS A 1 360 ? 38.857 11.985 -56.841 1.00 98.25 360 CYS A CA 1
ATOM 2869 C C . CYS A 1 360 ? 38.460 11.308 -58.159 1.00 98.25 360 CYS A C 1
ATOM 2871 O O . CYS A 1 360 ? 39.245 11.317 -59.110 1.00 98.25 360 CYS A O 1
ATOM 2873 N N . ARG A 1 361 ? 37.228 10.790 -58.266 1.00 98.50 361 ARG A N 1
ATOM 2874 C CA . ARG A 1 361 ? 36.717 10.199 -59.517 1.00 98.50 361 ARG A CA 1
ATOM 2875 C C . ARG A 1 361 ? 36.747 11.200 -60.670 1.00 98.50 361 ARG A C 1
ATOM 2877 O O . ARG A 1 361 ? 37.187 10.848 -61.764 1.00 98.50 361 ARG A O 1
ATOM 2884 N N . ASP A 1 362 ? 36.347 12.446 -60.427 1.00 98.50 362 ASP A N 1
ATOM 2885 C CA . ASP A 1 362 ? 36.359 13.501 -61.444 1.00 98.50 362 ASP A CA 1
ATOM 2886 C C . ASP A 1 362 ? 37.781 13.833 -61.919 1.00 98.50 362 ASP A C 1
ATOM 2888 O O . ASP A 1 362 ? 38.007 14.065 -63.112 1.00 98.50 362 ASP A O 1
ATOM 2892 N N . LEU A 1 363 ? 38.756 13.847 -61.003 1.00 98.50 363 LEU A N 1
ATOM 2893 C CA . LEU A 1 363 ? 40.169 14.037 -61.335 1.00 98.50 363 LEU A CA 1
ATOM 2894 C C . LEU A 1 363 ? 40.717 12.870 -62.160 1.00 98.50 363 LEU A C 1
ATOM 2896 O O . LEU A 1 363 ? 41.348 13.118 -63.191 1.00 98.50 363 LEU A O 1
ATOM 2900 N N . CYS A 1 364 ? 40.427 11.627 -61.767 1.00 98.19 364 CYS A N 1
ATOM 2901 C CA . CYS A 1 364 ? 40.789 10.436 -62.533 1.00 98.19 364 CYS A CA 1
ATOM 2902 C C . CYS A 1 364 ? 40.184 10.484 -63.941 1.00 98.19 364 CYS A C 1
ATOM 2904 O O . CYS A 1 364 ? 40.917 10.368 -64.916 1.00 98.19 364 CYS A O 1
ATOM 2906 N N . ALA A 1 365 ? 38.886 10.776 -64.075 1.00 98.38 365 ALA A N 1
ATOM 2907 C CA . ALA A 1 365 ? 38.225 10.877 -65.376 1.00 98.38 365 ALA A CA 1
ATOM 2908 C C . ALA A 1 365 ? 38.833 11.978 -66.265 1.00 98.38 365 ALA A C 1
ATOM 2910 O O . ALA A 1 365 ? 38.987 11.799 -67.474 1.00 98.38 365 ALA A O 1
ATOM 2911 N N . LYS A 1 366 ? 39.216 13.127 -65.685 1.00 98.31 366 LYS A N 1
ATOM 2912 C CA . LYS A 1 366 ? 39.943 14.185 -66.409 1.00 98.31 366 LYS A CA 1
ATOM 2913 C C . LYS A 1 366 ? 41.335 13.723 -66.846 1.00 98.31 366 LYS A C 1
ATOM 2915 O O . LYS A 1 366 ? 41.747 14.060 -67.953 1.00 98.31 366 LYS A O 1
ATOM 2920 N N . ALA A 1 367 ? 42.067 13.001 -65.999 1.00 98.38 367 ALA A N 1
ATOM 2921 C CA . ALA A 1 367 ? 43.383 12.462 -66.334 1.00 98.38 367 ALA A CA 1
ATOM 2922 C C . ALA A 1 367 ? 43.297 11.415 -67.457 1.00 98.38 367 ALA A C 1
ATOM 2924 O O . ALA A 1 367 ? 44.039 11.527 -68.431 1.00 98.38 367 ALA A O 1
ATOM 2925 N N . THR A 1 368 ? 42.332 10.492 -67.383 1.00 98.44 368 THR A N 1
ATOM 2926 C CA . THR A 1 368 ? 42.045 9.500 -68.429 1.00 98.44 368 THR A CA 1
ATOM 2927 C C . THR A 1 368 ? 41.762 10.174 -69.768 1.00 98.44 368 THR A C 1
ATOM 2929 O O . THR A 1 368 ? 42.474 9.909 -70.730 1.00 98.44 368 THR A O 1
ATOM 2932 N N . ARG A 1 369 ? 40.841 11.152 -69.816 1.00 98.19 369 ARG A N 1
ATOM 2933 C CA . ARG A 1 369 ? 40.540 11.892 -71.058 1.00 98.19 369 ARG A CA 1
ATOM 2934 C C . ARG A 1 369 ? 41.760 12.595 -71.658 1.00 98.19 369 ARG A C 1
ATOM 2936 O O . ARG A 1 369 ? 41.900 12.647 -72.875 1.00 98.19 369 ARG A O 1
ATOM 2943 N N . ARG A 1 370 ? 42.645 13.160 -70.824 1.00 98.12 370 ARG A N 1
ATOM 2944 C CA . ARG A 1 370 ? 43.895 13.781 -71.305 1.00 98.12 370 ARG A CA 1
ATOM 2945 C C . ARG A 1 370 ? 44.852 12.743 -71.892 1.00 98.12 370 ARG A C 1
ATOM 2947 O O . ARG A 1 370 ? 45.437 13.009 -72.936 1.00 98.12 370 ARG A O 1
ATOM 2954 N N . SER A 1 371 ? 44.999 11.592 -71.235 1.00 98.19 371 SER A N 1
ATOM 2955 C CA . SER A 1 371 ? 45.837 10.485 -71.710 1.00 98.19 371 SER A CA 1
ATOM 2956 C C . SER A 1 371 ? 45.332 9.934 -73.044 1.00 98.19 371 SER A C 1
ATOM 2958 O O . SER A 1 371 ? 46.100 9.861 -73.997 1.00 98.19 371 SER A O 1
ATOM 2960 N N . GLU A 1 372 ? 44.036 9.630 -73.140 1.00 98.00 372 GLU A N 1
ATOM 2961 C CA . GLU A 1 372 ? 43.389 9.155 -74.371 1.00 98.00 372 GLU A CA 1
ATOM 2962 C C . GLU A 1 372 ? 43.514 10.186 -75.499 1.00 98.00 372 GLU A C 1
ATOM 2964 O O . GLU A 1 372 ? 43.872 9.846 -76.624 1.00 98.00 372 GLU A O 1
ATOM 2969 N N . GLY A 1 373 ? 43.288 11.472 -75.204 1.00 98.06 373 GLY A N 1
ATOM 2970 C CA . GLY A 1 373 ? 43.467 12.542 -76.185 1.00 98.06 373 GLY A CA 1
ATOM 2971 C C . GLY A 1 373 ? 44.908 12.652 -76.700 1.00 98.06 373 GLY A C 1
ATOM 2972 O O . GLY A 1 373 ? 45.125 12.879 -77.894 1.00 98.06 373 GLY A O 1
ATOM 2973 N N . ALA A 1 374 ? 45.901 12.454 -75.826 1.00 97.88 374 ALA A N 1
ATOM 2974 C CA . ALA A 1 374 ? 47.308 12.412 -76.217 1.00 97.88 374 ALA A CA 1
ATOM 2975 C C . ALA A 1 374 ? 47.626 11.173 -77.073 1.00 97.88 374 ALA A C 1
ATOM 2977 O O . ALA A 1 374 ? 48.305 11.300 -78.092 1.00 97.88 374 ALA A O 1
ATOM 2978 N N . GLU A 1 375 ? 47.098 10.001 -76.710 1.00 98.00 375 GLU A N 1
ATOM 2979 C CA . GLU A 1 375 ? 47.253 8.759 -77.475 1.00 98.00 375 GLU A CA 1
ATOM 2980 C C . GLU A 1 375 ? 46.667 8.887 -78.888 1.00 98.00 375 GLU A C 1
ATOM 2982 O O . GLU A 1 375 ? 47.361 8.618 -79.872 1.00 98.00 375 GLU A O 1
ATOM 2987 N N . LEU A 1 376 ? 45.433 9.390 -79.010 1.00 97.56 376 LEU A N 1
ATOM 2988 C CA . LEU A 1 376 ? 44.797 9.665 -80.300 1.00 97.56 376 LEU A CA 1
ATOM 2989 C C . LEU A 1 376 ? 45.630 10.636 -81.144 1.00 97.56 376 LEU A C 1
ATOM 2991 O O . LEU A 1 376 ? 45.875 10.365 -82.318 1.00 97.56 376 LEU A O 1
ATOM 2995 N N . SER A 1 377 ? 46.140 11.715 -80.543 1.00 97.62 377 SER A N 1
ATOM 2996 C CA . SER A 1 377 ? 47.001 12.678 -81.245 1.00 97.62 377 SER A CA 1
ATOM 2997 C C . SER A 1 377 ? 48.284 12.024 -81.777 1.00 97.62 377 SER A C 1
ATOM 2999 O O . SER A 1 377 ? 48.717 12.308 -82.896 1.00 97.62 377 SER A O 1
ATOM 3001 N N . ILE A 1 378 ? 48.903 11.120 -81.009 1.00 97.56 378 ILE A N 1
ATOM 3002 C CA . ILE A 1 378 ? 50.083 10.359 -81.449 1.00 97.56 378 ILE A CA 1
ATOM 3003 C C . ILE A 1 378 ? 49.726 9.448 -82.632 1.00 97.56 378 ILE A C 1
ATOM 3005 O O . ILE A 1 378 ? 50.452 9.425 -83.630 1.00 97.56 378 ILE A O 1
ATOM 3009 N N . LEU A 1 379 ? 48.606 8.724 -82.553 1.00 97.25 379 LEU A N 1
ATOM 3010 C CA . LEU A 1 379 ? 48.146 7.826 -83.616 1.00 97.25 379 LEU A CA 1
ATOM 3011 C C . LEU A 1 379 ? 47.796 8.581 -84.904 1.00 97.25 379 LEU A C 1
ATOM 3013 O O . LEU A 1 379 ? 48.188 8.156 -85.994 1.00 97.25 379 LEU A O 1
ATOM 3017 N N . GLU A 1 380 ? 47.116 9.722 -84.802 1.00 96.88 380 GLU A N 1
ATOM 3018 C CA . GLU A 1 380 ? 46.803 10.582 -85.945 1.00 96.88 380 GLU A CA 1
ATOM 3019 C C . GLU A 1 380 ? 48.069 11.133 -86.606 1.00 96.88 380 GLU A C 1
ATOM 3021 O O . GLU A 1 380 ? 48.190 11.086 -87.835 1.00 96.88 380 GLU A O 1
ATOM 3026 N N . ASN A 1 381 ? 49.040 11.586 -85.806 1.00 96.38 381 ASN A N 1
ATOM 3027 C CA . ASN A 1 381 ? 50.337 12.050 -86.295 1.00 96.38 381 ASN A CA 1
ATOM 3028 C C . ASN A 1 381 ? 51.121 10.936 -86.997 1.00 96.38 381 ASN A C 1
ATOM 3030 O O . ASN A 1 381 ? 51.708 11.168 -88.062 1.00 96.38 381 ASN A O 1
ATOM 3034 N N . ARG A 1 382 ? 51.106 9.718 -86.444 1.00 97.00 382 ARG A N 1
ATOM 3035 C CA . ARG A 1 382 ? 51.721 8.538 -87.063 1.00 97.00 382 ARG A CA 1
ATOM 3036 C C . ARG A 1 382 ? 51.067 8.219 -88.406 1.00 97.00 382 ARG A C 1
ATOM 3038 O O . ARG A 1 382 ? 51.758 8.213 -89.420 1.00 97.00 382 ARG A O 1
ATOM 3045 N N . ARG A 1 383 ? 49.734 8.092 -88.442 1.00 97.00 383 ARG A N 1
ATOM 3046 C CA . ARG A 1 383 ? 48.957 7.872 -89.676 1.00 97.00 383 ARG A CA 1
ATOM 3047 C C . ARG A 1 383 ? 49.252 8.940 -90.728 1.00 97.00 383 ARG A C 1
ATOM 3049 O O . ARG A 1 383 ? 49.456 8.621 -91.896 1.00 97.00 383 ARG A O 1
ATOM 3056 N N . GLY A 1 384 ? 49.280 10.211 -90.327 1.00 95.88 384 GLY A N 1
ATOM 3057 C CA . GLY A 1 384 ? 49.599 11.324 -91.220 1.00 95.88 384 GLY A CA 1
ATOM 3058 C C . GLY A 1 384 ? 51.019 11.237 -91.783 1.00 95.88 384 GLY A C 1
ATOM 3059 O O . GLY A 1 384 ? 51.235 11.521 -92.960 1.00 95.88 384 GLY A O 1
ATOM 3060 N N . THR A 1 385 ? 51.986 10.811 -90.968 1.00 95.44 385 THR A N 1
ATOM 3061 C CA . THR A 1 385 ? 53.374 10.589 -91.399 1.00 95.44 385 THR A CA 1
ATOM 3062 C C . THR A 1 385 ? 53.475 9.444 -92.402 1.00 95.44 385 THR A C 1
ATOM 3064 O O . THR A 1 385 ? 54.062 9.633 -93.468 1.00 95.44 385 THR A O 1
ATOM 3067 N N . ASP A 1 386 ? 52.833 8.312 -92.119 1.00 96.25 386 ASP A N 1
ATOM 3068 C CA . ASP A 1 386 ? 52.825 7.138 -92.997 1.00 96.25 386 ASP A CA 1
ATOM 3069 C C . ASP A 1 386 ? 52.162 7.452 -94.350 1.00 96.25 386 ASP A C 1
ATOM 3071 O O . ASP A 1 386 ? 52.719 7.152 -95.409 1.00 96.25 386 ASP A O 1
ATOM 3075 N N . LEU A 1 387 ? 51.022 8.156 -94.343 1.00 96.56 387 LEU A N 1
ATOM 3076 C CA . LEU A 1 387 ? 50.353 8.622 -95.564 1.00 96.56 387 LEU A CA 1
ATOM 3077 C C . LEU A 1 387 ? 51.241 9.560 -96.388 1.00 96.56 387 LEU A C 1
ATOM 3079 O O . LEU A 1 387 ? 51.320 9.405 -97.606 1.00 96.56 387 LEU A O 1
ATOM 3083 N N . ARG A 1 388 ? 51.940 10.515 -95.753 1.00 95.69 388 ARG A N 1
ATOM 3084 C CA . ARG A 1 388 ? 52.894 11.393 -96.457 1.00 95.69 388 ARG A CA 1
ATOM 3085 C C . ARG A 1 388 ? 54.014 10.593 -97.123 1.00 95.69 388 ARG A C 1
ATOM 3087 O O . ARG A 1 388 ? 54.414 10.940 -98.233 1.00 95.69 388 ARG A O 1
ATOM 3094 N N . CYS A 1 389 ? 54.519 9.542 -96.477 1.00 95.25 389 CYS A N 1
ATOM 3095 C CA . CYS A 1 389 ? 55.504 8.640 -97.076 1.00 95.25 389 CYS A CA 1
ATOM 3096 C C . CYS A 1 389 ? 54.931 7.916 -98.307 1.00 95.25 389 CYS A C 1
ATOM 3098 O O . CYS A 1 389 ? 55.546 7.969 -99.369 1.00 95.25 389 CYS A O 1
ATOM 3100 N N . LEU A 1 390 ? 53.727 7.340 -98.213 1.00 95.94 390 LEU A N 1
ATOM 3101 C CA . LEU A 1 390 ? 53.068 6.659 -99.337 1.00 95.94 390 LEU A CA 1
ATOM 3102 C C . LEU A 1 390 ? 52.764 7.596 -100.515 1.00 95.94 390 LEU A C 1
ATOM 3104 O O . LEU A 1 390 ? 53.023 7.244 -101.665 1.00 95.94 390 LEU A O 1
ATOM 3108 N N . TYR A 1 391 ? 52.248 8.802 -100.252 1.00 96.25 391 TYR A N 1
ATOM 3109 C CA . TYR A 1 391 ? 51.978 9.796 -101.297 1.00 96.25 391 TYR A CA 1
ATOM 3110 C C . TYR A 1 391 ? 53.246 10.219 -102.038 1.00 96.25 391 TYR A C 1
ATOM 3112 O O . TYR A 1 391 ? 53.201 10.435 -103.252 1.00 96.25 391 TYR A O 1
ATOM 3120 N N . ARG A 1 392 ? 54.376 10.314 -101.328 1.00 95.44 392 ARG A N 1
ATOM 3121 C CA . ARG A 1 392 ? 55.682 10.597 -101.930 1.00 95.44 392 ARG A CA 1
ATOM 3122 C C . ARG A 1 392 ? 56.085 9.485 -102.893 1.00 95.44 392 ARG A C 1
ATOM 3124 O O . ARG A 1 392 ? 56.301 9.774 -104.063 1.00 95.44 392 ARG A O 1
ATOM 3131 N N . SER A 1 393 ? 56.054 8.227 -102.448 1.00 94.81 393 SER A N 1
ATOM 3132 C CA . SER A 1 393 ? 56.368 7.066 -103.292 1.00 94.81 393 SER A CA 1
ATOM 3133 C C . SER A 1 393 ? 55.422 6.928 -104.491 1.00 94.81 393 SER A C 1
ATOM 3135 O O . SER A 1 393 ? 55.862 6.613 -105.593 1.00 94.81 393 SER A O 1
ATOM 3137 N N . LEU A 1 394 ? 54.126 7.217 -104.324 1.00 95.62 394 LEU A N 1
ATOM 3138 C CA . LEU A 1 394 ? 53.165 7.231 -105.433 1.00 95.62 394 LEU A CA 1
ATOM 3139 C C . LEU A 1 394 ? 53.489 8.335 -106.448 1.00 95.62 394 LEU A C 1
ATOM 3141 O O . LEU A 1 394 ? 53.393 8.113 -107.654 1.00 95.62 394 LEU A O 1
ATOM 3145 N N . SER A 1 395 ? 53.854 9.525 -105.970 1.00 94.81 395 SER A N 1
ATOM 3146 C CA . SER A 1 395 ? 54.230 10.656 -106.825 1.00 94.81 395 SER A CA 1
ATOM 3147 C C . SER A 1 395 ? 55.526 10.370 -107.583 1.00 94.81 395 SER A C 1
ATOM 3149 O O . SER A 1 395 ? 55.592 10.620 -108.783 1.00 94.81 395 SER A O 1
ATOM 3151 N N . GLU A 1 396 ? 56.515 9.769 -106.917 1.00 95.38 396 GLU A N 1
ATOM 3152 C CA . GLU A 1 396 ? 57.752 9.270 -107.527 1.00 95.38 396 GLU A CA 1
ATOM 3153 C C . GLU A 1 396 ? 57.452 8.219 -108.608 1.00 95.38 396 GLU A C 1
ATOM 3155 O O . GLU A 1 396 ? 57.890 8.368 -109.749 1.00 95.38 396 GLU A O 1
ATOM 3160 N N . ALA A 1 397 ? 56.632 7.208 -108.303 1.00 94.88 397 ALA A N 1
ATOM 3161 C CA . ALA A 1 397 ? 56.224 6.182 -109.263 1.00 94.88 397 ALA A CA 1
ATOM 3162 C C . ALA A 1 397 ? 55.465 6.771 -110.465 1.00 94.88 397 ALA A C 1
ATOM 3164 O O . ALA A 1 397 ? 55.735 6.404 -111.609 1.00 94.88 397 ALA A O 1
ATOM 3165 N N . ARG A 1 398 ? 54.549 7.725 -110.236 1.00 94.94 398 ARG A N 1
ATOM 3166 C CA . ARG A 1 398 ? 53.846 8.455 -111.307 1.00 94.94 398 ARG A CA 1
ATOM 3167 C C . ARG A 1 398 ? 54.811 9.255 -112.175 1.00 94.94 398 ARG A C 1
ATOM 3169 O O . ARG A 1 398 ? 54.662 9.237 -113.394 1.00 94.94 398 ARG A O 1
ATOM 3176 N N . ALA A 1 399 ? 55.792 9.929 -111.575 1.00 93.50 399 ALA A N 1
ATOM 3177 C CA . ALA A 1 399 ? 56.802 10.685 -112.309 1.00 93.50 399 ALA A CA 1
ATOM 3178 C C . ALA A 1 399 ? 57.681 9.766 -113.174 1.00 93.50 399 ALA A C 1
ATOM 3180 O O . ALA A 1 399 ? 57.948 10.086 -114.331 1.00 93.50 399 ALA A O 1
ATOM 3181 N N . ILE A 1 400 ? 58.078 8.599 -112.652 1.00 93.19 400 ILE A N 1
ATOM 3182 C CA . ILE A 1 400 ? 58.787 7.565 -113.422 1.00 93.19 400 ILE A CA 1
ATOM 3183 C C . ILE A 1 400 ? 57.918 7.076 -114.587 1.00 93.19 400 ILE A C 1
ATOM 3185 O O . ILE A 1 400 ? 58.381 7.032 -115.724 1.00 93.19 400 ILE A O 1
ATOM 3189 N N . LEU A 1 401 ? 56.646 6.758 -114.333 1.00 92.69 401 LEU A N 1
ATOM 3190 C CA . LEU A 1 401 ? 55.715 6.273 -115.354 1.00 92.69 401 LEU A CA 1
ATOM 3191 C C . LEU A 1 401 ? 55.478 7.319 -116.456 1.00 92.69 401 LEU A C 1
ATOM 3193 O O . LEU A 1 401 ? 55.445 6.966 -117.632 1.00 92.69 401 LEU A O 1
ATOM 3197 N N . ALA A 1 402 ? 55.366 8.603 -116.102 1.00 91.12 402 ALA A N 1
ATOM 3198 C CA . ALA A 1 402 ? 55.265 9.699 -117.066 1.00 91.12 402 ALA A CA 1
ATOM 3199 C C . ALA A 1 402 ? 56.501 9.775 -117.979 1.00 91.12 402 ALA A C 1
ATOM 3201 O O . ALA A 1 402 ? 56.345 9.832 -119.197 1.00 91.12 402 ALA A O 1
ATOM 3202 N N . LYS A 1 403 ? 57.712 9.676 -117.408 1.00 90.94 403 LYS A N 1
ATOM 3203 C CA . LYS A 1 403 ? 58.965 9.612 -118.183 1.00 90.94 403 LYS A CA 1
ATOM 3204 C C . LYS A 1 403 ? 59.004 8.398 -119.115 1.00 90.94 403 LYS A C 1
ATOM 3206 O O . LYS A 1 403 ? 59.385 8.530 -120.271 1.00 90.94 403 LYS A O 1
ATOM 3211 N N . LEU A 1 404 ? 58.585 7.221 -118.642 1.00 90.56 404 LEU A N 1
ATOM 3212 C CA . LEU A 1 404 ? 58.522 6.010 -119.472 1.00 90.56 404 LEU A CA 1
ATOM 3213 C C . LEU A 1 404 ? 57.521 6.146 -120.630 1.00 90.56 404 LEU A C 1
ATOM 3215 O O . LEU A 1 404 ? 57.814 5.707 -121.738 1.00 90.56 404 LEU A O 1
ATOM 3219 N N . LYS A 1 405 ? 56.360 6.774 -120.400 1.00 87.94 405 LYS A N 1
ATOM 3220 C CA . LYS A 1 405 ? 55.375 7.050 -121.458 1.00 87.94 405 LYS A CA 1
ATOM 3221 C C . LYS A 1 405 ? 55.915 7.999 -122.525 1.00 87.94 405 LYS A C 1
ATOM 3223 O O . LYS A 1 405 ? 55.693 7.738 -123.698 1.00 87.94 405 LYS A O 1
ATOM 3228 N N . GLU A 1 406 ? 56.635 9.050 -122.131 1.00 84.19 406 GLU A N 1
ATOM 3229 C CA . GLU A 1 406 ? 57.276 9.981 -123.071 1.00 84.19 406 GLU A CA 1
ATOM 3230 C C . GLU A 1 406 ? 58.289 9.259 -123.977 1.00 84.19 406 GLU A C 1
ATOM 3232 O O . GLU A 1 406 ? 58.320 9.492 -125.186 1.00 84.19 406 GLU A O 1
ATOM 3237 N N . VAL A 1 407 ? 59.058 8.323 -123.408 1.00 81.06 407 VAL A N 1
ATOM 3238 C CA . VAL A 1 407 ? 60.006 7.477 -124.153 1.00 81.06 407 VAL A CA 1
ATOM 3239 C C . VAL A 1 407 ? 59.294 6.502 -125.097 1.00 81.06 407 VAL A C 1
ATOM 3241 O O . VAL A 1 407 ? 59.783 6.284 -126.196 1.00 81.06 407 VAL A O 1
ATOM 3244 N N . ALA A 1 408 ? 58.147 5.941 -124.704 1.00 71.75 408 ALA A N 1
ATOM 3245 C CA . ALA A 1 408 ? 57.380 4.994 -125.523 1.00 71.75 408 ALA A CA 1
ATOM 3246 C C . ALA A 1 408 ? 56.550 5.647 -126.650 1.00 71.75 408 ALA A C 1
ATOM 3248 O O . ALA A 1 408 ? 56.067 4.945 -127.533 1.00 71.75 408 ALA A O 1
ATOM 3249 N N . SER A 1 409 ? 56.339 6.967 -126.601 1.00 66.44 409 SER A N 1
ATOM 3250 C CA . SER A 1 409 ? 55.647 7.748 -127.641 1.00 66.44 409 SER A CA 1
ATOM 3251 C C . SER A 1 409 ? 56.571 8.341 -128.718 1.00 66.44 409 SER A C 1
ATOM 3253 O O . SER A 1 409 ? 56.086 9.045 -129.604 1.00 66.44 409 SER A O 1
ATOM 3255 N N . ARG A 1 410 ? 57.881 8.090 -128.626 1.00 52.69 410 ARG A N 1
ATOM 3256 C CA . ARG A 1 410 ? 58.866 8.316 -129.695 1.00 52.69 410 ARG A CA 1
ATOM 3257 C C . ARG A 1 410 ? 59.082 7.021 -130.460 1.00 52.69 410 ARG A C 1
ATOM 3259 O O . ARG A 1 410 ? 59.322 7.128 -131.681 1.00 52.69 410 ARG A O 1
#

pLDDT: mean 70.68, std 25.86, range [27.28, 98.62]